Protein AF-A0A1Y2M900-F1 (afdb_monomer_lite)

Sequence (495 aa):
MLYAAMIAIDLYYSNIAAKRQKARELHKVCIKLLNQREQMSLVGCDRLCDLQAMFLVEVFAQYCAQRCFKTLSPRFDSMLEKLLSIRGVSPAVIYNVPSPSSMPEDSIEDCWVQWAKASARQHLLLSCFILEAQQYTLLARDRESTLQTMSDSLPFPINESWWGAETASEWSLIAQDQRGMPTTTCEALQPQLRGRYDTFQSAVLIAAQYGNSNSFGFNSGMAIEGLLSNSWTIQLQLLTTKLAQLLPMRALLAVSGETWIFGTKLTSEDECSALRSSLRTWLDQLWSCSDDSDENSAAEALHISISILELSLEADTRLSLGLGNELGVFFAALVLWAATAAAHSRSCVPKIPFGPLLPPHRNTSTTSQPVDSSYTATLTTYHQSVHGLMGLEGTLCAPFHRRGSVPYQEIISNTTRFLQNAAEDIATFNLTACDIGSTSVLLWAKIHLRGSFRNGQQPTNTSADASDQLNGEVINEAIGQIERMLDHGWEGWDI

Radius of gyration: 29.23 Å; chains: 1; bounding box: 69×41×110 Å

pLDDT: mean 81.94, std 17.86, range [29.81, 98.25]

Structure (mmCIF, N/CA/C/O backbone):
data_AF-A0A1Y2M900-F1
#
_entry.id   AF-A0A1Y2M900-F1
#
loop_
_atom_site.group_PDB
_atom_site.id
_atom_site.type_symbol
_atom_site.label_atom_id
_atom_site.label_alt_id
_atom_site.label_comp_id
_atom_site.label_asym_id
_atom_site.label_entity_id
_atom_site.label_seq_id
_atom_site.pdbx_PDB_ins_code
_atom_site.Cartn_x
_atom_site.Cartn_y
_atom_site.Cartn_z
_atom_site.occupancy
_atom_site.B_iso_or_equiv
_atom_site.auth_seq_id
_atom_site.auth_comp_id
_atom_site.auth_asym_id
_atom_site.auth_atom_id
_atom_site.pdbx_PDB_model_num
ATOM 1 N N . MET A 1 1 ? -1.988 -7.189 26.280 1.00 90.19 1 MET A N 1
ATOM 2 C CA . MET A 1 1 ? -1.779 -7.696 24.906 1.00 90.19 1 MET A CA 1
ATOM 3 C C . MET A 1 1 ? -2.025 -6.603 23.881 1.00 90.19 1 MET A C 1
ATOM 5 O O . MET A 1 1 ? -1.063 -6.230 23.234 1.00 90.19 1 MET A O 1
ATOM 9 N N . LEU A 1 2 ? -3.233 -6.023 23.808 1.00 93.81 2 LEU A N 1
ATOM 10 C CA . LEU A 1 2 ? -3.541 -4.909 22.897 1.00 93.81 2 LEU A CA 1
ATOM 11 C C . LEU A 1 2 ? -2.499 -3.778 22.936 1.00 93.81 2 LEU A C 1
ATOM 13 O O . LEU A 1 2 ? -1.891 -3.491 21.915 1.00 93.81 2 LEU A O 1
ATOM 17 N N . TYR A 1 3 ? -2.191 -3.236 24.120 1.00 95.69 3 TYR A N 1
ATOM 18 C CA . TYR A 1 3 ? -1.146 -2.213 24.256 1.00 95.69 3 TYR A CA 1
ATOM 19 C C . TYR A 1 3 ? 0.221 -2.652 23.717 1.00 95.69 3 TYR A C 1
ATOM 21 O O . TYR A 1 3 ? 0.917 -1.858 23.101 1.00 95.69 3 TYR A O 1
ATOM 29 N N . ALA A 1 4 ? 0.609 -3.917 23.905 1.00 95.62 4 ALA A N 1
ATOM 30 C CA . ALA A 1 4 ? 1.881 -4.418 23.387 1.00 95.62 4 ALA A CA 1
ATOM 31 C C . ALA A 1 4 ? 1.878 -4.503 21.852 1.00 95.62 4 ALA A C 1
ATOM 33 O O . ALA A 1 4 ? 2.898 -4.200 21.241 1.00 95.62 4 ALA A O 1
ATOM 34 N N . ALA A 1 5 ? 0.745 -4.859 21.236 1.00 95.75 5 ALA A N 1
ATOM 35 C CA . ALA A 1 5 ? 0.582 -4.846 19.783 1.00 95.75 5 ALA A CA 1
ATOM 36 C C . ALA A 1 5 ? 0.606 -3.412 19.220 1.00 95.75 5 ALA A C 1
ATOM 38 O O . ALA A 1 5 ? 1.308 -3.155 18.247 1.00 95.75 5 ALA A O 1
ATOM 39 N N . MET A 1 6 ? -0.071 -2.463 19.880 1.00 95.56 6 MET A N 1
ATOM 40 C CA . MET A 1 6 ? -0.026 -1.037 19.518 1.00 95.56 6 MET A CA 1
ATOM 41 C C . MET A 1 6 ? 1.400 -0.473 19.607 1.00 95.56 6 MET A C 1
ATOM 43 O O . MET A 1 6 ? 1.880 0.142 18.660 1.00 95.56 6 MET A O 1
ATOM 47 N N . ILE A 1 7 ? 2.106 -0.740 20.714 1.00 95.56 7 ILE A N 1
ATOM 48 C CA . ILE A 1 7 ? 3.504 -0.324 20.903 1.00 95.56 7 ILE A CA 1
ATOM 49 C C . ILE A 1 7 ? 4.412 -0.986 19.862 1.00 95.56 7 ILE A C 1
ATOM 51 O O . ILE A 1 7 ? 5.338 -0.349 19.376 1.00 95.56 7 ILE A O 1
ATOM 55 N N . ALA A 1 8 ? 4.176 -2.251 19.499 1.00 94.75 8 ALA A N 1
ATOM 56 C CA . ALA A 1 8 ? 4.967 -2.910 18.464 1.00 94.75 8 ALA A CA 1
ATOM 57 C C . ALA A 1 8 ? 4.851 -2.180 17.116 1.00 94.75 8 ALA A C 1
ATOM 59 O O . ALA A 1 8 ? 5.876 -1.920 16.491 1.00 94.75 8 ALA A O 1
ATOM 60 N N . ILE A 1 9 ? 3.641 -1.799 16.697 1.00 92.75 9 ILE A N 1
ATOM 61 C CA . ILE A 1 9 ? 3.437 -1.027 15.462 1.00 92.75 9 ILE A CA 1
ATOM 62 C C . ILE A 1 9 ? 4.138 0.335 15.550 1.00 92.75 9 ILE A C 1
ATOM 64 O O . ILE A 1 9 ? 4.934 0.658 14.673 1.00 92.75 9 ILE A O 1
ATOM 68 N N . ASP A 1 10 ? 3.935 1.095 16.629 1.00 91.62 10 ASP A N 1
ATOM 69 C CA . ASP A 1 10 ? 4.594 2.398 16.818 1.00 91.62 10 ASP A CA 1
ATOM 70 C C . ASP A 1 10 ? 6.131 2.292 16.760 1.00 91.62 10 ASP A C 1
ATOM 72 O O . ASP A 1 10 ? 6.807 3.013 16.022 1.00 91.62 10 ASP A O 1
ATOM 76 N N . LEU A 1 11 ? 6.700 1.317 17.476 1.00 92.25 11 LEU A N 1
ATOM 77 C CA . LEU A 1 11 ? 8.142 1.081 17.490 1.00 92.25 11 LEU A CA 1
ATOM 78 C C . LEU A 1 11 ? 8.694 0.670 16.118 1.00 92.25 11 LEU A C 1
ATOM 80 O O . LEU A 1 11 ? 9.859 0.966 15.838 1.00 92.25 11 LEU A O 1
ATOM 84 N N . TYR A 1 12 ? 7.897 0.008 15.273 1.00 88.12 12 TYR A N 1
ATOM 85 C CA . TYR A 1 12 ? 8.295 -0.349 13.909 1.00 88.12 12 TYR A CA 1
ATOM 86 C C . TYR A 1 12 ? 8.451 0.885 13.012 1.00 88.12 12 TYR A C 1
ATOM 88 O O . TYR A 1 12 ? 9.414 0.968 12.253 1.00 88.12 12 TYR A O 1
ATOM 96 N N . TYR A 1 13 ? 7.580 1.882 13.170 1.00 85.00 13 TYR A N 1
ATOM 97 C CA . TYR A 1 13 ? 7.650 3.153 12.437 1.00 85.00 13 TYR A CA 1
ATOM 98 C C . TYR A 1 13 ? 8.670 4.151 13.006 1.00 85.00 13 TYR A C 1
ATOM 100 O O . TYR A 1 13 ? 8.814 5.287 12.529 1.00 85.00 13 TYR A O 1
ATOM 108 N N . SER A 1 14 ? 9.424 3.734 14.023 1.00 85.62 14 SER A N 1
ATOM 109 C CA . SER A 1 14 ? 10.557 4.497 14.516 1.00 85.62 14 SER A CA 1
ATOM 110 C C . SER A 1 14 ? 11.785 4.322 13.622 1.00 85.62 14 SER A C 1
ATOM 112 O O . SER A 1 14 ? 12.172 3.212 13.268 1.00 85.62 14 SER A O 1
ATOM 114 N N . ASN A 1 15 ? 12.501 5.418 13.363 1.00 79.31 15 ASN A N 1
ATOM 115 C CA . ASN A 1 15 ? 13.749 5.382 12.584 1.00 79.31 15 ASN A CA 1
ATOM 116 C C . ASN A 1 15 ? 14.900 4.686 13.328 1.00 79.31 15 ASN A C 1
ATOM 118 O O . ASN A 1 15 ? 15.954 4.419 12.758 1.00 79.31 15 ASN A O 1
ATOM 122 N N . ILE A 1 16 ? 14.728 4.415 14.624 1.00 85.25 16 ILE A N 1
ATOM 123 C CA . ILE A 1 16 ? 15.770 3.835 15.463 1.00 85.25 16 ILE A CA 1
ATOM 124 C C . ILE A 1 16 ? 15.751 2.313 15.303 1.00 85.25 16 ILE A C 1
ATOM 126 O O . ILE A 1 16 ? 14.817 1.642 15.738 1.00 85.25 16 ILE A O 1
ATOM 130 N N . ALA A 1 17 ? 16.835 1.766 14.754 1.00 84.88 17 ALA A N 1
ATOM 131 C CA . ALA A 1 17 ? 17.090 0.332 14.597 1.00 84.88 17 ALA A CA 1
ATOM 132 C C . ALA A 1 17 ? 16.686 -0.516 15.819 1.00 84.88 17 ALA A C 1
ATOM 134 O O . ALA A 1 17 ? 15.906 -1.463 15.716 1.00 84.88 17 ALA A O 1
ATOM 135 N N . ALA A 1 18 ? 17.170 -0.129 17.002 1.00 88.88 18 ALA A N 1
ATOM 136 C CA . ALA A 1 18 ? 16.897 -0.830 18.253 1.00 88.88 18 ALA A CA 1
ATOM 137 C C . ALA A 1 18 ? 15.396 -0.876 18.601 1.00 88.88 18 ALA A C 1
ATOM 139 O O . ALA A 1 18 ? 14.917 -1.881 19.127 1.00 88.88 18 ALA A O 1
ATOM 140 N N . LYS A 1 19 ? 14.632 0.176 18.268 1.00 91.25 19 LYS A N 1
ATOM 141 C CA . LYS A 1 19 ? 13.176 0.211 18.477 1.00 91.25 19 LYS A CA 1
ATOM 142 C C . LYS A 1 19 ? 12.458 -0.755 17.534 1.00 91.25 19 LYS A C 1
ATOM 144 O O . LYS A 1 19 ? 11.624 -1.524 18.002 1.00 91.25 19 LYS A O 1
ATOM 149 N N . ARG A 1 20 ? 12.857 -0.825 16.260 1.00 88.81 20 ARG A N 1
ATOM 150 C CA . ARG A 1 20 ? 12.311 -1.800 15.294 1.00 88.81 20 ARG A CA 1
ATOM 151 C C . ARG A 1 20 ? 12.609 -3.246 15.687 1.00 88.81 20 ARG A C 1
ATOM 153 O O . ARG A 1 20 ? 11.744 -4.114 15.586 1.00 88.81 20 ARG A O 1
ATOM 160 N N . GLN A 1 21 ? 13.799 -3.513 16.222 1.00 89.81 21 GLN A N 1
ATOM 161 C CA . GLN A 1 21 ? 14.100 -4.822 16.803 1.00 89.81 21 GLN A CA 1
ATOM 162 C C . GLN A 1 21 ? 13.186 -5.127 17.998 1.00 89.81 21 GLN A C 1
ATOM 164 O O . GLN A 1 21 ? 12.635 -6.227 18.089 1.00 89.81 21 GLN A O 1
ATOM 169 N N . LYS A 1 22 ? 12.960 -4.145 18.880 1.00 93.94 22 LYS A N 1
ATOM 170 C CA . LYS A 1 22 ? 12.060 -4.308 20.025 1.00 93.94 22 LYS A CA 1
ATOM 171 C C . LYS A 1 22 ? 10.607 -4.551 19.612 1.00 93.94 22 LYS A C 1
ATOM 173 O O . LYS A 1 22 ? 9.933 -5.368 20.239 1.00 93.94 22 LYS A O 1
ATOM 178 N N . ALA A 1 23 ? 10.147 -3.910 18.540 1.00 93.62 23 ALA A N 1
ATOM 179 C CA . ALA A 1 23 ? 8.836 -4.153 17.946 1.00 93.62 23 ALA A CA 1
ATOM 180 C C . ALA A 1 23 ? 8.631 -5.637 17.605 1.00 93.62 23 ALA A C 1
ATOM 182 O O . ALA A 1 23 ? 7.629 -6.240 17.988 1.00 93.62 23 ALA A O 1
ATOM 183 N N . ARG A 1 24 ? 9.630 -6.265 16.971 1.00 91.56 24 ARG A N 1
ATOM 184 C CA . ARG A 1 24 ? 9.596 -7.695 16.625 1.00 91.56 24 ARG A CA 1
ATOM 185 C C . ARG A 1 24 ? 9.582 -8.605 17.847 1.00 91.56 24 ARG A C 1
ATOM 187 O O . ARG A 1 24 ? 8.905 -9.631 17.845 1.00 91.56 24 ARG A O 1
ATOM 194 N N . GLU A 1 25 ? 10.328 -8.260 18.894 1.00 93.75 25 GLU A N 1
ATOM 195 C CA . GLU A 1 25 ? 10.274 -9.002 20.158 1.00 93.75 25 GLU A CA 1
ATOM 196 C C . GLU A 1 25 ? 8.872 -8.955 20.770 1.00 93.75 25 GLU A C 1
ATOM 198 O O . GLU A 1 25 ? 8.340 -9.995 21.163 1.00 93.75 25 GLU A O 1
ATOM 203 N N . LEU A 1 26 ? 8.253 -7.770 20.809 1.00 95.50 26 LEU A N 1
ATOM 204 C CA . LEU A 1 26 ? 6.890 -7.596 21.310 1.00 95.50 26 LEU A CA 1
ATOM 205 C C . LEU A 1 26 ? 5.872 -8.367 20.470 1.00 95.50 26 LEU A C 1
ATOM 207 O O . LEU A 1 26 ? 5.000 -9.024 21.037 1.00 95.50 26 LEU A O 1
ATOM 211 N N . HIS A 1 27 ? 6.010 -8.357 19.143 1.00 94.62 27 HIS A N 1
ATOM 212 C CA . HIS A 1 27 ? 5.168 -9.147 18.244 1.00 94.62 27 HIS A CA 1
ATOM 213 C C . HIS A 1 27 ? 5.257 -10.650 18.545 1.00 94.62 27 HIS A C 1
ATOM 215 O O . HIS A 1 27 ? 4.230 -11.295 18.767 1.00 94.62 27 HIS A O 1
ATOM 221 N N . LYS A 1 28 ? 6.474 -11.197 18.692 1.00 93.56 28 LYS A N 1
ATOM 222 C CA . LYS A 1 28 ? 6.688 -12.605 19.085 1.00 93.56 28 LYS A CA 1
ATOM 223 C C . LYS A 1 28 ? 6.045 -12.932 20.435 1.00 93.56 28 LYS A C 1
ATOM 225 O O . LYS A 1 28 ? 5.483 -14.015 20.600 1.00 93.56 28 LYS A O 1
ATOM 230 N N . VAL A 1 29 ? 6.123 -12.019 21.405 1.00 94.62 29 VAL A N 1
ATOM 231 C CA . VAL A 1 29 ? 5.459 -12.178 22.709 1.00 94.62 29 VAL A CA 1
ATOM 232 C C . VAL A 1 29 ? 3.936 -12.174 22.550 1.00 94.62 29 VAL A C 1
ATOM 234 O O . VAL A 1 29 ? 3.276 -13.037 23.125 1.00 94.62 29 VAL A O 1
ATOM 237 N N . CYS A 1 30 ? 3.373 -11.274 21.740 1.00 94.31 30 CYS A N 1
ATOM 238 C CA . CYS A 1 30 ? 1.932 -11.222 21.481 1.00 94.31 30 CYS A CA 1
ATOM 239 C C . CYS A 1 30 ? 1.420 -12.519 20.842 1.00 94.31 30 CYS A C 1
ATOM 241 O O . CYS A 1 30 ? 0.427 -13.065 21.316 1.00 94.31 30 CYS A O 1
ATOM 243 N N . ILE A 1 31 ? 2.129 -13.066 19.847 1.00 92.00 31 ILE A N 1
ATOM 244 C CA . ILE A 1 31 ? 1.783 -14.362 19.236 1.00 92.00 31 ILE A CA 1
ATOM 245 C C . ILE A 1 31 ? 1.776 -15.478 20.285 1.00 92.00 31 ILE A C 1
ATOM 247 O O . ILE A 1 31 ? 0.822 -16.252 20.353 1.00 92.00 31 ILE A O 1
ATOM 251 N N . LYS A 1 32 ? 2.811 -15.559 21.134 1.00 92.38 32 LYS A N 1
ATOM 252 C CA . LYS A 1 32 ? 2.882 -16.577 22.196 1.00 92.38 32 LYS A CA 1
ATOM 253 C C . LYS A 1 32 ? 1.705 -16.475 23.166 1.00 92.38 32 LYS A C 1
ATOM 255 O O . LYS A 1 32 ? 1.111 -17.497 23.495 1.00 92.38 32 LYS A O 1
ATOM 260 N N . LEU A 1 33 ? 1.357 -15.262 23.598 1.00 90.62 33 LEU A N 1
ATOM 261 C CA . LEU A 1 33 ? 0.231 -15.027 24.506 1.00 90.62 33 LEU A CA 1
ATOM 262 C C . LEU A 1 33 ? -1.115 -15.373 23.858 1.00 90.62 33 LEU A C 1
ATOM 264 O O . LEU A 1 33 ? -1.965 -15.971 24.514 1.00 90.62 33 LEU A O 1
ATOM 268 N N . LEU A 1 34 ? -1.298 -15.054 22.573 1.00 87.94 34 LEU A N 1
ATOM 269 C CA . LEU A 1 34 ? -2.488 -15.455 21.822 1.00 87.94 34 LEU A CA 1
ATOM 270 C C . LEU A 1 34 ? -2.607 -16.985 21.732 1.00 87.94 34 LEU A C 1
ATOM 272 O O . LEU A 1 34 ? -3.674 -17.522 22.017 1.00 87.94 34 LEU A O 1
ATOM 276 N N . ASN A 1 35 ? -1.509 -17.687 21.424 1.00 88.25 35 ASN A N 1
ATOM 277 C CA . ASN A 1 35 ? -1.485 -19.155 21.366 1.00 88.25 35 ASN A CA 1
ATOM 278 C C . ASN A 1 35 ? -1.844 -19.784 22.721 1.00 88.25 35 ASN A C 1
ATOM 280 O O . ASN A 1 35 ? -2.631 -20.724 22.779 1.00 88.25 35 ASN A O 1
ATOM 284 N N . GLN A 1 36 ? -1.290 -19.257 23.818 1.00 88.44 36 GLN A N 1
ATOM 285 C CA . GLN A 1 36 ? -1.605 -19.733 25.168 1.00 88.44 36 GLN A CA 1
ATOM 286 C C . GLN A 1 36 ? -3.084 -19.540 25.503 1.00 88.44 36 GLN A C 1
ATOM 288 O O . GLN A 1 36 ? -3.714 -20.423 26.078 1.00 88.44 36 GLN A O 1
ATOM 293 N N . ARG A 1 37 ? -3.653 -18.393 25.124 1.00 83.25 37 ARG A N 1
ATOM 294 C CA . ARG A 1 37 ? -5.049 -18.079 25.419 1.00 83.25 37 ARG A CA 1
ATOM 295 C C . ARG A 1 37 ? -6.032 -18.958 24.652 1.00 83.25 37 ARG A C 1
ATOM 297 O O . ARG A 1 37 ? -7.042 -19.360 25.219 1.00 83.25 37 ARG A O 1
ATOM 304 N N . GLU A 1 38 ? -5.717 -19.270 23.400 1.00 81.31 38 GLU A N 1
ATOM 305 C CA . GLU A 1 38 ? -6.493 -20.198 22.576 1.00 81.31 38 GLU A CA 1
ATOM 306 C C . GLU A 1 38 ? -6.497 -21.615 23.173 1.00 81.31 38 GLU A C 1
ATOM 308 O O . GLU A 1 38 ? -7.554 -22.226 23.307 1.00 81.31 38 GLU A O 1
ATOM 313 N N . GLN A 1 39 ? -5.341 -22.097 23.641 1.00 82.50 39 GLN A N 1
ATOM 314 C CA . GLN A 1 39 ? -5.211 -23.417 24.272 1.00 82.50 39 GLN A CA 1
ATOM 315 C C . GLN A 1 39 ? -5.971 -23.544 25.596 1.00 82.50 39 GLN A C 1
ATOM 317 O O . GLN A 1 39 ? -6.448 -24.624 25.933 1.00 82.50 39 GLN A O 1
ATOM 322 N N . MET A 1 40 ? -6.095 -22.457 26.360 1.00 79.56 40 MET A N 1
ATOM 323 C CA . MET A 1 40 ? -6.765 -22.487 27.663 1.00 79.56 40 MET A CA 1
ATOM 324 C C . MET A 1 40 ? -8.298 -22.564 27.568 1.00 79.56 40 MET A C 1
ATOM 326 O O . MET A 1 40 ? -8.946 -22.602 28.612 1.00 79.56 40 MET A O 1
ATOM 330 N N . SER A 1 41 ? -8.889 -22.574 26.359 1.00 65.69 41 SER A N 1
ATOM 331 C CA . SER A 1 41 ? -10.347 -22.580 26.127 1.00 65.69 41 SER A CA 1
ATOM 332 C C . SER A 1 41 ? -11.097 -21.590 27.036 1.00 65.69 41 SER A C 1
ATOM 334 O O . SER A 1 41 ? -12.213 -21.848 27.498 1.00 65.69 41 SER A O 1
ATOM 336 N N . LEU A 1 42 ? -10.460 -20.457 27.348 1.00 60.12 42 LEU A N 1
ATOM 337 C CA . LEU A 1 42 ? -11.015 -19.473 28.263 1.00 60.12 42 LEU A CA 1
ATOM 338 C C . LEU A 1 42 ? -12.224 -18.824 27.593 1.00 60.12 42 LEU A C 1
ATOM 340 O O . LEU A 1 42 ? -12.097 -18.154 26.568 1.00 60.12 42 LEU A O 1
ATOM 344 N N . VAL A 1 43 ? -13.393 -19.000 28.210 1.00 52.44 43 VAL A N 1
ATOM 345 C CA . VAL A 1 43 ? -14.618 -18.249 27.917 1.00 52.44 43 VAL A CA 1
ATOM 346 C C . VAL A 1 43 ? -14.262 -16.755 27.909 1.00 52.44 43 VAL A C 1
ATOM 348 O O . VAL A 1 43 ? -13.949 -16.180 28.952 1.00 52.44 43 VAL A O 1
ATOM 351 N N . GLY A 1 44 ? -14.225 -16.127 26.726 1.00 56.66 44 GLY A N 1
ATOM 352 C CA . GLY A 1 44 ? -13.867 -14.709 26.581 1.00 56.66 44 GLY A CA 1
ATOM 353 C C . GLY A 1 44 ? -12.780 -14.357 25.560 1.00 56.66 44 GLY A C 1
ATOM 354 O O . GLY A 1 44 ? -12.160 -13.305 25.713 1.00 56.66 44 GLY A O 1
ATOM 355 N N . CYS A 1 45 ? -12.543 -15.172 24.527 1.00 58.75 45 CYS A N 1
ATOM 356 C CA . CYS A 1 45 ? -11.760 -14.761 23.346 1.00 58.75 45 CYS A CA 1
ATOM 357 C C . CYS A 1 45 ? -12.510 -13.783 22.417 1.00 58.75 45 CYS A C 1
ATOM 359 O O . CYS A 1 45 ? -11.937 -13.322 21.437 1.00 58.75 45 CYS A O 1
ATOM 361 N N . ASP A 1 46 ? -13.758 -13.437 22.743 1.00 75.69 46 ASP A N 1
ATOM 362 C CA . ASP A 1 46 ? -14.599 -12.534 21.944 1.00 75.69 46 ASP A CA 1
ATOM 363 C C . ASP A 1 46 ? -14.625 -11.099 22.505 1.00 75.69 46 ASP A C 1
ATOM 365 O O . ASP A 1 46 ? -15.452 -10.267 22.119 1.00 75.69 46 ASP A O 1
ATOM 369 N N . ARG A 1 47 ? -13.727 -10.781 23.451 1.00 86.81 47 ARG A N 1
ATOM 370 C CA . ARG A 1 47 ? -13.562 -9.399 23.914 1.00 86.81 47 ARG A CA 1
ATOM 371 C C . ARG A 1 47 ? -12.985 -8.573 22.771 1.00 86.81 47 ARG A C 1
ATOM 373 O O . ARG A 1 47 ? -11.997 -8.960 22.156 1.00 86.81 47 ARG A O 1
ATOM 380 N N . LEU A 1 48 ? -13.548 -7.388 22.556 1.00 89.19 48 LEU A N 1
ATOM 381 C CA . LEU A 1 48 ? -13.126 -6.478 21.491 1.00 89.19 48 LEU A CA 1
ATOM 382 C C . LEU A 1 48 ? -11.610 -6.214 21.492 1.00 89.19 48 LEU A C 1
ATOM 384 O O . LEU A 1 48 ? -10.991 -6.244 20.437 1.00 89.19 48 LEU A O 1
ATOM 388 N N . CYS A 1 49 ? -11.000 -6.027 22.666 1.00 91.62 49 CYS A N 1
ATOM 389 C CA . CYS A 1 49 ? -9.563 -5.771 22.776 1.00 91.62 49 CYS A CA 1
ATOM 390 C C . CYS A 1 49 ? -8.683 -6.948 22.327 1.00 91.62 49 CYS A C 1
ATOM 392 O O . CYS A 1 49 ? -7.541 -6.736 21.921 1.00 91.62 49 CYS A O 1
ATOM 394 N N . ASP A 1 50 ? -9.198 -8.178 22.378 1.00 90.31 50 ASP A N 1
ATOM 395 C CA . ASP A 1 50 ? -8.488 -9.355 21.888 1.00 90.31 50 ASP A CA 1
ATOM 396 C C . ASP A 1 50 ? -8.575 -9.454 20.374 1.00 90.31 50 ASP A C 1
ATOM 398 O O . ASP A 1 50 ? -7.553 -9.691 19.739 1.00 90.31 50 ASP A O 1
ATOM 402 N N . LEU A 1 51 ? -9.751 -9.180 19.805 1.00 92.31 51 LEU A N 1
ATOM 403 C CA . LEU A 1 51 ? -9.940 -9.103 18.355 1.00 92.31 51 LEU A CA 1
ATOM 404 C C . LEU A 1 51 ? -9.070 -7.977 17.763 1.00 92.31 51 LEU A C 1
ATOM 406 O O . LEU A 1 51 ? -8.327 -8.191 16.813 1.00 92.31 51 LEU A O 1
ATOM 410 N N . GLN A 1 52 ? -9.056 -6.796 18.390 1.00 94.44 52 GLN A N 1
ATOM 411 C CA . GLN A 1 52 ? -8.167 -5.693 18.001 1.00 94.44 52 GLN A CA 1
ATOM 412 C C . GLN A 1 52 ? -6.690 -6.100 18.074 1.00 94.44 52 GLN A C 1
ATOM 414 O O . GLN A 1 52 ? -5.917 -5.816 17.165 1.00 94.44 52 GLN A O 1
ATOM 419 N N . ALA A 1 53 ? -6.277 -6.794 19.137 1.00 94.31 53 ALA A N 1
ATOM 420 C CA . ALA A 1 53 ? -4.900 -7.254 19.268 1.00 94.31 53 ALA A CA 1
ATOM 421 C C . ALA A 1 53 ? -4.532 -8.315 18.218 1.00 94.31 53 ALA A C 1
ATOM 423 O O . ALA A 1 53 ? -3.421 -8.272 17.698 1.00 94.31 53 ALA A O 1
ATOM 424 N N . MET A 1 54 ? -5.439 -9.245 17.898 1.00 94.62 54 MET A N 1
ATOM 425 C CA . MET A 1 54 ? -5.255 -10.226 16.823 1.00 94.62 54 MET A CA 1
ATOM 426 C C . MET A 1 54 ? -5.085 -9.529 15.471 1.00 94.62 54 MET A C 1
ATOM 428 O O . MET A 1 54 ? -4.117 -9.819 14.775 1.00 94.62 54 MET A O 1
ATOM 432 N N . PHE A 1 55 ? -5.945 -8.556 15.152 1.00 95.44 55 PHE A N 1
ATOM 433 C CA . PHE A 1 55 ? -5.831 -7.739 13.943 1.00 95.44 55 PHE A CA 1
ATOM 434 C C . PHE A 1 55 ? -4.475 -7.026 13.850 1.00 95.44 55 PHE A C 1
ATOM 436 O O . PHE A 1 55 ? -3.773 -7.172 12.856 1.00 95.44 55 PHE A O 1
ATOM 443 N N . LEU A 1 56 ? -4.047 -6.309 14.896 1.00 95.44 56 LEU A N 1
ATOM 444 C CA . LEU A 1 56 ? -2.764 -5.590 14.877 1.00 95.44 56 LEU A CA 1
ATOM 445 C C . LEU A 1 56 ? -1.555 -6.535 14.768 1.00 95.44 56 LEU A C 1
ATOM 447 O O . LEU A 1 56 ? -0.560 -6.204 14.125 1.00 95.44 56 LEU A O 1
ATOM 451 N N . VAL A 1 57 ? -1.625 -7.716 15.390 1.00 94.69 57 VAL A N 1
ATOM 452 C CA . VAL A 1 57 ? -0.591 -8.754 15.256 1.00 94.69 57 VAL A CA 1
ATOM 453 C C . VAL A 1 57 ? -0.539 -9.300 13.830 1.00 94.69 57 VAL A C 1
ATOM 455 O O . VAL A 1 57 ? 0.563 -9.548 13.338 1.00 94.69 57 VAL A O 1
ATOM 458 N N . GLU A 1 58 ? -1.690 -9.460 13.174 1.00 94.62 58 GLU A N 1
ATOM 459 C CA . GLU A 1 58 ? -1.774 -9.873 11.772 1.00 94.62 58 GLU A CA 1
ATOM 460 C C . GLU A 1 58 ? -1.184 -8.802 10.852 1.00 94.62 58 GLU A C 1
ATOM 462 O O . GLU A 1 58 ? -0.268 -9.093 10.094 1.00 94.62 58 GLU A O 1
ATOM 467 N N . VAL A 1 59 ? -1.609 -7.543 10.991 1.00 93.25 59 VAL A N 1
ATOM 468 C CA . VAL A 1 59 ? -1.052 -6.402 10.245 1.00 93.25 59 VAL A CA 1
ATOM 469 C C . VAL A 1 59 ? 0.473 -6.359 10.361 1.00 93.25 59 VAL A C 1
ATOM 471 O O . VAL A 1 59 ? 1.182 -6.264 9.358 1.00 93.25 59 VAL A O 1
ATOM 474 N N . PHE A 1 60 ? 0.995 -6.499 11.582 1.00 93.25 60 PHE A N 1
ATOM 475 C CA . PHE A 1 60 ? 2.435 -6.556 11.807 1.00 93.25 60 PHE A CA 1
ATOM 476 C C . PHE A 1 60 ? 3.072 -7.777 11.127 1.00 93.25 60 PHE A C 1
ATOM 478 O O . PHE A 1 60 ? 4.161 -7.670 10.568 1.00 93.25 60 PHE A O 1
ATOM 485 N N . ALA A 1 61 ? 2.425 -8.944 11.168 1.00 91.81 61 ALA A N 1
ATOM 486 C CA . ALA A 1 61 ? 2.931 -10.149 10.517 1.00 91.81 61 ALA A CA 1
ATOM 487 C C . ALA A 1 61 ? 3.029 -9.988 8.994 1.00 91.81 61 ALA A C 1
ATOM 489 O O . ALA A 1 61 ? 4.000 -10.453 8.407 1.00 91.81 61 ALA A O 1
ATOM 490 N N . GLN A 1 62 ? 2.069 -9.301 8.374 1.00 89.38 62 GLN A N 1
ATOM 491 C CA . GLN A 1 62 ? 2.020 -9.141 6.923 1.00 89.38 62 GLN A CA 1
ATOM 492 C C . GLN A 1 62 ? 3.016 -8.094 6.401 1.00 89.38 62 GLN A C 1
ATOM 494 O O . GLN A 1 62 ? 3.680 -8.340 5.398 1.00 89.38 62 GLN A O 1
ATOM 499 N N . TYR A 1 63 ? 3.174 -6.958 7.091 1.00 86.75 63 TYR A N 1
ATOM 500 C CA . TYR A 1 63 ? 3.982 -5.836 6.578 1.00 86.75 63 TYR A CA 1
ATOM 501 C C . TYR A 1 63 ? 5.308 -5.604 7.309 1.00 86.75 63 TYR A C 1
ATOM 503 O O . TYR A 1 63 ? 6.232 -5.014 6.750 1.00 86.75 63 TYR A O 1
ATOM 511 N N . CYS A 1 64 ? 5.423 -6.044 8.562 1.00 85.12 64 CYS A N 1
ATOM 512 C CA . CYS A 1 64 ? 6.528 -5.655 9.445 1.00 85.12 64 CYS A CA 1
ATOM 513 C C . CYS A 1 64 ? 7.420 -6.831 9.866 1.00 85.12 64 CYS A C 1
ATOM 515 O O . CYS A 1 64 ? 8.540 -6.627 10.349 1.00 85.12 64 CYS A O 1
ATOM 517 N N . ALA A 1 65 ? 6.935 -8.068 9.745 1.00 81.44 65 ALA A N 1
ATOM 518 C CA . ALA A 1 65 ? 7.669 -9.239 10.196 1.00 81.44 65 ALA A CA 1
ATOM 519 C C . ALA A 1 65 ? 8.808 -9.626 9.243 1.00 81.44 65 ALA A C 1
ATOM 521 O O . ALA A 1 65 ? 8.875 -9.235 8.083 1.00 81.44 65 ALA A O 1
ATOM 522 N N . GLN A 1 66 ? 9.716 -10.451 9.768 1.00 74.50 66 GLN A N 1
ATOM 523 C CA . GLN A 1 66 ? 10.806 -11.067 9.004 1.00 74.50 66 GLN A CA 1
ATOM 524 C C . GLN A 1 66 ? 10.334 -12.171 8.054 1.00 74.50 66 GLN A C 1
ATOM 526 O O . GLN A 1 66 ? 11.165 -12.732 7.355 1.00 74.50 66 GLN A O 1
ATOM 531 N N . ARG A 1 67 ? 9.056 -12.554 8.116 1.00 75.81 67 ARG A N 1
ATOM 532 C CA . ARG A 1 67 ? 8.468 -13.575 7.255 1.00 75.81 67 ARG A CA 1
ATOM 533 C C . ARG A 1 67 ? 7.129 -13.079 6.733 1.00 75.81 67 ARG A C 1
ATOM 535 O O . ARG A 1 67 ? 6.216 -12.893 7.534 1.00 75.81 67 ARG A O 1
ATOM 542 N N . CYS A 1 68 ? 7.033 -12.889 5.428 1.00 73.12 68 CYS A N 1
ATOM 543 C CA . CYS A 1 68 ? 5.823 -12.654 4.674 1.00 73.12 68 CYS A CA 1
ATOM 544 C C . CYS A 1 68 ? 5.122 -14.005 4.519 1.00 73.12 68 CYS A C 1
ATOM 546 O O . CYS A 1 68 ? 5.571 -14.898 3.798 1.00 73.12 68 CYS A O 1
ATOM 548 N N . PHE A 1 69 ? 4.050 -14.202 5.278 1.00 79.50 69 PHE A N 1
ATOM 549 C CA . PHE A 1 69 ? 3.228 -15.403 5.145 1.00 79.50 69 PHE A CA 1
ATOM 550 C C . PHE A 1 69 ? 2.456 -15.346 3.833 1.00 79.50 69 PHE A C 1
ATOM 552 O O . PHE A 1 69 ? 2.067 -14.274 3.427 1.00 79.50 69 PHE A O 1
ATOM 559 N N . LYS A 1 70 ? 2.197 -16.466 3.155 1.00 81.25 70 LYS A N 1
ATOM 560 C CA . LYS A 1 70 ? 1.449 -16.433 1.880 1.00 81.25 70 LYS A CA 1
ATOM 561 C C . LYS A 1 70 ? -0.031 -16.104 2.048 1.00 81.25 70 LYS A C 1
ATOM 563 O O . LYS A 1 70 ? -0.672 -15.653 1.110 1.00 81.25 70 LYS A O 1
ATOM 568 N N . THR A 1 71 ? -0.564 -16.366 3.229 1.00 85.38 71 THR A N 1
ATOM 569 C CA . THR A 1 71 ? -1.974 -16.208 3.560 1.00 85.38 71 THR A CA 1
ATOM 570 C C . THR A 1 71 ? -2.093 -15.472 4.883 1.00 85.38 71 THR A C 1
ATOM 572 O O . THR A 1 71 ? -1.123 -15.350 5.645 1.00 85.38 71 THR A O 1
ATOM 575 N N . LEU A 1 72 ? -3.297 -14.985 5.159 1.00 88.75 72 LEU A N 1
ATOM 576 C CA . LEU A 1 72 ? -3.660 -14.553 6.500 1.00 88.75 72 LEU A CA 1
ATOM 577 C C . LEU A 1 72 ? -3.623 -15.763 7.446 1.00 88.75 72 LEU A C 1
ATOM 579 O O . LEU A 1 72 ? -3.685 -16.922 7.013 1.00 88.75 72 LEU A O 1
ATOM 583 N N . SER A 1 73 ? -3.417 -15.515 8.739 1.00 90.88 73 SER A N 1
ATOM 584 C CA . SER A 1 73 ? -3.359 -16.612 9.704 1.00 90.88 73 SER A CA 1
ATOM 585 C C . SER A 1 73 ? -4.742 -17.255 9.913 1.00 90.88 73 SER A C 1
ATOM 587 O O . SER A 1 73 ? -5.736 -16.540 9.997 1.00 90.88 73 SER A O 1
ATOM 589 N N . PRO A 1 74 ? -4.834 -18.579 10.155 1.00 89.69 74 PRO A N 1
ATOM 590 C CA . PRO A 1 74 ? -6.118 -19.231 10.459 1.00 89.69 74 PRO A CA 1
ATOM 591 C C . PRO A 1 74 ? -6.851 -18.620 11.666 1.00 89.69 74 PRO A C 1
ATOM 593 O O . PRO A 1 74 ? -8.075 -18.681 11.786 1.00 89.69 74 PRO A O 1
ATOM 596 N N . ARG A 1 75 ? -6.093 -18.012 12.589 1.00 89.50 75 ARG A N 1
ATOM 597 C CA . ARG A 1 75 ? -6.647 -17.260 13.719 1.00 89.50 75 ARG A CA 1
ATOM 598 C C . ARG A 1 75 ? -7.361 -15.997 13.253 1.00 89.50 75 ARG A C 1
ATOM 600 O O . ARG A 1 75 ? -8.410 -15.670 13.802 1.00 89.50 75 ARG A O 1
ATOM 607 N N . PHE A 1 76 ? -6.774 -15.283 12.297 1.00 90.94 76 PHE A N 1
ATOM 608 C CA . PHE A 1 76 ? -7.400 -14.123 11.684 1.00 90.94 76 PHE A CA 1
ATOM 609 C C . PHE A 1 76 ? -8.699 -14.521 10.984 1.00 90.94 76 PHE A C 1
ATOM 611 O O . PHE A 1 76 ? -9.721 -13.894 11.242 1.00 90.94 76 PHE A O 1
ATOM 618 N N . ASP A 1 77 ? -8.699 -15.614 10.219 1.00 89.50 77 ASP A N 1
ATOM 619 C CA . ASP A 1 77 ? -9.909 -16.108 9.549 1.00 89.50 77 ASP A CA 1
ATOM 620 C C . ASP A 1 77 ? -11.006 -16.450 10.567 1.00 89.50 77 ASP A C 1
ATOM 622 O O . ASP A 1 77 ? -12.142 -16.001 10.450 1.00 89.50 77 ASP A O 1
ATOM 626 N N . SER A 1 78 ? -10.660 -17.153 11.652 1.00 89.00 78 SER A N 1
ATOM 627 C CA . SER A 1 78 ? -11.614 -17.447 12.730 1.00 89.00 78 SER A CA 1
ATOM 628 C C . SER A 1 78 ? -12.155 -16.181 13.408 1.00 89.00 78 SER A C 1
ATOM 630 O O . SER A 1 78 ? -13.341 -16.103 13.737 1.00 89.00 78 SER A O 1
ATOM 632 N N . MET A 1 79 ? -11.302 -15.178 13.630 1.00 90.38 79 MET A N 1
ATOM 633 C CA . MET A 1 79 ? -11.710 -13.876 14.161 1.00 90.38 79 MET A CA 1
ATOM 634 C C . MET A 1 79 ? -12.672 -13.164 13.203 1.00 90.38 79 MET A C 1
ATOM 636 O O . MET A 1 79 ? -13.663 -12.585 13.652 1.00 90.38 79 MET A O 1
ATOM 640 N N . LEU A 1 80 ? -12.387 -13.209 11.905 1.00 89.00 80 LEU A N 1
ATOM 641 C CA . LEU A 1 80 ? -13.189 -12.579 10.872 1.00 89.00 80 LEU A CA 1
ATOM 642 C C . LEU A 1 80 ? -14.569 -13.230 10.759 1.00 89.00 80 LEU A C 1
ATOM 644 O O . LEU A 1 80 ? -15.571 -12.525 10.832 1.00 89.00 80 LEU A O 1
ATOM 648 N N . GLU A 1 81 ? -14.636 -14.561 10.717 1.00 87.88 81 GLU A N 1
ATOM 649 C CA . GLU A 1 81 ? -15.893 -15.321 10.752 1.00 87.88 81 GLU A CA 1
ATOM 650 C C . GLU A 1 81 ? -16.750 -14.954 11.969 1.00 87.88 81 GLU A C 1
ATOM 652 O O . GLU A 1 81 ? -17.961 -14.745 11.869 1.00 87.88 81 GLU A O 1
ATOM 657 N N . LYS A 1 82 ? -16.124 -14.777 13.138 1.00 86.94 82 LYS A N 1
ATOM 658 C CA . LYS A 1 82 ? -16.829 -14.298 14.332 1.00 86.94 82 LYS A CA 1
ATOM 659 C C . LYS A 1 82 ? -17.363 -12.881 14.154 1.00 86.94 82 LYS A C 1
ATOM 661 O O . LYS A 1 82 ? -18.521 -12.637 14.489 1.00 86.94 82 LYS A O 1
ATOM 666 N N . LEU A 1 83 ? -16.564 -11.952 13.631 1.00 87.25 83 LEU A N 1
ATOM 667 C CA . LEU A 1 83 ? -17.011 -10.579 13.364 1.00 87.25 83 LEU A CA 1
ATOM 668 C C . LEU A 1 83 ? -18.178 -10.548 12.371 1.00 87.25 83 LEU A C 1
ATOM 670 O O . LEU A 1 83 ? -19.137 -9.808 12.585 1.00 87.25 83 LEU A O 1
ATOM 674 N N . LEU A 1 84 ? -18.141 -11.403 11.349 1.00 85.50 84 LEU A N 1
ATOM 675 C CA . LEU A 1 84 ? -19.231 -11.584 10.395 1.00 85.50 84 LEU A CA 1
ATOM 676 C C . LEU A 1 84 ? -20.474 -12.192 11.047 1.00 85.50 84 LEU A C 1
ATOM 678 O O . LEU A 1 84 ? -21.579 -11.739 10.769 1.00 85.50 84 LEU A O 1
ATOM 682 N N . SER A 1 85 ? -20.327 -13.156 11.958 1.00 79.00 85 SER A N 1
ATOM 683 C CA . SER A 1 85 ? -21.460 -13.736 12.697 1.00 79.00 85 SER A CA 1
ATOM 684 C C . SER A 1 85 ? -22.163 -12.714 13.606 1.00 79.00 85 SER A C 1
ATOM 686 O O . SER A 1 85 ? -23.368 -12.798 13.840 1.00 79.00 85 SER A O 1
ATOM 688 N N . ILE A 1 86 ? -21.431 -11.686 14.055 1.00 67.50 86 ILE A N 1
ATOM 689 C CA . ILE A 1 86 ? -21.949 -10.561 14.847 1.00 67.50 86 ILE A CA 1
ATOM 690 C C . ILE A 1 86 ? -22.715 -9.547 13.964 1.00 67.50 86 ILE A C 1
ATOM 692 O O . ILE A 1 86 ? -23.276 -8.589 14.495 1.00 67.50 86 ILE A O 1
ATOM 696 N N . ARG A 1 87 ? -22.864 -9.786 12.643 1.00 55.62 87 ARG A N 1
ATOM 697 C CA . ARG A 1 87 ? -23.729 -9.018 11.706 1.00 55.62 87 ARG A CA 1
ATOM 698 C C . ARG A 1 87 ? -25.149 -8.743 12.217 1.00 55.62 87 ARG A C 1
ATOM 700 O O . ARG A 1 87 ? -25.817 -7.865 11.686 1.00 55.62 87 ARG A O 1
ATOM 707 N N . GLY A 1 88 ? -25.605 -9.447 13.254 1.00 51.22 88 GLY A N 1
ATOM 708 C CA . GLY A 1 88 ? -26.827 -9.132 13.996 1.00 51.22 88 GLY A CA 1
ATOM 709 C C . GLY A 1 88 ? -26.849 -7.765 14.701 1.00 51.22 88 GLY A C 1
ATOM 710 O O . GLY A 1 88 ? -27.909 -7.370 15.184 1.00 51.22 88 GLY A O 1
ATOM 711 N N . VAL A 1 89 ? -25.744 -7.009 14.754 1.00 55.03 89 VAL A N 1
ATOM 712 C CA . VAL A 1 89 ? -25.808 -5.576 15.083 1.00 55.03 89 VAL A CA 1
ATOM 713 C C . VAL A 1 89 ? -26.437 -4.860 13.890 1.00 55.03 89 VAL A C 1
ATOM 715 O O . VAL A 1 89 ? -25.747 -4.440 12.965 1.00 55.03 89 VAL A O 1
ATOM 718 N N . SER A 1 90 ? -27.769 -4.778 13.899 1.00 63.00 90 SER A N 1
ATOM 719 C CA . SER A 1 90 ? -28.539 -4.036 12.904 1.00 63.00 90 SER A CA 1
ATOM 720 C C . SER A 1 90 ? -27.903 -2.657 12.698 1.00 63.00 90 SER A C 1
ATOM 722 O O . SER A 1 90 ? -27.595 -2.010 13.705 1.00 63.00 90 SER A O 1
ATOM 724 N N . PRO A 1 91 ? -27.747 -2.166 11.452 1.00 67.75 91 PRO A N 1
ATOM 725 C CA . PRO A 1 91 ? -27.376 -0.776 11.183 1.00 67.75 91 PRO A CA 1
ATOM 726 C C . PRO A 1 91 ? -28.174 0.204 12.055 1.00 67.75 91 PRO A C 1
ATOM 728 O O . PRO A 1 91 ? -27.642 1.207 12.517 1.00 67.75 91 PRO A O 1
ATOM 731 N N . ALA A 1 92 ? -29.414 -0.156 12.404 1.00 70.06 92 ALA A N 1
ATOM 732 C CA . ALA A 1 92 ? -30.238 0.546 13.379 1.00 70.06 92 ALA A CA 1
ATOM 733 C C . ALA A 1 92 ? -29.515 0.901 14.693 1.00 70.06 92 ALA A C 1
ATOM 735 O O . ALA A 1 92 ? -29.721 1.989 15.203 1.00 70.06 92 ALA A O 1
ATOM 736 N N . VAL A 1 93 ? -28.663 0.038 15.249 1.00 74.31 93 VAL A N 1
ATOM 737 C CA . VAL A 1 93 ? -27.944 0.312 16.510 1.00 74.31 93 VAL A CA 1
ATOM 738 C C . VAL A 1 93 ? -26.890 1.410 16.337 1.00 74.31 93 VAL A C 1
ATOM 740 O O . VAL A 1 93 ? -26.601 2.138 17.281 1.00 74.31 93 VAL A O 1
ATOM 743 N N . ILE A 1 94 ? -26.312 1.534 15.141 1.00 78.62 94 ILE A N 1
ATOM 744 C CA . ILE A 1 94 ? -25.259 2.515 14.855 1.00 78.62 94 ILE A CA 1
ATOM 745 C C . ILE A 1 94 ? -25.868 3.845 14.390 1.00 78.62 94 ILE A C 1
ATOM 747 O O . ILE A 1 94 ? -25.400 4.898 14.813 1.00 78.62 94 ILE A O 1
ATOM 751 N N . TYR A 1 95 ? -26.922 3.800 13.568 1.00 79.75 95 TYR A N 1
ATOM 752 C CA . TYR A 1 95 ? -27.492 4.989 12.923 1.00 79.75 95 TYR A CA 1
ATOM 753 C C . TYR A 1 95 ? -28.776 5.525 13.576 1.00 79.75 95 TYR A C 1
ATOM 755 O O . TYR A 1 95 ? -29.084 6.701 13.393 1.00 79.75 95 TYR A O 1
ATOM 763 N N . ASN A 1 96 ? -29.525 4.736 14.363 1.00 80.94 96 ASN A N 1
ATOM 764 C CA . ASN A 1 96 ? -30.725 5.239 15.053 1.00 80.94 96 ASN A CA 1
ATOM 765 C C . ASN A 1 96 ? -30.354 5.874 16.393 1.00 80.94 96 ASN A C 1
ATOM 767 O O . ASN A 1 96 ? -30.663 5.352 17.465 1.00 80.94 96 ASN A O 1
ATOM 771 N N . VAL A 1 97 ? -29.689 7.024 16.317 1.00 81.31 97 VAL A N 1
ATOM 772 C CA . VAL A 1 97 ? -29.307 7.801 17.496 1.00 81.31 97 VAL A CA 1
ATOM 773 C C . VAL A 1 97 ? -30.517 8.590 18.020 1.00 81.31 97 VAL A C 1
ATOM 775 O O . VAL A 1 97 ? -31.116 9.363 17.259 1.00 81.31 97 VAL A O 1
ATOM 778 N N . PRO A 1 98 ? -30.907 8.431 19.301 1.00 80.06 98 PRO A N 1
ATOM 779 C CA . PRO A 1 98 ? -32.011 9.186 19.886 1.00 80.06 98 PRO A CA 1
ATOM 780 C C . PRO A 1 98 ? -31.673 10.677 19.994 1.00 80.06 98 PRO A C 1
ATOM 782 O O . PRO A 1 98 ? -30.515 11.048 20.182 1.00 80.06 98 PRO A O 1
ATOM 785 N N . SER A 1 99 ? -32.691 11.539 19.899 1.00 80.88 99 SER A N 1
ATOM 786 C CA . SER A 1 99 ? -32.522 12.986 20.091 1.00 80.88 99 SER A CA 1
ATOM 787 C C . SER A 1 99 ? -32.273 13.289 21.572 1.00 80.88 99 SER A C 1
ATOM 789 O O . SER A 1 99 ? -33.012 12.758 22.411 1.00 80.88 99 SER A O 1
ATOM 791 N N . PRO A 1 100 ? -31.331 14.183 21.926 1.00 76.12 100 PRO A N 1
ATOM 792 C CA . PRO A 1 100 ? -31.025 14.464 23.326 1.00 76.12 100 PRO A CA 1
ATOM 793 C C . PRO A 1 100 ? -32.198 15.142 24.049 1.00 76.12 100 PRO A C 1
ATOM 795 O O . PRO A 1 100 ? -32.368 14.996 25.250 1.00 76.12 100 PRO A O 1
ATOM 798 N N . SER A 1 101 ? -33.081 15.812 23.303 1.00 79.12 101 SER A N 1
ATOM 799 C CA . SER A 1 101 ? -34.327 16.391 23.821 1.00 79.12 101 SER A CA 1
ATOM 800 C C . SER A 1 101 ? -35.438 15.371 24.104 1.00 79.12 101 SER A C 1
ATOM 802 O O . SER A 1 101 ? -36.458 15.733 24.686 1.00 79.12 101 SER A O 1
ATOM 804 N N . SER A 1 102 ? -35.285 14.122 23.653 1.00 79.31 102 SER A N 1
ATOM 805 C CA . SER A 1 102 ? -36.343 13.102 23.691 1.00 79.31 102 SER A CA 1
ATOM 806 C C . SER A 1 102 ? -36.165 12.045 24.781 1.00 79.31 102 SER A C 1
ATOM 808 O O . SER A 1 102 ? -37.083 11.259 25.005 1.00 79.31 102 SER A O 1
ATOM 810 N N . MET A 1 103 ? -35.006 12.010 25.445 1.00 84.69 103 MET A N 1
ATOM 811 C CA . MET A 1 103 ? -34.617 10.939 26.365 1.00 84.69 103 MET A CA 1
ATOM 812 C C . MET A 1 103 ? -33.952 11.505 27.631 1.00 84.69 103 MET A C 1
ATOM 814 O O . MET A 1 103 ? -33.323 12.560 27.559 1.00 84.69 103 MET A O 1
ATOM 818 N N . PRO A 1 104 ? -34.057 10.812 28.781 1.00 84.75 104 PRO A N 1
ATOM 819 C CA . PRO A 1 104 ? -33.253 11.110 29.967 1.00 84.75 104 PRO A CA 1
ATOM 820 C C . PRO A 1 104 ? -31.748 10.982 29.683 1.00 84.75 104 PRO A C 1
ATOM 822 O O . PRO A 1 104 ? -31.345 10.127 28.894 1.00 84.75 104 PRO A O 1
ATOM 825 N N . GLU A 1 105 ? -30.924 11.776 30.369 1.00 82.31 105 GLU A N 1
ATOM 826 C CA . GLU A 1 105 ? -29.462 11.819 30.182 1.00 82.31 105 GLU A CA 1
ATOM 827 C C . GLU A 1 105 ? -28.796 10.446 30.387 1.00 82.31 105 GLU A C 1
ATOM 829 O O . GLU A 1 105 ? -28.070 9.988 29.505 1.00 82.31 105 GLU A O 1
ATOM 834 N N . ASP A 1 106 ? -29.163 9.722 31.452 1.00 82.88 106 ASP A N 1
ATOM 835 C CA . ASP A 1 106 ? -28.669 8.363 31.735 1.00 82.88 106 ASP A CA 1
ATOM 836 C C . ASP A 1 106 ? -28.927 7.387 30.569 1.00 82.88 106 ASP A C 1
ATOM 838 O O . ASP A 1 106 ? -28.110 6.526 30.248 1.00 82.88 106 ASP A O 1
ATOM 842 N N . SER A 1 107 ? -30.065 7.537 29.879 1.00 88.81 107 SER A N 1
ATOM 843 C CA . SER A 1 107 ? -30.408 6.687 28.731 1.00 88.81 107 SER A CA 1
ATOM 844 C C . SER A 1 107 ? -29.572 7.015 27.493 1.00 88.81 107 SER A C 1
ATOM 846 O O . SER A 1 107 ? -29.316 6.130 26.675 1.00 88.81 107 SER A O 1
ATOM 848 N N . ILE A 1 108 ? -29.147 8.273 27.336 1.00 88.56 108 ILE A N 1
ATOM 849 C CA . ILE A 1 108 ? -28.278 8.707 26.234 1.00 88.56 108 ILE A CA 1
ATOM 850 C C . ILE A 1 108 ? -26.864 8.159 26.449 1.00 88.56 108 ILE A C 1
ATOM 852 O O . ILE A 1 108 ? -26.256 7.676 25.494 1.00 88.56 108 ILE A O 1
ATOM 856 N N . GLU A 1 109 ? -26.368 8.167 27.688 1.00 92.12 109 GLU A N 1
ATOM 857 C CA . GLU A 1 109 ? -25.063 7.595 28.035 1.00 92.12 109 GLU A CA 1
ATOM 858 C C . GLU A 1 109 ? -25.012 6.084 27.762 1.00 92.12 109 GLU A C 1
ATOM 860 O O . GLU A 1 109 ? -24.099 5.604 27.082 1.00 92.12 109 GLU A O 1
ATOM 865 N N . ASP A 1 110 ? -26.037 5.335 28.179 1.00 90.56 110 ASP A N 1
ATOM 866 C CA . ASP A 1 110 ? -26.147 3.904 27.876 1.00 90.56 110 ASP A CA 1
ATOM 867 C C . ASP A 1 110 ? -26.165 3.632 26.362 1.00 90.56 110 ASP A C 1
ATOM 869 O O . ASP A 1 110 ? -25.486 2.716 25.877 1.00 90.56 110 ASP A O 1
ATOM 873 N N . CYS A 1 111 ? -26.904 4.444 25.596 1.00 89.88 111 CYS A N 1
ATOM 874 C CA . CYS A 1 111 ? -26.931 4.353 24.134 1.00 89.88 111 CYS A CA 1
ATOM 875 C C . CYS A 1 111 ? -25.552 4.630 23.528 1.00 89.88 111 CYS A C 1
ATOM 877 O O . CYS A 1 111 ? -25.122 3.894 22.639 1.00 89.88 111 CYS A O 1
ATOM 879 N N . TRP A 1 112 ? -24.836 5.639 24.025 1.00 92.56 112 TRP A N 1
ATOM 880 C CA . TRP A 1 112 ? -23.500 5.985 23.549 1.00 92.56 112 TRP A CA 1
ATOM 881 C C . TRP A 1 112 ? -22.496 4.853 23.801 1.00 92.56 112 TRP A C 1
ATOM 883 O O . TRP A 1 112 ? -21.758 4.459 22.898 1.00 92.56 112 TRP A O 1
ATOM 893 N N . VAL A 1 113 ? -22.524 4.230 24.984 1.00 91.62 113 VAL A N 1
ATOM 894 C CA . VAL A 1 113 ? -21.666 3.075 25.308 1.00 91.62 113 VAL A CA 1
ATOM 895 C C . VAL A 1 113 ? -21.979 1.865 24.419 1.00 91.62 113 VAL A C 1
ATOM 897 O O . VAL A 1 113 ? -21.067 1.140 23.998 1.00 91.62 113 VAL A O 1
ATOM 900 N N . GLN A 1 114 ? -23.259 1.606 24.137 1.00 89.19 114 GLN A N 1
ATOM 901 C CA . GLN A 1 114 ? -23.669 0.529 23.233 1.00 89.19 114 GLN A CA 1
ATOM 902 C C . GLN A 1 114 ? -23.229 0.806 21.794 1.00 89.19 114 GLN A C 1
ATOM 904 O O . GLN A 1 114 ? -22.639 -0.077 21.160 1.00 89.19 114 GLN A O 1
ATOM 909 N N . TRP A 1 115 ? -23.438 2.034 21.319 1.00 91.31 115 TRP A N 1
ATOM 910 C CA . TRP A 1 115 ? -22.969 2.500 20.021 1.00 91.31 115 TRP A CA 1
ATOM 911 C C . TRP A 1 115 ? -21.452 2.348 19.894 1.00 91.31 115 TRP A C 1
ATOM 913 O O . TRP A 1 115 ? -20.993 1.742 18.930 1.00 91.31 115 TRP A O 1
ATOM 923 N N . ALA A 1 116 ? -20.665 2.775 20.885 1.00 91.94 116 ALA A N 1
ATOM 924 C CA . ALA A 1 116 ? -19.204 2.712 20.821 1.00 91.94 116 ALA A CA 1
ATOM 925 C C . ALA A 1 116 ? -18.714 1.264 20.654 1.00 91.94 116 ALA A C 1
ATOM 927 O O . ALA A 1 116 ? -17.823 0.974 19.855 1.00 91.94 116 ALA A O 1
ATOM 928 N N . LYS A 1 117 ? -19.347 0.312 21.355 1.00 89.81 117 LYS A N 1
ATOM 929 C CA . LYS A 1 117 ? -19.051 -1.126 21.228 1.00 89.81 117 LYS A CA 1
ATOM 930 C C . LYS A 1 117 ? -19.469 -1.705 19.875 1.00 89.81 117 LYS A C 1
ATOM 932 O O . LYS A 1 117 ? -18.809 -2.626 19.389 1.00 89.81 117 LYS A O 1
ATOM 937 N N . ALA A 1 118 ? -20.587 -1.250 19.315 1.00 88.69 118 ALA A N 1
ATOM 938 C CA . ALA A 1 118 ? -21.078 -1.667 18.004 1.00 88.69 118 ALA A CA 1
ATOM 939 C C . ALA A 1 118 ? -20.180 -1.120 16.886 1.00 88.69 118 ALA A C 1
ATOM 941 O O . ALA A 1 118 ? -19.626 -1.887 16.096 1.00 88.69 118 ALA A O 1
ATOM 942 N N . SER A 1 119 ? -19.957 0.190 16.899 1.00 90.56 119 SER A N 1
ATOM 943 C CA . SER A 1 119 ? -19.133 0.914 15.941 1.00 90.56 119 SER A CA 1
ATOM 944 C C . SER A 1 119 ? -17.677 0.438 15.957 1.00 90.56 119 SER A C 1
ATOM 946 O O . SER A 1 119 ? -17.090 0.203 14.906 1.00 90.56 119 SER A O 1
ATOM 948 N N . ALA A 1 120 ? -17.100 0.139 17.129 1.00 92.12 120 ALA A N 1
ATOM 949 C CA . ALA A 1 120 ? -15.726 -0.369 17.197 1.00 92.12 120 ALA A CA 1
ATOM 950 C C . ALA A 1 120 ? -15.570 -1.751 16.543 1.00 92.12 120 ALA A C 1
ATOM 952 O O . ALA A 1 120 ? -14.529 -2.049 15.958 1.00 92.12 120 ALA A O 1
ATOM 953 N N . ARG A 1 121 ? -16.600 -2.605 16.626 1.00 91.12 121 ARG A N 1
ATOM 954 C CA . ARG A 1 121 ? -16.613 -3.894 15.917 1.00 91.12 121 ARG A CA 1
ATOM 955 C C . ARG A 1 121 ? -16.778 -3.703 14.415 1.00 91.12 121 ARG A C 1
ATOM 957 O O . ARG A 1 121 ? -16.092 -4.383 13.660 1.00 91.12 121 ARG A O 1
ATOM 964 N N . GLN A 1 122 ? -17.638 -2.774 13.996 1.00 91.19 122 GLN A N 1
ATOM 965 C CA . GLN A 1 122 ? -17.801 -2.404 12.589 1.00 91.19 122 GLN A CA 1
ATOM 966 C C . GLN A 1 122 ? -16.477 -1.883 12.009 1.00 91.19 122 GLN A C 1
ATOM 968 O O . GLN A 1 122 ? -16.017 -2.394 10.995 1.00 91.19 122 GLN A O 1
ATOM 973 N N . HIS A 1 123 ? -15.804 -0.952 12.690 1.00 92.44 123 HIS A N 1
ATOM 974 C CA . HIS A 1 123 ? -14.488 -0.445 12.294 1.00 92.44 123 HIS A CA 1
ATOM 975 C C . HIS A 1 123 ? -13.444 -1.558 12.208 1.00 92.44 123 HIS A C 1
ATOM 977 O O . HIS A 1 123 ? -12.660 -1.588 11.261 1.00 92.44 123 HIS A O 1
ATOM 983 N N . LEU A 1 124 ? -13.444 -2.501 13.155 1.00 94.25 124 LEU A N 1
ATOM 984 C CA . LEU A 1 124 ? -12.526 -3.635 13.116 1.00 94.25 124 LEU A CA 1
ATOM 985 C C . LEU A 1 124 ? -12.799 -4.544 11.910 1.00 94.25 124 LEU A C 1
ATOM 987 O O . LEU A 1 124 ? -11.856 -4.922 11.222 1.00 94.25 124 LEU A O 1
ATOM 991 N N . LEU A 1 125 ? -14.068 -4.850 11.623 1.00 92.06 125 LEU A N 1
ATOM 992 C CA . LEU A 1 125 ? -14.466 -5.614 10.437 1.00 92.06 125 LEU A CA 1
ATOM 993 C C . LEU A 1 125 ? -14.023 -4.911 9.146 1.00 92.06 125 LEU A C 1
ATOM 995 O O . LEU A 1 125 ? -13.417 -5.538 8.283 1.00 92.06 125 LEU A O 1
ATOM 999 N N . LEU A 1 126 ? -14.274 -3.607 9.034 1.00 93.12 126 LEU A N 1
ATOM 1000 C CA . LEU A 1 126 ? -13.882 -2.812 7.869 1.00 93.12 126 LEU A CA 1
ATOM 1001 C C . LEU A 1 126 ? -12.361 -2.707 7.723 1.00 93.12 126 LEU A C 1
ATOM 1003 O O . LEU A 1 126 ? -11.840 -2.759 6.615 1.00 93.12 126 LEU A O 1
ATOM 1007 N N . SER A 1 127 ? -11.633 -2.650 8.837 1.00 94.56 127 SER A N 1
ATOM 1008 C CA . SER A 1 127 ? -10.168 -2.720 8.835 1.00 94.56 127 SER A CA 1
ATOM 1009 C C . SER A 1 127 ? -9.668 -4.081 8.341 1.00 94.56 127 SER A C 1
ATOM 1011 O O . SER A 1 127 ? -8.704 -4.138 7.580 1.00 94.56 127 SER A O 1
ATOM 1013 N N . CYS A 1 128 ? -10.334 -5.176 8.727 1.00 93.12 128 CYS A N 1
ATOM 1014 C CA . CYS A 1 128 ? -10.026 -6.512 8.211 1.00 93.12 128 CYS A CA 1
ATOM 1015 C C . CYS A 1 128 ? -10.277 -6.596 6.700 1.00 93.12 128 CYS A C 1
ATOM 1017 O O . CYS A 1 128 ? -9.436 -7.118 5.977 1.00 93.12 128 CYS A O 1
ATOM 1019 N N . PHE A 1 129 ? -11.385 -6.021 6.228 1.00 91.50 129 PHE A N 1
ATOM 1020 C CA . PHE A 1 129 ? -11.709 -5.945 4.805 1.00 91.50 129 PHE A CA 1
ATOM 1021 C C . PHE A 1 129 ? -10.660 -5.166 4.001 1.00 91.50 129 PHE A C 1
ATOM 1023 O O . PHE A 1 129 ? -10.200 -5.642 2.966 1.00 91.50 129 PHE A O 1
ATOM 1030 N N . ILE A 1 130 ? -10.221 -4.004 4.501 1.00 93.19 130 ILE A N 1
ATOM 1031 C CA . ILE A 1 130 ? -9.132 -3.236 3.881 1.00 93.19 130 ILE A CA 1
ATOM 1032 C C . ILE A 1 130 ? -7.849 -4.074 3.823 1.00 93.19 130 ILE A C 1
ATOM 1034 O O . ILE A 1 130 ? -7.222 -4.151 2.768 1.00 93.19 130 ILE A O 1
ATOM 1038 N N . LEU A 1 131 ? -7.471 -4.722 4.932 1.00 92.50 131 LEU A N 1
ATOM 1039 C CA . LEU A 1 131 ? -6.265 -5.552 4.997 1.00 92.50 131 LEU A CA 1
ATOM 1040 C C . LEU A 1 131 ? -6.300 -6.690 3.969 1.00 92.50 131 LEU A C 1
ATOM 1042 O O . LEU A 1 131 ? -5.285 -6.968 3.330 1.00 92.50 131 LEU A O 1
ATOM 1046 N N . GLU A 1 132 ? -7.454 -7.334 3.804 1.00 89.75 132 GLU A N 1
ATOM 1047 C CA . GLU A 1 132 ? -7.658 -8.408 2.833 1.00 89.75 132 GLU A CA 1
ATOM 1048 C C . GLU A 1 132 ? -7.571 -7.899 1.389 1.00 89.75 132 GLU A C 1
ATOM 1050 O O . GLU A 1 132 ? -6.832 -8.467 0.584 1.00 89.75 132 GLU A O 1
ATOM 1055 N N . ALA A 1 133 ? -8.226 -6.776 1.073 1.00 89.62 133 ALA A N 1
ATOM 1056 C CA . ALA A 1 133 ? -8.114 -6.132 -0.237 1.00 89.62 133 ALA A CA 1
ATOM 1057 C C . ALA A 1 133 ? -6.652 -5.773 -0.571 1.00 89.62 133 ALA A C 1
ATOM 1059 O O . ALA A 1 133 ? -6.190 -5.963 -1.699 1.00 89.62 133 ALA A O 1
ATOM 1060 N N . GLN A 1 134 ? -5.890 -5.322 0.428 1.00 90.69 134 GLN A N 1
ATOM 1061 C CA . GLN A 1 134 ? -4.471 -5.014 0.283 1.00 90.69 134 GLN A CA 1
ATOM 1062 C C . GLN A 1 134 ? -3.585 -6.251 0.060 1.00 90.69 134 GLN A C 1
ATOM 1064 O O . GLN A 1 134 ? -2.496 -6.097 -0.488 1.00 90.69 134 GLN A O 1
ATOM 1069 N N . GLN A 1 135 ? -4.006 -7.468 0.427 1.00 88.31 135 GLN A N 1
ATOM 1070 C CA . GLN A 1 135 ? -3.209 -8.680 0.168 1.00 88.31 135 GLN A CA 1
ATOM 1071 C C . GLN A 1 135 ? -2.997 -8.904 -1.331 1.00 88.31 135 GLN A C 1
ATOM 1073 O O . GLN A 1 135 ? -1.898 -9.243 -1.769 1.00 88.31 135 GLN A O 1
ATOM 1078 N N . TYR A 1 136 ? -4.041 -8.670 -2.123 1.00 84.31 136 TYR A N 1
ATOM 1079 C CA . TYR A 1 136 ? -3.955 -8.731 -3.576 1.00 84.31 136 TYR A CA 1
ATOM 1080 C C . TYR A 1 136 ? -3.161 -7.541 -4.124 1.00 84.31 136 TYR A C 1
ATOM 1082 O O . TYR A 1 136 ? -2.149 -7.721 -4.797 1.00 84.31 136 TYR A O 1
ATOM 1090 N N . THR A 1 137 ? -3.597 -6.327 -3.775 1.00 87.25 137 THR A N 1
ATOM 1091 C CA . THR A 1 137 ? -3.070 -5.072 -4.328 1.00 87.25 137 THR A CA 1
ATOM 1092 C C . THR A 1 137 ? -1.588 -4.867 -4.024 1.00 87.25 137 THR A C 1
ATOM 1094 O O . THR A 1 137 ? -0.850 -4.378 -4.872 1.00 87.25 137 THR A O 1
ATOM 1097 N N . LEU A 1 138 ? -1.146 -5.225 -2.814 1.00 89.12 138 LEU A N 1
ATOM 1098 C CA . LEU A 1 138 ? 0.194 -4.906 -2.322 1.00 89.12 138 LEU A CA 1
ATOM 1099 C C . LEU A 1 138 ? 1.135 -6.101 -2.233 1.00 89.12 138 LEU A C 1
ATOM 1101 O O . LEU A 1 138 ? 2.344 -5.909 -2.242 1.00 89.12 138 LEU A O 1
ATOM 1105 N N . LEU A 1 139 ? 0.618 -7.323 -2.117 1.00 89.00 139 LEU A N 1
ATOM 1106 C CA . LEU A 1 139 ? 1.452 -8.511 -1.902 1.00 89.00 139 LEU A CA 1
ATOM 1107 C C . LEU A 1 139 ? 1.339 -9.528 -3.044 1.00 89.00 139 LEU A C 1
ATOM 1109 O O . LEU A 1 139 ? 1.904 -10.614 -2.935 1.00 89.00 139 LEU A O 1
ATOM 1113 N N . ALA A 1 140 ? 0.648 -9.171 -4.136 1.00 87.00 140 ALA A N 1
ATOM 1114 C CA . ALA A 1 140 ? 0.489 -9.989 -5.341 1.00 87.00 140 ALA A CA 1
ATOM 1115 C C . ALA A 1 140 ? -0.047 -11.407 -5.062 1.00 87.00 140 ALA A C 1
ATOM 1117 O O . ALA A 1 140 ? 0.317 -12.367 -5.746 1.00 87.00 140 ALA A O 1
ATOM 1118 N N . ARG A 1 141 ? -0.875 -11.549 -4.020 1.00 86.00 141 ARG A N 1
ATOM 1119 C CA . ARG A 1 141 ? -1.430 -12.839 -3.595 1.00 86.00 141 ARG A CA 1
ATOM 1120 C C . ARG A 1 141 ? -2.668 -13.200 -4.391 1.00 86.00 141 ARG A C 1
ATOM 1122 O O . ARG A 1 141 ? -3.423 -12.326 -4.813 1.00 86.00 141 ARG A O 1
ATOM 1129 N N . ASP A 1 142 ? -2.886 -14.500 -4.538 1.00 79.38 142 ASP A N 1
ATOM 1130 C CA . ASP A 1 142 ? -4.062 -15.023 -5.219 1.00 79.38 142 ASP A CA 1
ATOM 1131 C C . ASP A 1 142 ? -5.334 -14.715 -4.404 1.00 79.38 142 ASP A C 1
ATOM 1133 O O . ASP A 1 142 ? -5.333 -14.697 -3.169 1.00 79.38 142 ASP A O 1
ATOM 1137 N N . ARG A 1 143 ? -6.424 -14.405 -5.112 1.00 69.12 143 ARG A N 1
ATOM 1138 C CA . ARG A 1 143 ? -7.699 -13.974 -4.522 1.00 69.12 143 ARG A CA 1
ATOM 1139 C C . ARG A 1 143 ? -8.522 -15.180 -4.066 1.00 69.12 143 ARG A C 1
ATOM 1141 O O . ARG A 1 143 ? -9.422 -15.614 -4.773 1.00 69.12 143 ARG A O 1
ATOM 1148 N N . GLU A 1 144 ? -8.256 -15.676 -2.867 1.00 67.38 144 GLU A N 1
ATOM 1149 C CA . GLU A 1 144 ? -9.105 -16.669 -2.185 1.00 67.38 144 GLU A CA 1
ATOM 1150 C C . GLU A 1 144 ? -9.895 -16.010 -1.040 1.00 67.38 144 GLU A C 1
ATOM 1152 O O . GLU A 1 144 ? -9.884 -16.468 0.097 1.00 67.38 144 GLU A O 1
ATOM 1157 N N . SER A 1 145 ? -10.517 -14.860 -1.319 1.00 65.12 145 SER A N 1
ATOM 1158 C CA . SER A 1 145 ? -11.077 -13.994 -0.278 1.00 65.12 145 SER A CA 1
ATOM 1159 C C . SER A 1 145 ? -12.486 -14.403 0.149 1.00 65.12 145 SER A C 1
ATOM 1161 O O . SER A 1 145 ? -13.409 -14.468 -0.667 1.00 65.12 145 SER A O 1
ATOM 1163 N N . THR A 1 146 ? -12.677 -14.575 1.456 1.00 66.31 146 THR A N 1
ATOM 1164 C CA . THR A 1 146 ? -13.972 -14.901 2.070 1.00 66.31 146 THR A CA 1
ATOM 1165 C C . THR A 1 146 ? -14.931 -13.701 2.054 1.00 66.31 146 THR A C 1
ATOM 1167 O O . THR A 1 146 ? -16.150 -13.873 1.966 1.00 66.31 146 THR A O 1
ATOM 1170 N N . LEU A 1 147 ? -14.405 -12.466 2.083 1.00 70.31 147 LEU A N 1
ATOM 1171 C CA . LEU A 1 147 ? -15.207 -11.233 2.131 1.00 70.31 147 LEU A CA 1
ATOM 1172 C C . LEU A 1 147 ? -15.690 -10.720 0.770 1.00 70.31 147 LEU A C 1
ATOM 1174 O O . LEU A 1 147 ? -16.558 -9.845 0.738 1.00 70.31 147 LEU A O 1
ATOM 1178 N N . GLN A 1 148 ? -15.200 -11.259 -0.350 1.00 67.06 148 GLN A N 1
ATOM 1179 C CA . GLN A 1 148 ? -15.608 -10.815 -1.693 1.00 67.06 148 GLN A CA 1
ATOM 1180 C C . GLN A 1 148 ? -17.115 -10.935 -1.938 1.00 67.06 148 GLN A C 1
ATOM 1182 O O . GLN A 1 148 ? -17.711 -10.072 -2.580 1.00 67.06 148 GLN A O 1
ATOM 1187 N N . THR A 1 149 ? -17.762 -11.936 -1.339 1.00 65.69 149 THR A N 1
ATOM 1188 C CA . THR A 1 149 ? -19.219 -12.136 -1.431 1.00 65.69 149 THR A CA 1
ATOM 1189 C C . THR A 1 149 ? -20.020 -10.988 -0.792 1.00 65.69 149 THR A C 1
ATOM 1191 O O . THR A 1 149 ? -21.233 -10.902 -0.965 1.00 65.69 149 THR A O 1
ATOM 1194 N N . MET A 1 150 ? -19.377 -10.104 -0.020 1.00 68.38 150 MET A N 1
ATOM 1195 C CA . MET A 1 150 ? -20.052 -9.130 0.843 1.00 68.38 150 MET A CA 1
ATOM 1196 C C . MET A 1 150 ? -19.915 -7.672 0.407 1.00 68.38 150 MET A C 1
ATOM 1198 O O . MET A 1 150 ? -20.488 -6.817 1.082 1.00 68.38 150 MET A O 1
ATOM 1202 N N . SER A 1 151 ? -19.231 -7.390 -0.707 1.00 67.00 151 SER A N 1
ATOM 1203 C CA . SER A 1 151 ? -18.976 -6.025 -1.200 1.00 67.00 151 SER A CA 1
ATOM 1204 C C . SER A 1 151 ? -20.234 -5.142 -1.229 1.00 67.00 151 SER A C 1
ATOM 1206 O O . SER A 1 151 ? -20.214 -4.008 -0.749 1.00 67.00 151 SER A O 1
ATOM 1208 N N . ASP A 1 152 ? -21.357 -5.693 -1.695 1.00 68.44 152 ASP A N 1
ATOM 1209 C CA . ASP A 1 152 ? -22.587 -4.929 -1.947 1.00 68.44 152 ASP A CA 1
ATOM 1210 C C . ASP A 1 152 ? -23.391 -4.646 -0.669 1.00 68.44 152 ASP A C 1
ATOM 1212 O O . ASP A 1 152 ? -24.230 -3.750 -0.619 1.00 68.44 152 ASP A O 1
ATOM 1216 N N . SER A 1 153 ? -23.119 -5.409 0.391 1.00 80.12 153 SER A N 1
ATOM 1217 C CA . SER A 1 153 ? -23.777 -5.304 1.700 1.00 80.12 153 SER A CA 1
ATOM 1218 C C . SER A 1 153 ? -22.815 -4.844 2.792 1.00 80.12 153 SER A C 1
ATOM 1220 O O . SER A 1 153 ? -23.087 -5.029 3.984 1.00 80.12 153 SER A O 1
ATOM 1222 N N . LEU A 1 154 ? -21.661 -4.296 2.401 1.00 86.50 154 LEU A N 1
ATOM 1223 C CA . LEU A 1 154 ? -20.658 -3.858 3.351 1.00 86.50 154 LEU A CA 1
ATOM 1224 C C . LEU A 1 154 ? -21.162 -2.589 4.058 1.00 86.50 154 LEU A C 1
ATOM 1226 O O . LEU A 1 154 ? -21.571 -1.632 3.389 1.00 86.50 154 LEU A O 1
ATOM 1230 N N . PRO A 1 155 ? -21.162 -2.558 5.402 1.00 89.88 155 PRO A N 1
ATOM 1231 C CA . PRO A 1 155 ? -21.536 -1.355 6.121 1.00 89.88 155 PRO A CA 1
ATOM 1232 C C . PRO A 1 155 ? -20.560 -0.217 5.809 1.00 89.88 155 PRO A C 1
ATOM 1234 O O . PRO A 1 155 ? -19.363 -0.444 5.644 1.00 89.88 155 PRO A O 1
ATOM 1237 N N . PHE A 1 156 ? -21.054 1.013 5.781 1.00 90.69 156 PHE A N 1
ATOM 1238 C CA . PHE A 1 156 ? -20.206 2.184 5.600 1.00 90.69 156 PHE A CA 1
ATOM 1239 C C . PHE A 1 156 ? -19.752 2.733 6.954 1.00 90.69 156 PHE A C 1
ATOM 1241 O O . PHE A 1 156 ? -20.585 2.875 7.846 1.00 90.69 156 PHE A O 1
ATOM 1248 N N . PRO A 1 157 ? -18.468 3.045 7.178 1.00 91.81 157 PRO A N 1
ATOM 1249 C CA . PRO A 1 157 ? -18.067 3.578 8.468 1.00 91.81 157 PRO A CA 1
ATOM 1250 C C . PRO A 1 157 ? -18.669 4.966 8.687 1.00 91.81 157 PRO A C 1
ATOM 1252 O O . PRO A 1 157 ? -18.792 5.788 7.776 1.00 91.81 157 PRO A O 1
ATOM 1255 N N . ILE A 1 158 ? -19.047 5.220 9.931 1.00 90.94 158 ILE A N 1
ATOM 1256 C CA . ILE A 1 158 ? -19.465 6.545 10.381 1.00 90.94 158 ILE A CA 1
ATOM 1257 C C . ILE A 1 158 ? -18.299 7.536 10.338 1.00 90.94 158 ILE A C 1
ATOM 1259 O O . ILE A 1 158 ? -17.134 7.137 10.335 1.00 90.94 158 ILE A O 1
ATOM 1263 N N . ASN A 1 159 ? -18.624 8.828 10.313 1.00 91.88 159 ASN A N 1
ATOM 1264 C CA . ASN A 1 159 ? -17.616 9.875 10.230 1.00 91.88 159 ASN A CA 1
ATOM 1265 C C . ASN A 1 159 ? -16.762 9.948 11.507 1.00 91.88 159 ASN A C 1
ATOM 1267 O O . ASN A 1 159 ? -17.265 9.764 12.620 1.00 91.88 159 ASN A O 1
ATOM 1271 N N . GLU A 1 160 ? -15.480 10.273 11.347 1.00 92.81 160 GLU A N 1
ATOM 1272 C CA . GLU A 1 160 ? -14.525 10.442 12.449 1.00 92.81 160 GLU A CA 1
ATOM 1273 C C . GLU A 1 160 ? -15.002 11.435 13.527 1.00 92.81 160 GLU A C 1
ATOM 1275 O O . GLU A 1 160 ? -14.725 11.228 14.710 1.00 92.81 160 GLU A O 1
ATOM 1280 N N . SER A 1 161 ? -15.792 12.456 13.169 1.00 92.69 161 SER A N 1
ATOM 1281 C CA . SER A 1 161 ? -16.315 13.430 14.137 1.00 92.69 161 SER A CA 1
ATOM 1282 C C . SER A 1 161 ? -17.164 12.799 15.245 1.00 92.69 161 SER A C 1
ATOM 1284 O O . SER A 1 161 ? -17.159 13.294 16.369 1.00 92.69 161 SER A O 1
ATOM 1286 N N . TRP A 1 162 ? -17.846 11.679 14.978 1.00 93.06 162 TRP A N 1
ATOM 1287 C CA . TRP A 1 162 ? -18.662 10.995 15.987 1.00 93.06 162 TRP A CA 1
ATOM 1288 C C . TRP A 1 162 ? -17.800 10.361 17.077 1.00 93.06 162 TRP A C 1
ATOM 1290 O O . TRP A 1 162 ? -18.214 10.272 18.230 1.00 93.06 162 TRP A O 1
ATOM 1300 N N . TRP A 1 163 ? -16.605 9.903 16.705 1.00 92.44 163 TRP A N 1
ATOM 1301 C CA . TRP A 1 163 ? -15.634 9.310 17.621 1.00 92.44 163 TRP A CA 1
ATOM 1302 C C . TRP A 1 163 ? -14.892 10.356 18.450 1.00 92.44 163 TRP A C 1
ATOM 1304 O O . TRP A 1 163 ? -14.393 10.026 19.523 1.00 92.44 163 TRP A O 1
ATOM 1314 N N . GLY A 1 164 ? -14.822 11.592 17.952 1.00 92.88 164 GLY A N 1
ATOM 1315 C CA . GLY A 1 164 ? -14.189 12.720 18.630 1.00 92.88 164 GLY A CA 1
ATOM 1316 C C . GLY A 1 164 ? -15.051 13.395 19.699 1.00 92.88 164 GLY A C 1
ATOM 1317 O O . GLY A 1 164 ? -14.541 14.276 20.380 1.00 92.88 164 GLY A O 1
ATOM 1318 N N . ALA A 1 165 ? -16.320 13.005 19.853 1.00 94.94 165 ALA A N 1
ATOM 1319 C CA . ALA A 1 165 ? -17.208 13.580 20.859 1.00 94.94 165 ALA A CA 1
ATOM 1320 C C . ALA A 1 165 ? -16.707 13.292 22.286 1.00 94.94 165 ALA A C 1
ATOM 1322 O O . ALA A 1 165 ? -16.426 12.143 22.637 1.00 94.94 165 ALA A O 1
ATOM 1323 N N . GLU A 1 166 ? -16.645 14.321 23.129 1.00 95.38 166 GLU A N 1
ATOM 1324 C CA . GLU A 1 166 ? -16.196 14.206 24.521 1.00 95.38 166 GLU A CA 1
ATOM 1325 C C . GLU A 1 166 ? -17.326 13.751 25.455 1.00 95.38 166 GLU A C 1
ATOM 1327 O O . GLU A 1 166 ? -17.073 13.221 26.539 1.00 95.38 166 GLU A O 1
ATOM 1332 N N . THR A 1 167 ? -18.583 13.944 25.039 1.00 94.50 167 THR A N 1
ATOM 1333 C CA . THR A 1 167 ? -19.778 13.630 25.837 1.00 94.50 167 THR A CA 1
ATOM 1334 C C . THR A 1 167 ? -20.864 12.926 25.021 1.00 94.50 167 THR A C 1
ATOM 1336 O O . THR A 1 167 ? -20.967 13.100 23.805 1.00 94.50 167 THR A O 1
ATOM 1339 N N . ALA A 1 168 ? -21.743 12.177 25.700 1.00 93.81 168 ALA A N 1
ATOM 1340 C CA . ALA A 1 168 ? -22.869 11.482 25.067 1.00 93.81 168 ALA A CA 1
ATOM 1341 C C . ALA A 1 168 ? -23.848 12.455 24.378 1.00 93.81 168 ALA A C 1
ATOM 1343 O O . ALA A 1 168 ? -24.377 12.176 23.301 1.00 93.81 168 ALA A O 1
ATOM 1344 N N . SER A 1 169 ? -24.064 13.625 24.982 1.00 93.06 169 SER A N 1
ATOM 1345 C CA . SER A 1 169 ? -24.914 14.683 24.429 1.00 93.06 169 SER A CA 1
ATOM 1346 C C . SER A 1 169 ? -24.322 15.283 23.155 1.00 93.06 169 SER A C 1
ATOM 1348 O O . SER A 1 169 ? -25.042 15.458 22.174 1.00 93.06 169 SER A O 1
ATOM 1350 N N . GLU A 1 170 ? -23.014 15.554 23.141 1.00 94.81 170 GLU A N 1
ATOM 1351 C CA . GLU A 1 170 ? -22.303 16.021 21.946 1.00 94.81 170 GLU A CA 1
ATOM 1352 C C . GLU A 1 170 ? -22.349 14.980 20.824 1.00 94.81 170 GLU A C 1
ATOM 1354 O O . GLU A 1 170 ? -22.723 15.314 19.700 1.00 94.81 170 GLU A O 1
ATOM 1359 N N . TRP A 1 171 ? -22.064 13.711 21.140 1.00 94.69 171 TRP A N 1
ATOM 1360 C CA . TRP A 1 171 ? -22.181 12.598 20.195 1.00 94.69 171 TRP A CA 1
ATOM 1361 C C . TRP A 1 171 ? -23.572 12.548 19.557 1.00 94.69 171 TRP A C 1
ATOM 1363 O O . TRP A 1 171 ? -23.698 12.470 18.334 1.00 94.69 171 TRP A O 1
ATOM 1373 N N . SER A 1 172 ? -24.620 12.645 20.378 1.00 93.31 172 SER A N 1
ATOM 1374 C CA . SER A 1 172 ? -25.997 12.637 19.895 1.00 93.31 172 SER A CA 1
ATOM 1375 C C . SER A 1 172 ? -26.275 13.820 18.966 1.00 93.31 172 SER A C 1
ATOM 1377 O O . SER A 1 172 ? -26.835 13.618 17.891 1.00 93.31 172 SER A O 1
ATOM 1379 N N . LEU A 1 173 ? -25.841 15.035 19.322 1.00 93.50 173 LEU A N 1
ATOM 1380 C CA . LEU A 1 173 ? -26.011 16.233 18.491 1.00 93.50 173 LEU A CA 1
ATOM 1381 C C . LEU A 1 173 ? -25.306 16.109 17.133 1.00 93.50 173 LEU A C 1
ATOM 1383 O O . LEU A 1 173 ? -25.938 16.370 16.109 1.00 93.50 173 LEU A O 1
ATOM 1387 N N . ILE A 1 174 ? -24.044 15.666 17.113 1.00 93.88 174 ILE A N 1
ATOM 1388 C CA . ILE A 1 174 ? -23.282 15.433 15.874 1.00 93.88 174 ILE A CA 1
ATOM 1389 C C . ILE A 1 174 ? -23.997 14.395 15.003 1.00 93.88 174 ILE A C 1
ATOM 1391 O O . ILE A 1 174 ? -24.152 14.583 13.795 1.00 93.88 174 ILE A O 1
ATOM 1395 N N . ALA A 1 175 ? -24.489 13.319 15.617 1.00 90.94 175 ALA A N 1
ATOM 1396 C CA . ALA A 1 175 ? -25.222 12.285 14.907 1.00 90.94 175 ALA A CA 1
ATOM 1397 C C . ALA A 1 175 ? -26.552 12.778 14.316 1.00 90.94 175 ALA A C 1
ATOM 1399 O O . ALA A 1 175 ? -26.949 12.329 13.239 1.00 90.94 175 ALA A O 1
ATOM 1400 N N . GLN A 1 176 ? -27.236 13.713 14.987 1.00 90.56 176 GLN A N 1
ATOM 1401 C CA . GLN A 1 176 ? -28.438 14.347 14.442 1.00 90.56 176 GLN A CA 1
ATOM 1402 C C . GLN A 1 176 ? -28.126 15.251 13.243 1.00 90.56 176 GLN A C 1
ATOM 1404 O O . GLN A 1 176 ? -28.889 15.248 12.276 1.00 90.56 176 GLN A O 1
ATOM 1409 N N . ASP A 1 177 ? -27.033 16.015 13.307 1.00 90.25 177 ASP A N 1
ATOM 1410 C CA . ASP A 1 177 ? -26.603 16.920 12.233 1.00 90.25 177 ASP A CA 1
ATOM 1411 C C . ASP A 1 177 ? -26.231 16.148 10.959 1.00 90.25 177 ASP A C 1
ATOM 1413 O O . ASP A 1 177 ? -26.580 16.536 9.847 1.00 90.25 177 ASP A O 1
ATOM 1417 N N . GLN A 1 178 ? -25.621 14.976 11.129 1.00 87.38 178 GLN A N 1
ATOM 1418 C CA . GLN A 1 178 ? -25.201 14.100 10.036 1.00 87.38 178 GLN A CA 1
ATOM 1419 C C . GLN A 1 178 ? -26.243 13.025 9.678 1.00 87.38 178 GLN A C 1
ATOM 1421 O O . GLN A 1 178 ? -25.908 11.945 9.179 1.00 87.38 178 GLN A O 1
ATOM 1426 N N . ARG A 1 179 ? -27.533 13.298 9.907 1.00 82.31 179 ARG A N 1
ATOM 1427 C CA . ARG A 1 179 ? -28.615 12.425 9.428 1.00 82.31 179 ARG A CA 1
ATOM 1428 C C . ARG A 1 179 ? -28.592 12.333 7.902 1.00 82.31 179 ARG A C 1
ATOM 1430 O O . ARG A 1 179 ? -28.551 13.342 7.208 1.00 82.31 179 ARG A O 1
ATOM 1437 N N . GLY A 1 180 ? -28.695 11.113 7.381 1.00 84.19 180 GLY A N 1
ATOM 1438 C CA . GLY A 1 180 ? -28.668 10.852 5.938 1.00 84.19 180 GLY A CA 1
ATOM 1439 C C . GLY A 1 180 ? -27.283 10.518 5.384 1.00 84.19 180 GLY A C 1
ATOM 1440 O O . GLY A 1 180 ? -27.143 10.381 4.170 1.00 84.19 180 GLY A O 1
ATOM 1441 N N . MET A 1 181 ? -26.276 10.348 6.249 1.00 87.38 181 MET A N 1
ATOM 1442 C CA . MET A 1 181 ? -25.030 9.697 5.849 1.00 87.38 181 MET A CA 1
ATOM 1443 C C . MET A 1 181 ? -25.305 8.265 5.364 1.00 87.38 181 MET A C 1
ATOM 1445 O O . MET A 1 181 ? -26.183 7.591 5.913 1.00 87.38 181 MET A O 1
ATOM 1449 N N . PRO A 1 182 ? -24.565 7.795 4.347 1.00 90.88 182 PRO A N 1
ATOM 1450 C CA . PRO A 1 182 ? -24.744 6.455 3.811 1.00 90.88 182 PRO A CA 1
ATOM 1451 C C . PRO A 1 182 ? -24.465 5.401 4.882 1.00 90.88 182 PRO A C 1
ATOM 1453 O O . PRO A 1 182 ? -23.529 5.520 5.676 1.00 90.88 182 PRO A O 1
ATOM 1456 N N . THR A 1 183 ? -25.283 4.355 4.887 1.00 88.81 183 THR A N 1
ATOM 1457 C CA . THR A 1 183 ? -25.179 3.228 5.822 1.00 88.81 183 THR A CA 1
ATOM 1458 C C . THR A 1 183 ? -24.450 2.035 5.215 1.00 88.81 183 THR A C 1
ATOM 1460 O O . THR A 1 183 ? -23.924 1.185 5.937 1.00 88.81 183 THR A O 1
ATOM 1463 N N . THR A 1 184 ? -24.374 1.987 3.884 1.00 89.88 184 THR A N 1
ATOM 1464 C CA . THR A 1 184 ? -23.676 0.953 3.113 1.00 89.88 184 THR A CA 1
ATOM 1465 C C . THR A 1 184 ? -22.720 1.572 2.097 1.00 89.88 184 THR A C 1
ATOM 1467 O O . THR A 1 184 ? -22.888 2.719 1.677 1.00 89.88 184 THR A O 1
ATOM 1470 N N . THR A 1 185 ? -21.702 0.817 1.686 1.00 89.06 185 THR A N 1
ATOM 1471 C CA . THR A 1 185 ? -20.767 1.235 0.628 1.00 89.06 185 THR A CA 1
ATOM 1472 C C . THR A 1 185 ? -21.480 1.536 -0.689 1.00 89.06 185 THR A C 1
ATOM 1474 O O . THR A 1 185 ? -21.138 2.509 -1.355 1.00 89.06 185 THR A O 1
ATOM 1477 N N . CYS A 1 186 ? -22.514 0.765 -1.039 1.00 88.25 186 CYS A N 1
ATOM 1478 C CA . CYS A 1 186 ? -23.324 1.008 -2.234 1.00 88.25 186 CYS A CA 1
ATOM 1479 C C . CYS A 1 186 ? -24.057 2.353 -2.187 1.00 88.25 186 CYS A C 1
ATOM 1481 O O . CYS A 1 186 ? -24.116 3.054 -3.195 1.00 88.25 186 CYS A O 1
ATOM 1483 N N . GLU A 1 187 ? -24.607 2.730 -1.029 1.00 90.06 187 GLU A N 1
ATOM 1484 C CA . GLU A 1 187 ? -25.212 4.054 -0.838 1.00 90.06 187 GLU A CA 1
ATOM 1485 C C . GLU A 1 187 ? -24.162 5.159 -0.962 1.00 90.06 187 GLU A C 1
ATOM 1487 O O . GLU A 1 187 ? -24.412 6.157 -1.632 1.00 90.06 187 GLU A O 1
ATOM 1492 N N . ALA A 1 188 ? -22.975 4.962 -0.382 1.00 90.62 188 ALA A N 1
ATOM 1493 C CA . ALA A 1 188 ? -21.887 5.939 -0.412 1.00 90.62 188 ALA A CA 1
ATOM 1494 C C . ALA A 1 188 ? -21.329 6.208 -1.821 1.00 90.62 188 ALA A C 1
ATOM 1496 O O . ALA A 1 188 ? -20.787 7.279 -2.076 1.00 90.62 188 ALA A O 1
ATOM 1497 N N . LEU A 1 189 ? -21.485 5.268 -2.755 1.00 88.38 189 LEU A N 1
ATOM 1498 C CA . LEU A 1 189 ? -21.097 5.448 -4.156 1.00 88.38 189 LEU A CA 1
ATOM 1499 C C . LEU A 1 189 ? -22.125 6.247 -4.976 1.00 88.38 189 LEU A C 1
ATOM 1501 O O . LEU A 1 189 ? -21.881 6.543 -6.146 1.00 88.38 189 LEU A O 1
ATOM 1505 N N . GLN A 1 190 ? -23.283 6.597 -4.407 1.00 86.69 190 GLN A N 1
ATOM 1506 C CA . GLN A 1 190 ? -24.303 7.332 -5.146 1.00 86.69 190 GLN A CA 1
ATOM 1507 C C . GLN A 1 190 ? -23.905 8.809 -5.334 1.00 86.69 190 GLN A C 1
ATOM 1509 O O . GLN A 1 190 ? -23.646 9.508 -4.354 1.00 86.69 190 GLN A O 1
ATOM 1514 N N . PRO A 1 191 ? -23.982 9.356 -6.564 1.00 72.19 191 PRO A N 1
ATOM 1515 C CA . PRO A 1 191 ? -23.538 10.722 -6.890 1.00 72.19 191 PRO A CA 1
ATOM 1516 C C . PRO A 1 191 ? -24.371 11.836 -6.231 1.00 72.19 191 PRO A C 1
ATOM 1518 O O . PRO A 1 191 ? -24.074 13.022 -6.370 1.00 72.19 191 PRO A O 1
ATOM 1521 N N . GLN A 1 192 ? -25.453 11.467 -5.549 1.00 74.56 192 GLN A N 1
ATOM 1522 C CA . GLN A 1 192 ? -26.395 12.387 -4.917 1.00 74.56 192 GLN A CA 1
ATOM 1523 C C . GLN A 1 192 ? -25.883 12.894 -3.562 1.00 74.56 192 GLN A C 1
ATOM 1525 O O . GLN A 1 192 ? -26.302 13.958 -3.102 1.00 74.56 192 GLN A O 1
ATOM 1530 N N . LEU A 1 193 ? -24.972 12.149 -2.930 1.00 71.62 193 LEU A N 1
ATOM 1531 C CA . LEU A 1 193 ? -24.382 12.504 -1.647 1.00 71.62 193 LEU A CA 1
ATOM 1532 C C . LEU A 1 193 ? -23.263 13.526 -1.877 1.00 71.62 193 LEU A C 1
ATOM 1534 O O . LEU A 1 193 ? -22.244 13.242 -2.501 1.00 71.62 193 LEU A O 1
ATOM 1538 N N . ARG A 1 194 ? -23.484 14.761 -1.413 1.00 66.62 194 ARG A N 1
ATOM 1539 C CA . ARG A 1 194 ? -22.533 15.869 -1.569 1.00 66.62 194 ARG A CA 1
ATOM 1540 C C . ARG A 1 194 ? -21.605 15.934 -0.362 1.00 66.62 194 ARG A C 1
ATOM 1542 O O . ARG A 1 194 ? -22.043 16.299 0.722 1.00 66.62 194 ARG A O 1
ATOM 1549 N N . GLY A 1 195 ? -20.323 15.654 -0.566 1.00 84.44 195 GLY A N 1
ATOM 1550 C CA . GLY A 1 195 ? -19.292 15.841 0.451 1.00 84.44 195 GLY A CA 1
ATOM 1551 C C . GLY A 1 195 ? -18.063 14.988 0.178 1.00 84.44 195 GLY A C 1
ATOM 1552 O O . GLY A 1 195 ? -18.130 14.022 -0.576 1.00 84.44 195 GLY A O 1
ATOM 1553 N N . ARG A 1 196 ? -16.940 15.361 0.795 1.00 91.69 196 ARG A N 1
ATOM 1554 C CA . ARG A 1 196 ? -15.774 14.484 0.878 1.00 91.69 196 ARG A CA 1
ATOM 1555 C C . ARG A 1 196 ? -15.873 13.650 2.140 1.00 91.69 196 ARG A C 1
ATOM 1557 O O . ARG A 1 196 ? -16.196 14.174 3.204 1.00 91.69 196 ARG A O 1
ATOM 1564 N N . TYR A 1 197 ? -15.568 12.377 2.002 1.00 94.81 197 TYR A N 1
ATOM 1565 C CA . TYR A 1 197 ? -15.448 11.448 3.103 1.00 94.81 197 TYR A CA 1
ATOM 1566 C C . TYR A 1 197 ? -14.127 11.637 3.847 1.00 94.81 197 TYR A C 1
ATOM 1568 O O . TYR A 1 197 ? -13.154 12.168 3.304 1.00 94.81 197 TYR A O 1
ATOM 1576 N N . ASP A 1 198 ? -14.087 11.193 5.103 1.00 94.56 198 ASP A N 1
ATOM 1577 C CA . ASP A 1 198 ? -12.849 11.183 5.878 1.00 94.56 198 ASP A CA 1
ATOM 1578 C C . ASP A 1 198 ? -11.861 10.115 5.372 1.00 94.56 198 ASP A C 1
ATOM 1580 O O . ASP A 1 198 ? -12.118 9.377 4.414 1.00 94.56 198 ASP A O 1
ATOM 1584 N N . THR A 1 199 ? -10.682 10.057 5.990 1.00 94.31 199 THR A N 1
ATOM 1585 C CA . THR A 1 199 ? -9.603 9.143 5.596 1.00 94.31 199 THR A CA 1
ATOM 1586 C C . THR A 1 199 ? -10.033 7.675 5.691 1.00 94.31 199 THR A C 1
ATOM 1588 O O . THR A 1 199 ? -9.796 6.908 4.759 1.00 94.31 199 THR A O 1
ATOM 1591 N N . PHE A 1 200 ? -10.694 7.266 6.776 1.00 95.00 200 PHE A N 1
ATOM 1592 C CA . PHE A 1 200 ? -11.069 5.865 6.968 1.00 95.00 200 PHE A CA 1
ATOM 1593 C C . PHE A 1 200 ? -12.215 5.457 6.037 1.00 95.00 200 PHE A C 1
ATOM 1595 O O . PHE A 1 200 ? -12.140 4.417 5.382 1.00 95.00 200 PHE A O 1
ATOM 1602 N N . GLN A 1 201 ? -13.226 6.315 5.898 1.00 95.44 201 GLN A N 1
ATOM 1603 C CA . GLN A 1 201 ? -14.307 6.163 4.926 1.00 95.44 201 GLN A CA 1
ATOM 1604 C C . GLN A 1 201 ? -13.773 6.039 3.494 1.00 95.44 201 GLN A C 1
ATOM 1606 O O . GLN A 1 201 ? -14.170 5.135 2.757 1.00 95.44 201 GLN A O 1
ATOM 1611 N N . SER A 1 202 ? -12.814 6.888 3.119 1.00 95.75 202 SER A N 1
ATOM 1612 C CA . SER A 1 202 ? -12.167 6.840 1.804 1.00 95.75 202 SER A CA 1
ATOM 1613 C C . SER A 1 202 ? -11.407 5.532 1.580 1.00 95.75 202 SER A C 1
ATOM 1615 O O . SER A 1 202 ? -11.522 4.933 0.514 1.00 95.75 202 SER A O 1
ATOM 1617 N N . ALA A 1 203 ? -10.670 5.051 2.586 1.00 95.00 203 ALA A N 1
ATOM 1618 C CA . ALA A 1 203 ? -9.951 3.781 2.504 1.00 95.00 203 ALA A CA 1
ATOM 1619 C C . ALA A 1 203 ? -10.903 2.587 2.310 1.00 95.00 203 ALA A C 1
ATOM 1621 O O . ALA A 1 203 ? -10.601 1.691 1.520 1.00 95.00 203 ALA A O 1
ATOM 1622 N N . VAL A 1 204 ? -12.068 2.592 2.975 1.00 94.00 204 VAL A N 1
ATOM 1623 C CA . VAL A 1 204 ? -13.113 1.576 2.769 1.00 94.00 204 VAL A CA 1
ATOM 1624 C C . VAL A 1 204 ? -13.690 1.650 1.356 1.00 94.00 204 VAL A C 1
ATOM 1626 O O . VAL A 1 204 ? -13.848 0.604 0.733 1.00 94.00 204 VAL A O 1
ATOM 1629 N N . LEU A 1 205 ? -13.960 2.846 0.817 1.00 93.12 205 LEU A N 1
ATOM 1630 C CA . LEU A 1 205 ? -14.449 2.988 -0.563 1.00 93.12 205 LEU A CA 1
ATOM 1631 C C . LEU A 1 205 ? -13.445 2.486 -1.591 1.00 93.12 205 LEU A C 1
ATOM 1633 O O . LEU A 1 205 ? -13.833 1.765 -2.505 1.00 93.12 205 LEU A O 1
ATOM 1637 N N . ILE A 1 206 ? -12.164 2.826 -1.431 1.00 92.94 206 ILE A N 1
ATOM 1638 C CA . ILE A 1 206 ? -11.105 2.326 -2.314 1.00 92.94 206 ILE A CA 1
ATOM 1639 C C . ILE A 1 206 ? -11.066 0.793 -2.253 1.00 92.94 206 ILE A C 1
ATOM 1641 O O . ILE A 1 206 ? -11.066 0.135 -3.292 1.00 92.94 206 ILE A O 1
ATOM 1645 N N . ALA A 1 207 ? -11.081 0.213 -1.050 1.00 92.00 207 ALA A N 1
ATOM 1646 C CA . ALA A 1 207 ? -11.079 -1.238 -0.884 1.00 92.00 207 ALA A CA 1
ATOM 1647 C C . ALA A 1 207 ? -12.336 -1.899 -1.478 1.00 92.00 207 ALA A C 1
ATOM 1649 O O . ALA A 1 207 ? -12.226 -2.954 -2.092 1.00 92.00 207 ALA A O 1
ATOM 1650 N N . ALA A 1 208 ? -13.514 -1.288 -1.340 1.00 89.94 208 ALA A N 1
ATOM 1651 C CA . ALA A 1 208 ? -14.764 -1.831 -1.867 1.00 89.94 208 ALA A CA 1
ATOM 1652 C C . ALA A 1 208 ? -14.808 -1.775 -3.400 1.00 89.94 208 ALA A C 1
ATOM 1654 O O . ALA A 1 208 ? -15.114 -2.776 -4.043 1.00 89.94 208 ALA A O 1
ATOM 1655 N N . GLN A 1 209 ? -14.439 -0.631 -3.981 1.00 87.25 209 GLN A N 1
ATOM 1656 C CA . GLN A 1 209 ? -14.494 -0.410 -5.425 1.00 87.25 209 GLN A CA 1
ATOM 1657 C C . GLN A 1 209 ? -13.439 -1.231 -6.173 1.00 87.25 209 GLN A C 1
ATOM 1659 O O . GLN A 1 209 ? -13.734 -1.825 -7.204 1.00 87.25 209 GLN A O 1
ATOM 1664 N N . TYR A 1 210 ? -12.208 -1.278 -5.659 1.00 86.12 210 TYR A N 1
ATOM 1665 C CA . TYR A 1 210 ? -11.084 -1.888 -6.373 1.00 86.12 210 TYR A CA 1
ATOM 1666 C C . TYR A 1 210 ? -10.653 -3.250 -5.807 1.00 86.12 210 TYR A C 1
ATOM 1668 O O . TYR A 1 210 ? -9.894 -3.983 -6.444 1.00 86.12 210 TYR A O 1
ATOM 1676 N N . GLY A 1 211 ? -11.127 -3.637 -4.621 1.00 80.00 211 GLY A N 1
ATOM 1677 C CA . GLY A 1 211 ? -10.863 -4.965 -4.062 1.00 80.00 211 GLY A CA 1
ATOM 1678 C C . GLY A 1 211 ? -11.578 -6.090 -4.819 1.00 80.00 211 GLY A C 1
ATOM 1679 O O . GLY A 1 211 ? -11.091 -7.222 -4.819 1.00 80.00 211 GLY A O 1
ATOM 1680 N N . ASN A 1 212 ? -12.685 -5.785 -5.511 1.00 70.75 212 ASN A N 1
ATOM 1681 C CA . ASN A 1 212 ? -13.562 -6.761 -6.162 1.00 70.75 212 ASN A CA 1
ATOM 1682 C C . ASN A 1 212 ? -13.508 -6.701 -7.703 1.00 70.75 212 ASN A C 1
ATOM 1684 O O . ASN A 1 212 ? -14.436 -6.251 -8.366 1.00 70.75 212 ASN A O 1
ATOM 1688 N N . SER A 1 213 ? -12.420 -7.192 -8.293 1.00 58.66 213 SER A N 1
ATOM 1689 C CA . SER A 1 213 ? -12.218 -7.200 -9.757 1.00 58.66 213 SER A CA 1
ATOM 1690 C C . SER A 1 213 ? -13.099 -8.208 -10.514 1.00 58.66 213 SER A C 1
ATOM 1692 O O . SER A 1 213 ? -13.257 -8.089 -11.722 1.00 58.66 213 SER A O 1
ATOM 1694 N N . ASN A 1 214 ? -13.706 -9.184 -9.825 1.00 52.84 214 ASN A N 1
ATOM 1695 C CA . ASN A 1 214 ? -14.592 -10.166 -10.466 1.00 52.84 214 ASN A CA 1
ATOM 1696 C C . ASN A 1 214 ? -16.021 -9.639 -10.672 1.00 52.84 214 ASN A C 1
ATOM 1698 O O . ASN A 1 214 ? -16.788 -10.234 -11.434 1.00 52.84 214 ASN A O 1
ATOM 1702 N N . SER A 1 215 ? -16.393 -8.524 -10.035 1.00 46.00 215 SER A N 1
ATOM 1703 C CA . SER A 1 215 ? -17.671 -7.863 -10.289 1.00 46.00 215 SER A CA 1
ATOM 1704 C C . SER A 1 215 ? -17.568 -6.992 -11.539 1.00 46.00 215 SER A C 1
ATOM 1706 O O . SER A 1 215 ? -17.564 -5.768 -11.465 1.00 46.00 215 SER A O 1
ATOM 1708 N N . PHE A 1 216 ? -17.627 -7.634 -12.707 1.00 43.75 216 PHE A N 1
ATOM 1709 C CA . PHE A 1 216 ? -17.936 -7.006 -14.003 1.00 43.75 216 PHE A CA 1
ATOM 1710 C C . PHE A 1 216 ? -19.256 -6.183 -14.007 1.00 43.75 216 PHE A C 1
ATOM 1712 O O . PHE A 1 216 ? -19.648 -5.655 -15.043 1.00 43.75 216 PHE A O 1
ATOM 1719 N N . GLY A 1 217 ? -19.971 -6.090 -12.875 1.00 42.22 217 GLY A N 1
ATOM 1720 C CA . GLY A 1 217 ? -21.232 -5.366 -12.709 1.00 42.22 217 GLY A CA 1
ATOM 1721 C C . GLY A 1 217 ? -21.145 -4.012 -11.993 1.00 42.22 217 GLY A C 1
ATOM 1722 O O . GLY A 1 217 ? -22.097 -3.242 -12.095 1.00 42.22 217 GLY A O 1
ATOM 1723 N N . PHE A 1 218 ? -20.045 -3.678 -11.302 1.00 46.12 218 PHE A N 1
ATOM 1724 C CA . PHE A 1 218 ? -19.855 -2.309 -10.806 1.00 46.12 218 PHE A CA 1
ATOM 1725 C C . PHE A 1 218 ? -19.115 -1.513 -11.869 1.00 46.12 218 PHE A C 1
ATOM 1727 O O . PHE A 1 218 ? -17.968 -1.807 -12.185 1.00 46.12 218 PHE A O 1
ATOM 1734 N N . ASN A 1 219 ? -19.801 -0.523 -12.443 1.00 49.06 219 ASN A N 1
ATOM 1735 C CA . ASN A 1 219 ? -19.268 0.388 -13.450 1.00 49.06 219 ASN A CA 1
ATOM 1736 C C . ASN A 1 219 ? -17.864 0.879 -13.056 1.00 49.06 219 ASN A C 1
ATOM 1738 O O . ASN A 1 219 ? -17.734 1.791 -12.236 1.00 49.06 219 ASN A O 1
ATOM 1742 N N . SER A 1 220 ? -16.831 0.328 -13.702 1.00 53.50 220 SER A N 1
ATOM 1743 C CA . SER A 1 220 ? -15.434 0.781 -13.605 1.00 53.50 220 SER A CA 1
ATOM 1744 C C . SER A 1 220 ? -15.271 2.272 -13.952 1.00 53.50 220 SER A C 1
ATOM 1746 O O . SER A 1 220 ? -14.240 2.866 -13.668 1.00 53.50 220 SER A O 1
ATOM 1748 N N . GLY A 1 221 ? -16.307 2.898 -14.526 1.00 57.06 221 GLY A N 1
ATOM 1749 C CA . GLY A 1 221 ? -16.347 4.317 -14.875 1.00 57.06 221 GLY A CA 1
ATOM 1750 C C . GLY A 1 221 ? -16.897 5.272 -13.807 1.00 57.06 221 GLY A C 1
ATOM 1751 O O . GLY A 1 221 ? -16.989 6.465 -14.091 1.00 57.06 221 GLY A O 1
ATOM 1752 N N . MET A 1 222 ? -17.303 4.823 -12.607 1.00 68.56 222 MET A N 1
ATOM 1753 C CA . MET A 1 222 ? -17.670 5.784 -11.551 1.00 68.56 222 MET A CA 1
ATOM 1754 C C . MET A 1 222 ? -16.419 6.361 -10.884 1.00 68.56 222 MET A C 1
ATOM 1756 O O . MET A 1 222 ? -15.778 5.715 -10.058 1.00 68.56 222 MET A O 1
ATOM 1760 N N . ALA A 1 223 ? -16.111 7.608 -11.236 1.00 83.81 223 ALA A N 1
ATOM 1761 C CA . ALA A 1 223 ? -15.045 8.400 -10.638 1.00 83.81 223 ALA A CA 1
ATOM 1762 C C . ALA A 1 223 ? -15.346 8.695 -9.153 1.00 83.81 223 ALA A C 1
ATOM 1764 O O . ALA A 1 223 ? -16.128 9.593 -8.828 1.00 83.81 223 ALA A O 1
ATOM 1765 N N . ILE A 1 224 ? -14.745 7.923 -8.239 1.00 91.12 224 ILE A N 1
ATOM 1766 C CA . ILE A 1 224 ? -14.897 8.117 -6.787 1.00 91.12 224 ILE A CA 1
ATOM 1767 C C . ILE A 1 224 ? -14.014 9.249 -6.244 1.00 91.12 224 ILE A C 1
ATOM 1769 O O . ILE A 1 224 ? -14.188 9.660 -5.103 1.00 91.12 224 ILE A O 1
ATOM 1773 N N . GLU A 1 225 ? -13.081 9.780 -7.037 1.00 92.06 225 GLU A N 1
ATOM 1774 C CA . GLU A 1 225 ? -12.055 10.755 -6.639 1.00 92.06 225 GLU A CA 1
ATOM 1775 C C . GLU A 1 225 ? -12.645 12.002 -5.982 1.00 92.06 225 GLU A C 1
ATOM 1777 O O . GLU A 1 225 ? -12.084 12.530 -5.024 1.00 92.06 225 GLU A O 1
ATOM 1782 N N . GLY A 1 226 ? -13.797 12.464 -6.478 1.00 91.75 226 GLY A N 1
ATOM 1783 C CA . GLY A 1 226 ? -14.490 13.628 -5.928 1.00 91.75 226 GLY A CA 1
ATOM 1784 C C . GLY A 1 226 ? -15.042 13.408 -4.517 1.00 91.75 226 GLY A C 1
ATOM 1785 O O . GLY A 1 226 ? -15.231 14.381 -3.785 1.00 91.75 226 GLY A O 1
ATOM 1786 N N . LEU A 1 227 ? -15.273 12.149 -4.135 1.00 93.12 227 LEU A N 1
ATOM 1787 C CA . LEU A 1 227 ? -15.821 11.746 -2.841 1.00 93.12 227 LEU A CA 1
ATOM 1788 C C . LEU A 1 227 ? -14.730 11.505 -1.794 1.00 93.12 227 LEU A C 1
ATOM 1790 O O . LEU A 1 227 ? -15.016 11.527 -0.601 1.00 93.12 227 LEU A O 1
ATOM 1794 N N . LEU A 1 228 ? -13.489 11.250 -2.207 1.00 94.81 228 LEU A N 1
ATOM 1795 C CA . LEU A 1 228 ? -12.422 10.875 -1.283 1.00 94.81 228 LEU A CA 1
ATOM 1796 C C . LEU A 1 228 ? -11.845 12.083 -0.533 1.00 94.81 228 LEU A C 1
ATOM 1798 O O . LEU A 1 228 ? -11.889 13.233 -0.982 1.00 94.81 228 LEU A O 1
ATOM 1802 N N . SER A 1 229 ? -11.242 11.793 0.616 1.00 94.44 229 SER A N 1
ATOM 1803 C CA . SER A 1 229 ? -10.404 12.726 1.361 1.00 94.44 229 SER A CA 1
ATOM 1804 C C . SER A 1 229 ? -9.227 13.201 0.506 1.00 94.44 229 SER A C 1
ATOM 1806 O O . SER A 1 229 ? -8.566 12.413 -0.168 1.00 94.44 229 SER A O 1
ATOM 1808 N N . ASN A 1 230 ? -8.895 14.488 0.611 1.00 92.44 230 ASN A N 1
ATOM 1809 C CA . ASN A 1 230 ? -7.708 15.077 -0.020 1.00 92.44 230 ASN A CA 1
ATOM 1810 C C . ASN A 1 230 ? -6.392 14.721 0.686 1.00 92.44 230 ASN A C 1
ATOM 1812 O O . ASN A 1 230 ? -5.354 15.303 0.376 1.00 92.44 230 ASN A O 1
ATOM 1816 N N . SER A 1 231 ? -6.424 13.830 1.677 1.00 91.94 231 SER A N 1
ATOM 1817 C CA . SER A 1 231 ? -5.213 13.371 2.344 1.00 91.94 231 SER A CA 1
ATOM 1818 C C . SER A 1 231 ? -4.262 12.726 1.338 1.00 91.94 231 SER A C 1
ATOM 1820 O O . SER A 1 231 ? -4.664 11.863 0.555 1.00 91.94 231 SER A O 1
ATOM 1822 N N . TRP A 1 232 ? -2.983 13.097 1.417 1.00 90.88 232 TRP A N 1
ATOM 1823 C CA . TRP A 1 232 ? -1.905 12.492 0.634 1.00 90.88 232 TRP A CA 1
ATOM 1824 C C . TRP A 1 232 ? -1.927 10.959 0.713 1.00 90.88 232 TRP A C 1
ATOM 1826 O O . TRP A 1 232 ? -1.813 10.277 -0.301 1.00 90.88 232 TRP A O 1
ATOM 1836 N N . THR A 1 233 ? -2.164 10.409 1.907 1.00 90.62 233 THR A N 1
ATOM 1837 C CA . THR A 1 233 ? -2.213 8.960 2.145 1.00 90.62 233 THR A CA 1
ATOM 1838 C C . THR A 1 233 ? -3.312 8.290 1.325 1.00 90.62 233 THR A C 1
ATOM 1840 O O . THR A 1 233 ? -3.096 7.213 0.781 1.00 90.62 233 THR A O 1
ATOM 1843 N N . ILE A 1 234 ? -4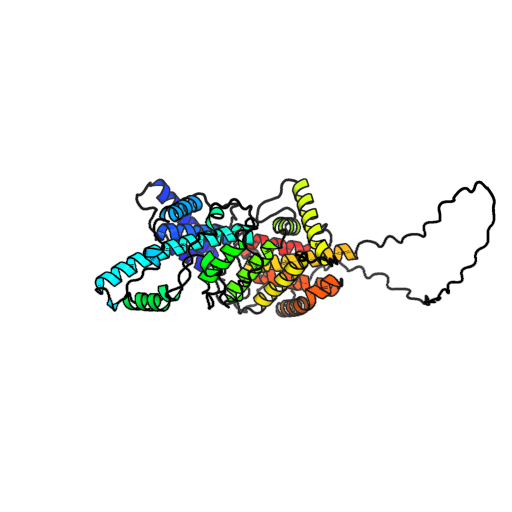.473 8.938 1.204 1.00 94.00 234 ILE A N 1
ATOM 1844 C CA . ILE A 1 234 ? -5.621 8.420 0.451 1.00 94.00 234 ILE A CA 1
ATOM 1845 C C . ILE A 1 234 ? -5.402 8.545 -1.048 1.00 94.00 234 ILE A C 1
ATOM 1847 O O . ILE A 1 234 ? -5.726 7.615 -1.781 1.00 94.00 234 ILE A O 1
ATOM 1851 N N . GLN A 1 235 ? -4.805 9.645 -1.505 1.00 94.25 235 GLN A N 1
ATOM 1852 C CA . GLN A 1 235 ? -4.423 9.797 -2.908 1.00 94.25 235 GLN A CA 1
ATOM 1853 C C . GLN A 1 235 ? -3.413 8.724 -3.320 1.00 94.25 235 GLN A C 1
ATOM 1855 O O . GLN A 1 235 ? -3.618 8.040 -4.322 1.00 94.25 235 GLN A O 1
ATOM 1860 N N . LEU A 1 236 ? -2.373 8.508 -2.510 1.00 93.25 236 LEU A N 1
ATOM 1861 C CA . LEU A 1 236 ? -1.381 7.471 -2.766 1.00 93.25 236 LEU A CA 1
ATOM 1862 C C . LEU A 1 236 ? -2.002 6.068 -2.719 1.00 93.25 236 LEU A C 1
ATOM 1864 O O . LEU A 1 236 ? -1.712 5.248 -3.590 1.00 93.25 236 LEU A O 1
ATOM 1868 N N . GLN A 1 237 ? -2.889 5.794 -1.757 1.00 93.75 237 GLN A N 1
ATOM 1869 C CA . GLN A 1 237 ? -3.611 4.522 -1.676 1.00 93.75 237 GLN A CA 1
ATOM 1870 C C . GLN A 1 237 ? -4.485 4.290 -2.915 1.00 93.75 237 GLN A C 1
ATOM 1872 O O . GLN A 1 237 ? -4.465 3.191 -3.472 1.00 93.75 237 GLN A O 1
ATOM 1877 N N . LEU A 1 238 ? -5.229 5.304 -3.369 1.00 94.69 238 LEU A N 1
ATOM 1878 C CA . LEU A 1 238 ? -6.050 5.222 -4.575 1.00 94.69 238 LEU A CA 1
ATOM 1879 C C . LEU A 1 238 ? -5.181 4.926 -5.798 1.00 94.69 238 LEU A C 1
ATOM 1881 O O . LEU A 1 238 ? -5.449 3.956 -6.502 1.00 94.69 238 LEU A O 1
ATOM 1885 N N . LEU A 1 239 ? -4.142 5.731 -6.036 1.00 94.75 239 LEU A N 1
ATOM 1886 C CA . LEU A 1 239 ? -3.259 5.570 -7.192 1.00 94.75 239 LEU A CA 1
ATOM 1887 C C . LEU A 1 239 ? -2.572 4.203 -7.181 1.00 94.75 239 LEU A C 1
ATOM 1889 O O . LEU A 1 239 ? -2.565 3.518 -8.195 1.00 94.75 239 LEU A O 1
ATOM 1893 N N . THR A 1 240 ? -2.071 3.764 -6.024 1.00 94.75 240 THR A N 1
ATOM 1894 C CA . THR A 1 240 ? -1.462 2.432 -5.869 1.00 94.75 240 THR A CA 1
ATOM 1895 C C . THR A 1 240 ? -2.462 1.327 -6.190 1.00 94.75 240 THR A C 1
ATOM 1897 O O . THR A 1 240 ? -2.125 0.346 -6.849 1.00 94.75 240 THR A O 1
ATOM 1900 N N . THR A 1 241 ? -3.710 1.487 -5.749 1.00 93.06 241 THR A N 1
ATOM 1901 C CA . THR A 1 241 ? -4.750 0.489 -5.992 1.00 93.06 241 THR A CA 1
ATOM 1902 C C . THR A 1 241 ? -5.160 0.445 -7.460 1.00 93.06 241 THR A C 1
ATOM 1904 O O . THR A 1 241 ? -5.295 -0.648 -8.005 1.00 93.06 241 THR A O 1
ATOM 1907 N N . LYS A 1 242 ? -5.292 1.604 -8.119 1.00 93.12 242 LYS A N 1
ATOM 1908 C CA . LYS A 1 242 ? -5.512 1.689 -9.569 1.00 93.12 242 LYS A CA 1
ATOM 1909 C C . LYS A 1 242 ? -4.367 1.054 -10.345 1.00 93.12 242 LYS A C 1
ATOM 1911 O O . LYS A 1 242 ? -4.612 0.209 -11.197 1.00 93.12 242 LYS A O 1
ATOM 1916 N N . LEU A 1 243 ? -3.127 1.395 -9.987 1.00 94.19 243 LEU A N 1
ATOM 1917 C CA . LEU A 1 243 ? -1.937 0.819 -10.596 1.00 94.19 243 LEU A CA 1
ATOM 1918 C C . LEU A 1 243 ? -1.989 -0.710 -10.520 1.00 94.19 243 LEU A C 1
ATOM 1920 O O . LEU A 1 243 ? -1.880 -1.382 -11.537 1.00 94.19 243 LEU A O 1
ATOM 1924 N N . ALA A 1 244 ? -2.261 -1.273 -9.343 1.00 92.31 244 ALA A N 1
ATOM 1925 C CA . ALA A 1 244 ? -2.332 -2.721 -9.170 1.00 92.31 244 ALA A CA 1
ATOM 1926 C C . ALA A 1 244 ? -3.427 -3.420 -10.002 1.00 92.31 244 ALA A C 1
ATOM 1928 O O . ALA A 1 244 ? -3.290 -4.615 -10.258 1.00 92.31 244 ALA A O 1
ATOM 1929 N N . GLN A 1 245 ? -4.496 -2.728 -10.422 1.00 90.88 245 GLN A N 1
ATOM 1930 C CA . GLN A 1 245 ? -5.487 -3.307 -11.346 1.00 90.88 245 GLN A CA 1
ATOM 1931 C C . GLN A 1 245 ? -4.975 -3.377 -12.787 1.00 90.88 245 GLN A C 1
ATOM 1933 O O . GLN A 1 245 ? -5.385 -4.264 -13.528 1.00 90.88 245 GLN A O 1
ATOM 1938 N N . LEU A 1 246 ? -4.086 -2.462 -13.175 1.00 92.12 246 LEU A N 1
ATOM 1939 C CA . LEU A 1 246 ? -3.526 -2.386 -14.526 1.00 92.12 246 LEU A CA 1
ATOM 1940 C C . LEU A 1 246 ? -2.283 -3.267 -14.702 1.00 92.12 246 LEU A C 1
ATOM 1942 O O . LEU A 1 246 ? -1.919 -3.607 -15.826 1.00 92.12 246 LEU A O 1
ATOM 1946 N N . LEU A 1 247 ? -1.605 -3.619 -13.604 1.00 92.75 247 LEU A N 1
ATOM 1947 C CA . LEU A 1 247 ? -0.338 -4.342 -13.653 1.00 92.75 247 LEU A CA 1
ATOM 1948 C C . LEU A 1 247 ? -0.507 -5.864 -13.724 1.00 92.75 247 LEU A C 1
ATOM 1950 O O . LEU A 1 247 ? -1.215 -6.447 -12.897 1.00 92.75 247 LEU A O 1
ATOM 1954 N N . PRO A 1 248 ? 0.291 -6.560 -14.559 1.00 94.06 248 PRO A N 1
ATOM 1955 C CA . PRO A 1 248 ? 0.536 -7.987 -14.397 1.00 94.06 248 PRO A CA 1
ATOM 1956 C C . PRO A 1 248 ? 1.491 -8.210 -13.208 1.00 94.06 248 PRO A C 1
ATOM 1958 O O . PRO A 1 248 ? 2.636 -8.628 -13.374 1.00 94.06 248 PRO A O 1
ATOM 1961 N N . MET A 1 249 ? 1.031 -7.905 -11.987 1.00 92.38 249 MET A N 1
ATOM 1962 C CA . MET A 1 249 ? 1.861 -7.753 -10.781 1.00 92.38 249 MET A CA 1
ATOM 1963 C C . MET A 1 249 ? 2.805 -8.938 -10.533 1.00 92.38 249 MET A C 1
ATOM 1965 O O . MET A 1 249 ? 3.996 -8.759 -10.283 1.00 92.38 249 MET A O 1
ATOM 1969 N N . ARG A 1 250 ? 2.294 -10.170 -10.654 1.00 92.81 250 ARG A N 1
ATOM 1970 C CA . ARG A 1 250 ? 3.101 -11.389 -10.486 1.00 92.81 250 ARG A CA 1
ATOM 1971 C C . ARG A 1 250 ? 4.199 -11.513 -11.536 1.00 92.81 250 ARG A C 1
ATOM 1973 O O . ARG A 1 250 ? 5.293 -11.954 -11.205 1.00 92.81 250 ARG A O 1
ATOM 1980 N N . ALA A 1 251 ? 3.915 -11.135 -12.781 1.00 95.12 251 ALA A N 1
ATOM 1981 C CA . ALA A 1 251 ? 4.894 -11.180 -13.856 1.00 95.12 251 ALA A CA 1
ATOM 1982 C C . ALA A 1 251 ? 5.992 -10.138 -13.642 1.00 95.12 251 ALA A C 1
ATOM 1984 O O . ALA A 1 251 ? 7.168 -10.476 -13.725 1.00 95.12 251 ALA A O 1
ATOM 1985 N N . LEU A 1 252 ? 5.606 -8.913 -13.273 1.00 95.19 252 LEU A N 1
ATOM 1986 C CA . LEU A 1 252 ? 6.541 -7.834 -12.963 1.00 95.19 252 LEU A CA 1
ATOM 1987 C C . LEU A 1 252 ? 7.516 -8.249 -11.853 1.00 95.19 252 LEU A C 1
ATOM 1989 O O . LEU A 1 252 ? 8.725 -8.226 -12.066 1.00 95.19 252 LEU A O 1
ATOM 1993 N N . LEU A 1 253 ? 6.985 -8.736 -10.724 1.00 94.81 253 LEU A N 1
ATOM 1994 C CA . LEU A 1 253 ? 7.783 -9.192 -9.583 1.00 94.81 253 LEU A CA 1
ATOM 1995 C C . LEU A 1 253 ? 8.647 -10.415 -9.898 1.00 94.81 253 LEU A C 1
ATOM 1997 O O . LEU A 1 253 ? 9.764 -10.517 -9.402 1.00 94.81 253 LEU A O 1
ATOM 2001 N N . ALA A 1 254 ? 8.151 -11.354 -10.707 1.00 94.31 254 ALA A N 1
ATOM 2002 C CA . ALA A 1 254 ? 8.910 -12.544 -11.077 1.00 94.31 254 ALA A CA 1
ATOM 2003 C C . ALA A 1 254 ? 10.122 -12.217 -11.956 1.00 94.31 254 ALA A C 1
ATOM 2005 O O . ALA A 1 254 ? 11.165 -12.858 -11.805 1.00 94.31 254 ALA A O 1
ATOM 2006 N N . VAL A 1 255 ? 9.984 -11.253 -12.872 1.00 94.75 255 VAL A N 1
ATOM 2007 C CA . VAL A 1 255 ? 11.074 -10.839 -13.763 1.00 94.75 255 VAL A CA 1
ATOM 2008 C C . VAL A 1 255 ? 12.092 -9.993 -13.005 1.00 94.75 255 VAL A C 1
ATOM 2010 O O . VAL A 1 255 ? 13.265 -10.356 -13.011 1.00 94.75 255 VAL A O 1
ATOM 2013 N N . SER A 1 256 ? 11.666 -8.956 -12.273 1.00 93.62 256 SER A N 1
ATOM 2014 C CA . SER A 1 256 ? 12.576 -8.133 -11.451 1.00 93.62 256 SER A CA 1
ATOM 2015 C C . SER A 1 256 ? 13.228 -8.921 -10.311 1.00 93.62 256 SER A C 1
ATOM 2017 O O . SER A 1 256 ? 14.339 -8.621 -9.878 1.00 93.62 256 SER A O 1
ATOM 2019 N N . GLY A 1 257 ? 12.533 -9.943 -9.808 1.00 90.06 257 GLY A N 1
ATOM 2020 C CA . GLY A 1 257 ? 12.985 -10.825 -8.742 1.00 90.06 257 GLY A CA 1
ATOM 2021 C C . GLY A 1 257 ? 13.733 -12.073 -9.201 1.00 90.06 257 GLY A C 1
ATOM 2022 O O . GLY A 1 257 ? 14.014 -12.918 -8.349 1.00 90.06 257 GLY A O 1
ATOM 2023 N N . GLU A 1 258 ? 14.052 -12.231 -10.490 1.00 87.19 258 GLU A N 1
ATOM 2024 C CA . GLU A 1 258 ? 14.737 -13.414 -11.043 1.00 87.19 258 GLU A CA 1
ATOM 2025 C C . GLU A 1 258 ? 14.142 -14.740 -10.529 1.00 87.19 258 GLU A C 1
ATOM 2027 O O . GLU A 1 258 ? 14.843 -15.556 -9.930 1.00 87.19 258 GLU A O 1
ATOM 2032 N N . THR A 1 259 ? 12.839 -14.965 -10.724 1.00 86.62 259 THR A N 1
ATOM 2033 C CA . THR A 1 259 ? 12.040 -16.107 -10.210 1.00 86.62 259 THR A CA 1
ATOM 2034 C C . THR A 1 259 ? 11.519 -15.996 -8.774 1.00 86.62 259 THR A C 1
ATOM 2036 O O . THR A 1 259 ? 10.840 -16.917 -8.322 1.00 86.62 259 THR A O 1
ATOM 2039 N N . TRP A 1 260 ? 11.760 -14.900 -8.051 1.00 88.38 260 TRP A N 1
ATOM 2040 C CA . TRP A 1 260 ? 11.236 -14.710 -6.692 1.00 88.38 260 TRP A CA 1
ATOM 2041 C C . TRP A 1 260 ? 10.108 -13.680 -6.628 1.00 88.38 260 TRP A C 1
ATOM 2043 O O . TRP A 1 260 ? 10.264 -12.545 -7.059 1.00 88.38 260 TRP A O 1
ATOM 2053 N N . ILE A 1 261 ? 8.989 -14.059 -6.009 1.00 88.62 261 ILE A N 1
ATOM 2054 C CA . ILE A 1 261 ? 7.862 -13.173 -5.697 1.00 88.62 261 ILE A CA 1
ATOM 2055 C C . ILE A 1 261 ? 7.706 -13.140 -4.176 1.00 88.62 261 ILE A C 1
ATOM 2057 O O . ILE A 1 261 ? 7.241 -14.117 -3.586 1.00 88.62 261 ILE A O 1
ATOM 2061 N N . PHE A 1 262 ? 8.138 -12.049 -3.534 1.00 85.88 262 PHE A N 1
ATOM 2062 C CA . PHE A 1 262 ? 8.036 -11.829 -2.080 1.00 85.88 262 PHE A CA 1
ATOM 2063 C C . PHE A 1 262 ? 8.360 -13.073 -1.231 1.00 85.88 262 PHE A C 1
ATOM 2065 O O . PHE A 1 262 ? 7.522 -13.581 -0.486 1.00 85.88 262 PHE A O 1
ATOM 2072 N N . GLY A 1 263 ? 9.575 -13.609 -1.386 1.00 81.94 263 GLY A N 1
ATOM 2073 C CA . GLY A 1 263 ? 10.043 -14.791 -0.647 1.00 81.94 263 GLY A CA 1
ATOM 2074 C C . GLY A 1 263 ? 9.547 -16.139 -1.190 1.00 81.94 263 GLY A C 1
ATOM 2075 O O . GLY A 1 263 ? 9.922 -17.192 -0.673 1.00 81.94 263 GLY A O 1
ATOM 2076 N N . THR A 1 264 ? 8.744 -16.146 -2.257 1.00 85.50 264 THR A N 1
ATOM 2077 C CA . THR A 1 264 ? 8.314 -17.369 -2.945 1.00 85.50 264 THR A CA 1
ATOM 2078 C C . THR A 1 264 ? 9.094 -17.558 -4.233 1.00 85.50 264 THR A C 1
ATOM 2080 O O . THR A 1 264 ? 8.938 -16.787 -5.174 1.00 85.50 264 THR A O 1
ATOM 2083 N N . LYS A 1 265 ? 9.898 -18.619 -4.296 1.00 91.44 265 LYS A N 1
ATOM 2084 C CA . LYS A 1 265 ? 10.570 -19.018 -5.531 1.00 91.44 265 LYS A CA 1
ATOM 2085 C C . LYS A 1 265 ? 9.598 -19.741 -6.465 1.00 91.44 265 LYS A C 1
ATOM 2087 O O . LYS A 1 265 ? 8.955 -20.709 -6.052 1.00 91.44 265 LYS A O 1
ATOM 2092 N N . LEU A 1 266 ? 9.543 -19.313 -7.721 1.00 90.69 266 LEU A N 1
ATOM 2093 C CA . LEU A 1 266 ? 8.903 -20.045 -8.807 1.00 90.69 266 LEU A CA 1
ATOM 2094 C C . LEU A 1 266 ? 9.740 -21.287 -9.115 1.00 90.69 266 LEU A C 1
ATOM 2096 O O . LEU A 1 266 ? 10.941 -21.205 -9.370 1.00 90.69 266 LEU A O 1
ATOM 2100 N N . THR A 1 267 ? 9.114 -22.456 -9.027 1.00 91.81 267 THR A N 1
ATOM 2101 C CA . THR A 1 267 ? 9.810 -23.742 -9.205 1.00 91.81 267 THR A CA 1
ATOM 2102 C C . THR A 1 267 ? 9.720 -24.268 -10.631 1.00 91.81 267 THR A C 1
ATOM 2104 O O . THR A 1 267 ? 10.541 -25.095 -11.018 1.00 91.81 267 THR A O 1
ATOM 2107 N N . SER A 1 268 ? 8.755 -23.776 -11.409 1.00 93.94 268 SER A N 1
ATOM 2108 C CA . SER A 1 268 ? 8.518 -24.181 -12.789 1.00 93.94 268 SER A CA 1
ATOM 2109 C C . SER A 1 268 ? 9.139 -23.182 -13.766 1.00 93.94 268 SER A C 1
ATOM 2111 O O . SER A 1 268 ? 8.846 -21.985 -13.720 1.00 93.94 268 SER A O 1
ATOM 2113 N N . GLU A 1 269 ? 9.987 -23.676 -14.669 1.00 93.38 269 GLU A N 1
ATOM 2114 C CA . GLU A 1 269 ? 10.549 -22.880 -15.767 1.00 93.38 269 GLU A CA 1
ATOM 2115 C C . GLU A 1 269 ? 9.454 -22.430 -16.743 1.00 93.38 269 GLU A C 1
ATOM 2117 O O . GLU A 1 269 ? 9.448 -21.274 -17.170 1.00 93.38 269 GLU A O 1
ATOM 2122 N N . ASP A 1 270 ? 8.471 -23.298 -17.000 1.00 94.69 270 ASP A N 1
ATOM 2123 C CA . ASP A 1 270 ? 7.311 -22.989 -17.839 1.00 94.69 270 ASP A CA 1
ATOM 2124 C C . ASP A 1 270 ? 6.498 -21.821 -17.262 1.00 94.69 270 ASP A C 1
ATOM 2126 O O . ASP A 1 270 ? 6.087 -20.924 -17.997 1.00 94.69 270 ASP A O 1
ATOM 2130 N N . GLU A 1 271 ? 6.312 -21.784 -15.935 1.00 94.44 271 GLU A N 1
ATOM 2131 C CA . GLU A 1 271 ? 5.617 -20.682 -15.254 1.00 94.44 271 GLU A CA 1
ATOM 2132 C C . GLU A 1 271 ? 6.397 -19.367 -15.393 1.00 94.44 271 GLU A C 1
ATOM 2134 O O . GLU A 1 271 ? 5.817 -18.327 -15.704 1.00 94.44 271 GLU A O 1
ATOM 2139 N N . CYS A 1 272 ? 7.722 -19.404 -15.225 1.00 93.12 272 CYS A N 1
ATOM 2140 C CA . CYS A 1 272 ? 8.564 -18.221 -15.391 1.00 93.12 272 CYS A CA 1
ATOM 2141 C C . CYS A 1 272 ? 8.542 -17.696 -16.837 1.00 93.12 272 CYS A C 1
ATOM 2143 O O . CYS A 1 272 ? 8.415 -16.489 -17.054 1.00 93.12 272 CYS A O 1
ATOM 2145 N N . SER A 1 273 ? 8.610 -18.593 -17.823 1.00 94.44 273 SER A N 1
ATOM 2146 C CA . SER A 1 273 ? 8.505 -18.250 -19.245 1.00 94.44 273 SER A CA 1
ATOM 2147 C C . SER A 1 273 ? 7.146 -17.626 -19.582 1.00 94.44 273 SER A C 1
ATOM 2149 O O . SER A 1 273 ? 7.084 -16.581 -20.234 1.00 94.44 273 SER A O 1
ATOM 2151 N N . ALA A 1 274 ? 6.055 -18.200 -19.061 1.00 96.00 274 ALA A N 1
ATOM 2152 C CA . ALA A 1 274 ? 4.710 -17.660 -19.235 1.00 96.00 274 ALA A CA 1
ATOM 2153 C C . ALA A 1 274 ? 4.572 -16.251 -18.636 1.00 96.00 274 ALA A C 1
ATOM 2155 O O . ALA A 1 274 ? 4.033 -15.355 -19.287 1.00 96.00 274 ALA A O 1
ATOM 2156 N N . LEU A 1 275 ? 5.114 -16.023 -17.435 1.00 95.19 275 LEU A N 1
ATOM 2157 C CA . LEU A 1 275 ? 5.113 -14.706 -16.794 1.00 95.19 275 LEU A CA 1
ATOM 2158 C C . LEU A 1 275 ? 5.937 -13.678 -17.584 1.00 95.19 275 LEU A C 1
ATOM 2160 O O . LEU A 1 275 ? 5.444 -12.581 -17.830 1.00 95.19 275 LEU A O 1
ATOM 2164 N N . ARG A 1 276 ? 7.137 -14.028 -18.069 1.00 95.81 276 ARG A N 1
ATOM 2165 C CA . ARG A 1 276 ? 7.923 -13.148 -18.961 1.00 95.81 276 ARG A CA 1
ATOM 2166 C C . ARG A 1 276 ? 7.156 -12.789 -20.229 1.00 95.81 276 ARG A C 1
ATOM 2168 O O . ARG A 1 276 ? 7.092 -11.621 -20.600 1.00 95.81 276 ARG A O 1
ATOM 2175 N N . SER A 1 277 ? 6.537 -13.779 -20.874 1.00 96.31 277 SER A N 1
ATOM 2176 C CA . SER A 1 277 ? 5.723 -13.553 -22.071 1.00 96.31 277 SER A CA 1
ATOM 2177 C C . SER A 1 277 ? 4.531 -12.639 -21.784 1.00 96.31 277 SER A C 1
ATOM 2179 O O . SER A 1 277 ? 4.224 -11.765 -22.595 1.00 96.31 277 SER A O 1
ATOM 2181 N N . SER A 1 278 ? 3.877 -12.811 -20.633 1.00 96.38 278 SER A N 1
ATOM 2182 C CA . SER A 1 278 ? 2.782 -11.945 -20.191 1.00 96.38 278 SER A CA 1
ATOM 2183 C C . SER A 1 278 ? 3.251 -10.507 -19.978 1.00 96.38 278 SER A C 1
ATOM 2185 O O . SER A 1 278 ? 2.564 -9.587 -20.413 1.00 96.38 278 SER A O 1
ATOM 2187 N N . LEU A 1 279 ? 4.410 -10.304 -19.341 1.00 97.19 279 LEU A N 1
ATOM 2188 C CA . LEU A 1 279 ? 4.966 -8.970 -19.113 1.00 97.19 279 LEU A CA 1
ATOM 2189 C C . LEU A 1 279 ? 5.344 -8.286 -20.431 1.00 97.19 279 LEU A C 1
ATOM 2191 O O . LEU A 1 279 ? 4.987 -7.130 -20.628 1.00 97.19 279 LEU A O 1
ATOM 2195 N N . ARG A 1 280 ? 5.984 -9.008 -21.357 1.00 96.69 280 ARG A N 1
ATOM 2196 C CA . ARG A 1 280 ? 6.314 -8.492 -22.694 1.00 96.69 280 ARG A CA 1
ATOM 2197 C C . ARG A 1 280 ? 5.066 -8.070 -23.463 1.00 96.69 280 ARG A C 1
ATOM 2199 O O . ARG A 1 280 ? 5.002 -6.956 -23.960 1.00 96.69 280 ARG A O 1
ATOM 2206 N N . THR A 1 281 ? 4.052 -8.936 -23.494 1.00 96.06 281 THR A N 1
ATOM 2207 C CA . THR A 1 281 ? 2.778 -8.655 -24.182 1.00 96.06 281 THR A CA 1
ATOM 2208 C C . THR A 1 281 ? 2.106 -7.403 -23.621 1.00 96.06 281 THR A C 1
ATOM 2210 O O . THR A 1 281 ? 1.542 -6.611 -24.369 1.00 96.06 281 THR A O 1
ATOM 2213 N N . TRP A 1 282 ? 2.171 -7.213 -22.302 1.00 96.56 282 TRP A N 1
ATOM 2214 C CA . TRP A 1 282 ? 1.655 -6.015 -21.651 1.00 96.56 282 TRP A CA 1
ATOM 2215 C C . TRP A 1 282 ? 2.490 -4.770 -21.994 1.00 96.56 282 TRP A C 1
ATOM 2217 O O . TRP A 1 282 ? 1.924 -3.763 -22.401 1.00 96.56 282 TRP A O 1
ATOM 2227 N N . LEU A 1 283 ? 3.825 -4.842 -21.928 1.00 96.75 283 LEU A N 1
ATOM 2228 C CA . LEU A 1 283 ? 4.716 -3.727 -22.288 1.00 96.75 283 LEU A CA 1
ATOM 2229 C C . LEU A 1 283 ? 4.604 -3.331 -23.765 1.00 96.75 283 LEU A C 1
ATOM 2231 O O . LEU A 1 283 ? 4.672 -2.148 -24.081 1.00 96.75 283 LEU A O 1
ATOM 2235 N N . ASP A 1 284 ? 4.377 -4.284 -24.671 1.00 95.38 284 ASP A N 1
ATOM 2236 C CA . ASP A 1 284 ? 4.188 -4.016 -26.100 1.00 95.38 284 ASP A CA 1
ATOM 2237 C C . ASP A 1 284 ? 3.001 -3.071 -26.374 1.00 95.38 284 ASP A C 1
ATOM 2239 O O . ASP A 1 284 ? 3.003 -2.356 -27.385 1.00 95.38 284 ASP A O 1
ATOM 2243 N N . GLN A 1 285 ? 2.030 -2.994 -25.454 1.00 94.56 285 GLN A N 1
ATOM 2244 C CA . GLN A 1 285 ? 0.921 -2.041 -25.529 1.00 94.56 285 GLN A CA 1
ATOM 2245 C C . GLN A 1 285 ? 1.405 -0.584 -25.477 1.00 94.56 285 GLN A C 1
ATOM 2247 O O . GLN A 1 285 ? 0.817 0.253 -26.155 1.00 94.56 285 GLN A O 1
ATOM 2252 N N . LEU A 1 286 ? 2.514 -0.269 -24.788 1.00 94.06 286 LEU A N 1
ATOM 2253 C CA . LEU A 1 286 ? 3.050 1.103 -24.671 1.00 94.06 286 LEU A CA 1
ATOM 2254 C C . LEU A 1 286 ? 3.333 1.767 -26.022 1.00 94.06 286 LEU A C 1
ATOM 2256 O O . LEU A 1 286 ? 3.252 2.985 -26.149 1.00 94.06 286 LEU A O 1
ATOM 2260 N N . TRP A 1 287 ? 3.663 0.966 -27.032 1.00 94.38 287 TRP A N 1
ATOM 2261 C CA . TRP A 1 287 ? 4.006 1.446 -28.371 1.00 94.38 287 TRP A CA 1
ATOM 2262 C C . TRP A 1 287 ? 3.002 1.005 -29.436 1.00 94.38 287 TRP A C 1
ATOM 2264 O O . TRP A 1 287 ? 3.261 1.160 -30.630 1.00 94.38 287 TRP A O 1
ATOM 2274 N N . SER A 1 288 ? 1.884 0.408 -29.030 1.00 91.56 288 SER A N 1
ATOM 2275 C CA . SER A 1 288 ? 0.831 0.003 -29.952 1.00 91.56 288 SER A CA 1
ATOM 2276 C C . SER A 1 288 ? -0.079 1.200 -30.230 1.00 91.56 288 SER A C 1
ATOM 2278 O O . SER A 1 288 ? -0.709 1.732 -29.320 1.00 91.56 288 SER A O 1
ATOM 2280 N N . CYS A 1 289 ? -0.166 1.633 -31.491 1.00 75.50 289 CYS A N 1
ATOM 2281 C CA . CYS A 1 289 ? -1.185 2.589 -31.928 1.00 75.50 289 CYS A CA 1
ATOM 2282 C C . CYS A 1 289 ? -2.521 1.849 -32.067 1.00 75.50 289 CYS A C 1
ATOM 2284 O O . CYS A 1 289 ? -2.825 1.329 -33.139 1.00 75.50 289 CYS A O 1
ATOM 2286 N N . SER A 1 290 ? -3.284 1.741 -30.980 1.00 72.94 290 SER A N 1
ATOM 2287 C CA . SER A 1 290 ? -4.690 1.340 -31.061 1.00 72.94 290 SER A CA 1
ATOM 2288 C C . SER A 1 290 ? -5.541 2.588 -31.277 1.00 72.94 290 SER A C 1
ATOM 2290 O O . SER A 1 290 ? -5.575 3.458 -30.411 1.00 72.94 290 SER A O 1
ATOM 2292 N N . ASP A 1 291 ? -6.205 2.675 -32.431 1.00 71.25 291 ASP A N 1
ATOM 2293 C CA . ASP A 1 291 ? -7.275 3.655 -32.677 1.00 71.25 291 ASP A CA 1
ATOM 2294 C C . ASP A 1 291 ? -8.601 3.222 -32.019 1.00 71.25 291 ASP A C 1
ATOM 2296 O O . ASP A 1 291 ? -9.526 4.028 -31.887 1.00 71.25 291 ASP A O 1
ATOM 2300 N N . ASP A 1 292 ? -8.694 1.958 -31.590 1.00 66.19 292 ASP A N 1
ATOM 2301 C CA . ASP A 1 292 ? -9.851 1.432 -30.879 1.00 66.19 292 ASP A CA 1
ATOM 2302 C C . ASP A 1 292 ? -9.770 1.823 -29.401 1.00 66.19 292 ASP A C 1
ATOM 2304 O O . ASP A 1 292 ? -8.707 1.758 -28.783 1.00 66.19 292 ASP A O 1
ATOM 2308 N N . SER A 1 293 ? -10.918 2.221 -28.848 1.00 60.06 293 SER A N 1
ATOM 2309 C CA . SER A 1 293 ? -11.145 2.745 -27.492 1.00 60.06 293 SER A CA 1
ATOM 2310 C C . SER A 1 293 ? -10.785 1.799 -26.336 1.00 60.06 293 SER A C 1
ATOM 2312 O O . SER A 1 293 ? -11.208 2.043 -25.207 1.00 60.06 293 SER A O 1
ATOM 2314 N N . ASP A 1 294 ? -10.059 0.717 -26.602 1.00 60.25 294 ASP A N 1
ATOM 2315 C CA . ASP A 1 294 ? -9.519 -0.150 -25.568 1.00 60.25 294 ASP A CA 1
ATOM 2316 C C . ASP A 1 294 ? -8.394 0.605 -24.850 1.00 60.25 294 ASP A C 1
ATOM 2318 O O . ASP A 1 294 ? -7.357 0.941 -25.428 1.00 60.25 294 ASP A O 1
ATOM 2322 N N . GLU A 1 295 ? -8.643 0.929 -23.580 1.00 73.75 295 GLU A N 1
ATOM 2323 C CA . GLU A 1 295 ? -7.716 1.644 -22.708 1.00 73.75 295 GLU A CA 1
ATOM 2324 C C . GLU A 1 295 ? -6.358 0.922 -22.689 1.00 73.75 295 GLU A C 1
ATOM 2326 O O . GLU A 1 295 ? -6.239 -0.235 -22.275 1.00 73.75 295 GLU A O 1
ATOM 2331 N N . ASN A 1 296 ? -5.315 1.606 -23.170 1.00 88.94 296 ASN A N 1
ATOM 2332 C CA . ASN A 1 296 ? -3.939 1.121 -23.149 1.00 88.94 296 ASN A CA 1
ATOM 2333 C C . ASN A 1 296 ? -3.456 1.018 -21.696 1.00 88.94 296 ASN A C 1
ATOM 2335 O O . ASN A 1 296 ? -2.887 1.962 -21.141 1.00 88.94 296 ASN A O 1
ATOM 2339 N N . SER A 1 297 ? -3.697 -0.146 -21.090 1.00 92.00 297 SER A N 1
ATOM 2340 C CA . SER A 1 297 ? -3.456 -0.389 -19.667 1.00 92.00 297 SER A CA 1
ATOM 2341 C C . SER A 1 297 ? -2.007 -0.121 -19.250 1.00 92.00 297 SER A C 1
ATOM 2343 O O . SER A 1 297 ? -1.763 0.367 -18.147 1.00 92.00 297 SER A O 1
ATOM 2345 N N . ALA A 1 298 ? -1.039 -0.379 -20.137 1.00 94.75 298 ALA A N 1
ATOM 2346 C CA . ALA A 1 298 ? 0.370 -0.131 -19.862 1.00 94.75 298 ALA A CA 1
ATOM 2347 C C . ALA A 1 298 ? 0.711 1.365 -19.859 1.00 94.75 298 ALA A C 1
ATOM 2349 O O . ALA A 1 298 ? 1.432 1.828 -18.972 1.00 94.75 298 ALA A O 1
ATOM 2350 N N . ALA A 1 299 ? 0.169 2.136 -20.808 1.00 94.44 299 ALA A N 1
ATOM 2351 C CA . ALA A 1 299 ? 0.373 3.583 -20.852 1.00 94.44 299 ALA A CA 1
ATOM 2352 C C . ALA A 1 299 ? -0.279 4.274 -19.646 1.00 94.44 299 ALA A C 1
ATOM 2354 O O . ALA A 1 299 ? 0.346 5.119 -19.003 1.00 94.44 299 ALA A O 1
ATOM 2355 N N . GLU A 1 300 ? -1.498 3.871 -19.282 1.00 94.62 300 GLU A N 1
ATOM 2356 C CA . GLU A 1 300 ? -2.165 4.390 -18.086 1.00 94.62 300 GLU A CA 1
ATOM 2357 C C . GLU A 1 300 ? -1.394 4.025 -16.807 1.00 94.62 300 GLU A C 1
ATOM 2359 O O . GLU A 1 300 ? -1.153 4.889 -15.961 1.00 94.62 300 GLU A O 1
ATOM 2364 N N . ALA A 1 301 ? -0.915 2.782 -16.685 1.00 96.19 301 ALA A N 1
ATOM 2365 C CA . ALA A 1 301 ? -0.085 2.364 -15.558 1.00 96.19 301 ALA A CA 1
ATOM 2366 C C . ALA A 1 301 ? 1.211 3.179 -15.450 1.00 96.19 301 ALA A C 1
ATOM 2368 O O . ALA A 1 301 ? 1.621 3.533 -14.341 1.00 96.19 301 ALA A O 1
ATOM 2369 N N . LEU A 1 302 ? 1.849 3.510 -16.578 1.00 97.50 302 LEU A N 1
ATOM 2370 C CA . LEU A 1 302 ? 3.031 4.372 -16.606 1.00 97.50 302 LEU A CA 1
ATOM 2371 C C . LEU A 1 302 ? 2.702 5.780 -16.091 1.00 97.50 302 LEU A C 1
ATOM 2373 O O . LEU A 1 302 ? 3.420 6.294 -15.234 1.00 97.50 302 LEU A O 1
ATOM 2377 N N . HIS A 1 303 ? 1.595 6.376 -16.539 1.00 97.19 303 HIS A N 1
ATOM 2378 C CA . HIS A 1 303 ? 1.149 7.685 -16.053 1.00 97.19 303 HIS A CA 1
ATOM 2379 C C . HIS A 1 303 ? 0.845 7.680 -14.551 1.00 97.19 303 HIS A C 1
ATOM 2381 O O . HIS A 1 303 ? 1.344 8.538 -13.823 1.00 97.19 303 HIS A O 1
ATOM 2387 N N . ILE A 1 304 ? 0.095 6.687 -14.065 1.00 97.12 304 ILE A N 1
ATOM 2388 C CA . ILE A 1 304 ? -0.197 6.540 -12.632 1.00 97.12 304 ILE A CA 1
ATOM 2389 C C . ILE A 1 304 ? 1.097 6.354 -11.832 1.00 97.12 304 ILE A C 1
ATOM 2391 O O . ILE A 1 304 ? 1.239 6.927 -10.752 1.00 97.12 304 ILE A O 1
ATOM 2395 N N . SER A 1 305 ? 2.060 5.597 -12.363 1.00 98.25 305 SER A N 1
ATOM 2396 C CA . SER A 1 305 ? 3.365 5.396 -11.725 1.00 98.25 305 SER A CA 1
ATOM 2397 C C . SER A 1 305 ? 4.138 6.708 -11.591 1.00 98.25 305 SER A C 1
ATOM 2399 O O . SER A 1 305 ? 4.662 6.995 -10.516 1.00 98.25 305 SER A O 1
ATOM 2401 N N . ILE A 1 306 ? 4.155 7.542 -12.635 1.00 98.25 306 ILE A N 1
ATOM 2402 C CA . ILE A 1 306 ? 4.754 8.883 -12.576 1.00 98.25 306 ILE A CA 1
ATOM 2403 C C . ILE A 1 306 ? 4.070 9.715 -11.484 1.00 98.25 306 ILE A C 1
ATOM 2405 O O . ILE A 1 306 ? 4.758 10.222 -10.600 1.00 98.25 306 ILE A O 1
ATOM 2409 N N . SER A 1 307 ? 2.733 9.755 -11.456 1.00 97.62 307 SER A N 1
ATOM 2410 C CA . SER A 1 307 ? 1.985 10.498 -10.433 1.00 97.62 307 SER A CA 1
ATOM 2411 C C . SER A 1 307 ? 2.259 10.008 -9.007 1.00 97.62 307 SER A C 1
ATOM 2413 O O . SER A 1 307 ? 2.373 10.823 -8.097 1.00 97.62 307 SER A O 1
ATOM 2415 N N . ILE A 1 308 ? 2.403 8.696 -8.784 1.00 96.62 308 ILE A N 1
ATOM 2416 C CA . ILE A 1 308 ? 2.775 8.133 -7.473 1.00 96.62 308 ILE A CA 1
ATOM 2417 C C . ILE A 1 308 ? 4.153 8.631 -7.032 1.00 96.62 308 ILE A C 1
ATOM 2419 O O . ILE A 1 308 ? 4.333 8.998 -5.866 1.00 96.62 308 ILE A O 1
ATOM 2423 N N . LEU A 1 309 ? 5.127 8.632 -7.946 1.00 97.12 309 LEU A N 1
ATOM 2424 C CA . LEU A 1 309 ? 6.501 9.036 -7.656 1.00 97.12 309 LEU A CA 1
ATOM 2425 C C . LEU A 1 309 ? 6.594 10.544 -7.407 1.00 97.12 309 LEU A C 1
ATOM 2427 O O . LEU A 1 309 ? 7.227 10.949 -6.435 1.00 97.12 309 LEU A O 1
ATOM 2431 N N . GLU A 1 310 ? 5.919 11.364 -8.214 1.00 96.25 310 GLU A N 1
ATOM 2432 C CA . GLU A 1 310 ? 5.814 12.815 -8.010 1.00 96.25 310 GLU A CA 1
ATOM 2433 C C . GLU A 1 310 ? 5.154 13.139 -6.667 1.00 96.25 310 GLU A C 1
ATOM 2435 O O . GLU A 1 310 ? 5.745 13.825 -5.832 1.00 96.25 310 GLU A O 1
ATOM 2440 N N . LEU A 1 311 ? 3.988 12.542 -6.398 1.00 94.38 311 LEU A N 1
ATOM 2441 C CA . LEU A 1 311 ? 3.263 12.714 -5.140 1.00 94.38 311 LEU A CA 1
ATOM 2442 C C . LEU A 1 311 ? 4.114 12.305 -3.927 1.00 94.38 311 LEU A C 1
ATOM 2444 O O . LEU A 1 311 ? 4.036 12.915 -2.860 1.00 94.38 311 LEU A O 1
ATOM 2448 N N . SER A 1 312 ? 4.946 11.274 -4.069 1.00 93.38 312 SER A N 1
ATOM 2449 C CA . SER A 1 312 ? 5.842 10.803 -3.007 1.00 93.38 312 SER A CA 1
ATOM 2450 C C . SER A 1 312 ? 7.109 11.653 -2.848 1.00 93.38 312 SER A C 1
ATOM 2452 O O . SER A 1 312 ? 7.669 11.698 -1.753 1.00 93.38 312 SER A O 1
ATOM 2454 N N . LEU A 1 313 ? 7.562 12.335 -3.905 1.00 92.56 313 LEU A N 1
ATOM 2455 C CA . LEU A 1 313 ? 8.664 13.302 -3.850 1.00 92.56 313 LEU A CA 1
ATOM 2456 C C . LEU A 1 313 ? 8.245 14.607 -3.169 1.00 92.56 313 LEU A C 1
ATOM 2458 O O . LEU A 1 313 ? 9.048 15.205 -2.455 1.00 92.56 313 LEU A O 1
ATOM 2462 N N . GLU A 1 314 ? 7.001 15.036 -3.385 1.00 91.69 314 GLU A N 1
ATOM 2463 C CA . GLU A 1 314 ? 6.437 16.250 -2.784 1.00 91.69 314 GLU A CA 1
ATOM 2464 C C . GLU A 1 314 ? 6.084 16.080 -1.301 1.00 91.69 314 GLU A C 1
ATOM 2466 O O . GLU A 1 314 ? 6.032 17.058 -0.551 1.00 91.69 314 GLU A O 1
ATOM 2471 N N . ALA A 1 315 ? 5.847 14.844 -0.861 1.00 87.00 315 ALA A N 1
ATOM 2472 C CA . ALA A 1 315 ? 5.447 14.546 0.503 1.00 87.00 315 ALA A CA 1
ATOM 2473 C C . ALA A 1 315 ? 6.524 14.958 1.522 1.00 87.00 315 ALA A C 1
ATOM 2475 O O . ALA A 1 315 ? 7.609 14.370 1.583 1.00 87.00 315 ALA A O 1
ATOM 2476 N N . ASP A 1 316 ? 6.207 15.912 2.408 1.00 68.44 316 ASP A N 1
ATOM 2477 C CA . ASP A 1 316 ? 7.014 16.123 3.612 1.00 68.44 316 ASP A CA 1
ATOM 2478 C C . ASP A 1 316 ? 6.879 14.856 4.470 1.00 68.44 316 ASP A C 1
ATOM 2480 O O . ASP A 1 316 ? 5.800 14.528 4.959 1.00 68.44 316 ASP A O 1
ATOM 2484 N N . THR A 1 317 ? 7.980 14.109 4.586 1.00 60.22 317 THR A N 1
ATOM 2485 C CA . THR A 1 317 ? 8.139 12.741 5.142 1.00 60.22 317 THR A CA 1
ATOM 2486 C C . THR A 1 317 ? 7.700 12.523 6.606 1.00 60.22 317 THR A C 1
ATOM 2488 O O . THR A 1 317 ? 8.143 11.595 7.296 1.00 60.22 317 THR A O 1
ATOM 2491 N N . ARG A 1 318 ? 6.839 13.382 7.144 1.00 52.91 318 ARG A N 1
ATOM 2492 C CA . ARG A 1 318 ? 6.435 13.410 8.542 1.00 52.91 318 ARG A CA 1
ATOM 2493 C C . ARG A 1 318 ? 5.151 12.598 8.745 1.00 52.91 318 ARG A C 1
ATOM 2495 O O . ARG A 1 318 ? 4.045 13.086 8.574 1.00 52.91 318 ARG A O 1
ATOM 2502 N N . LEU A 1 319 ? 5.341 11.385 9.268 1.00 51.66 319 LEU A N 1
ATOM 2503 C CA . LEU A 1 319 ? 4.448 10.736 10.249 1.00 51.66 319 LEU A CA 1
ATOM 2504 C C . LEU A 1 319 ? 3.112 10.126 9.778 1.00 51.66 319 LEU A C 1
ATOM 2506 O O . LEU A 1 319 ? 2.307 9.774 10.635 1.00 51.66 319 LEU A O 1
ATOM 2510 N N . SER A 1 320 ? 2.868 9.890 8.489 1.00 57.78 320 SER A N 1
ATOM 2511 C CA . SER A 1 320 ? 1.717 9.054 8.103 1.00 57.78 320 SER A CA 1
ATOM 2512 C C . SER A 1 320 ? 2.084 7.566 8.176 1.00 57.78 320 SER A C 1
ATOM 2514 O O . SER A 1 320 ? 2.858 7.093 7.346 1.00 57.78 320 SER A O 1
ATOM 2516 N N . LEU A 1 321 ? 1.508 6.812 9.125 1.00 57.47 321 LEU A N 1
ATOM 2517 C CA . LEU A 1 321 ? 1.485 5.342 9.074 1.00 57.47 321 LEU A CA 1
ATOM 2518 C C . LEU A 1 321 ? 0.616 4.897 7.884 1.00 57.47 321 LEU A C 1
ATOM 2520 O O . LEU A 1 321 ? -0.570 4.625 8.038 1.00 57.47 321 LEU A O 1
ATOM 2524 N N . GLY A 1 322 ? 1.194 4.849 6.688 1.00 69.94 322 GLY A N 1
ATOM 2525 C CA . GLY A 1 322 ? 0.571 4.230 5.523 1.00 69.94 322 GLY A CA 1
ATOM 2526 C C . GLY A 1 322 ? 1.150 2.841 5.328 1.00 69.94 322 GLY A C 1
ATOM 2527 O O . GLY A 1 322 ? 2.124 2.701 4.601 1.00 69.94 322 GLY A O 1
ATOM 2528 N N . LEU A 1 323 ? 0.607 1.832 6.014 1.00 71.88 323 LEU A N 1
ATOM 2529 C CA . LEU A 1 323 ? 1.044 0.441 5.853 1.00 71.88 323 LEU A CA 1
ATOM 2530 C C . LEU A 1 323 ? 0.953 0.040 4.376 1.00 71.88 323 LEU A C 1
ATOM 2532 O O . LEU A 1 323 ? -0.144 -0.115 3.843 1.00 71.88 323 LEU A O 1
ATOM 2536 N N . GLY A 1 324 ? 2.112 -0.114 3.732 1.00 78.62 324 GLY A N 1
ATOM 2537 C CA . GLY A 1 324 ? 2.200 -0.544 2.343 1.00 78.62 324 GLY A CA 1
ATOM 2538 C C . GLY A 1 324 ? 2.186 0.584 1.307 1.00 78.62 324 GLY A C 1
ATOM 2539 O O . GLY A 1 324 ? 2.291 0.294 0.118 1.00 78.62 324 GLY A O 1
ATOM 2540 N N . ASN A 1 325 ? 2.156 1.854 1.721 1.00 86.62 325 ASN A N 1
ATOM 2541 C CA . ASN A 1 325 ? 2.379 2.986 0.812 1.00 86.62 325 ASN A CA 1
ATOM 2542 C C . ASN A 1 325 ? 3.759 2.904 0.149 1.00 86.62 325 ASN A C 1
ATOM 2544 O O . ASN A 1 325 ? 3.923 3.255 -1.018 1.00 86.62 325 ASN A O 1
ATOM 2548 N N . GLU A 1 326 ? 4.745 2.386 0.881 1.00 90.00 326 GLU A N 1
ATOM 2549 C CA . GLU A 1 326 ? 6.093 2.177 0.372 1.00 90.00 326 GLU A CA 1
ATOM 2550 C C . GLU A 1 326 ? 6.115 1.162 -0.784 1.00 90.00 326 GLU A C 1
ATOM 2552 O O . GLU A 1 326 ? 6.918 1.288 -1.708 1.00 90.00 326 GLU A O 1
ATOM 2557 N N . LEU A 1 327 ? 5.195 0.190 -0.780 1.00 92.50 327 LEU A N 1
ATOM 2558 C CA . LEU A 1 327 ? 5.049 -0.769 -1.877 1.00 92.50 327 LEU A CA 1
ATOM 2559 C C . LEU A 1 327 ? 4.449 -0.120 -3.125 1.00 92.50 327 LEU A C 1
ATOM 2561 O O . LEU A 1 327 ? 4.848 -0.474 -4.228 1.00 92.50 327 LEU A O 1
ATOM 2565 N N . GLY A 1 328 ? 3.576 0.879 -2.971 1.00 94.31 328 GLY A N 1
ATOM 2566 C CA . GLY A 1 328 ? 3.101 1.686 -4.097 1.00 94.31 328 GLY A CA 1
ATOM 2567 C C . GLY A 1 328 ? 4.242 2.398 -4.824 1.00 94.31 328 GLY A C 1
ATOM 2568 O O . GLY A 1 328 ? 4.342 2.317 -6.047 1.00 94.31 328 GLY A O 1
ATOM 2569 N N . VAL A 1 329 ? 5.160 3.013 -4.069 1.00 95.25 329 VAL A N 1
ATOM 2570 C CA . VAL A 1 329 ? 6.382 3.635 -4.615 1.00 95.25 329 VAL A CA 1
ATOM 2571 C C . VAL A 1 329 ? 7.270 2.605 -5.310 1.00 95.25 329 VAL A C 1
ATOM 2573 O O . VAL A 1 329 ? 7.781 2.860 -6.400 1.00 95.25 329 VAL A O 1
ATOM 2576 N N . PHE A 1 330 ? 7.439 1.433 -4.698 1.00 96.12 330 PHE A N 1
ATOM 2577 C CA . PHE A 1 330 ? 8.200 0.338 -5.289 1.00 96.12 330 PHE A CA 1
ATOM 2578 C C . PHE A 1 330 ? 7.601 -0.135 -6.620 1.00 96.12 330 PHE A C 1
ATOM 2580 O O . PHE A 1 330 ? 8.332 -0.238 -7.602 1.00 96.12 330 PHE A O 1
ATOM 2587 N N . PHE A 1 331 ? 6.288 -0.367 -6.691 1.00 96.88 331 PHE A N 1
ATOM 2588 C CA . PHE A 1 331 ? 5.631 -0.784 -7.932 1.00 96.88 331 PHE A CA 1
ATOM 2589 C C . PHE A 1 331 ? 5.710 0.281 -9.015 1.00 96.88 331 PHE A C 1
ATOM 2591 O O . PHE A 1 331 ? 6.018 -0.047 -10.156 1.00 96.88 331 PHE A O 1
ATOM 2598 N N . ALA A 1 332 ? 5.510 1.550 -8.663 1.00 97.81 332 ALA A N 1
ATOM 2599 C CA . ALA A 1 332 ? 5.670 2.641 -9.611 1.00 97.81 332 ALA A CA 1
ATOM 2600 C C . ALA A 1 332 ? 7.097 2.680 -10.188 1.00 97.81 332 ALA A C 1
ATOM 2602 O O . ALA A 1 332 ? 7.281 2.778 -11.400 1.00 97.81 332 ALA A O 1
ATOM 2603 N N . ALA A 1 333 ? 8.118 2.516 -9.341 1.00 98.06 333 ALA A N 1
ATOM 2604 C CA . ALA A 1 333 ? 9.505 2.428 -9.789 1.00 98.06 333 ALA A CA 1
ATOM 2605 C C . ALA A 1 333 ? 9.763 1.194 -10.678 1.00 98.06 333 ALA A C 1
ATOM 2607 O O . ALA A 1 333 ? 10.477 1.306 -11.674 1.00 98.06 333 ALA A O 1
ATOM 2608 N N . LEU A 1 334 ? 9.157 0.041 -10.364 1.00 97.56 334 LEU A N 1
ATOM 2609 C CA . LEU A 1 334 ? 9.240 -1.164 -11.197 1.00 97.56 334 LEU A CA 1
ATOM 2610 C C . LEU A 1 334 ? 8.627 -0.961 -12.584 1.00 97.56 334 LEU A C 1
ATOM 2612 O O . LEU A 1 334 ? 9.177 -1.452 -13.563 1.00 97.56 334 LEU A O 1
ATOM 2616 N N . VAL A 1 335 ? 7.519 -0.231 -12.694 1.00 98.19 335 VAL A N 1
ATOM 2617 C CA . VAL A 1 335 ? 6.894 0.059 -13.992 1.00 98.19 335 VAL A CA 1
ATOM 2618 C C . VAL A 1 335 ? 7.813 0.904 -14.866 1.00 98.19 335 VAL A C 1
ATOM 2620 O O . VAL A 1 335 ? 8.038 0.548 -16.023 1.00 98.19 335 VAL A O 1
ATOM 2623 N N . LEU A 1 336 ? 8.402 1.976 -14.320 1.00 98.06 336 LEU A N 1
ATOM 2624 C CA . LEU A 1 336 ? 9.360 2.791 -15.077 1.00 98.06 336 LEU A CA 1
ATOM 2625 C C . LEU A 1 336 ? 10.612 1.994 -15.460 1.00 98.06 336 LEU A C 1
ATOM 2627 O O . LEU A 1 336 ? 11.112 2.146 -16.578 1.00 98.06 336 LEU A O 1
ATOM 2631 N N . TRP A 1 337 ? 11.108 1.131 -14.569 1.00 97.88 337 TRP A N 1
ATOM 2632 C CA . TRP A 1 337 ? 12.212 0.226 -14.886 1.00 97.88 337 TRP A CA 1
ATOM 2633 C C . TRP A 1 337 ? 11.853 -0.714 -16.043 1.00 97.88 337 TRP A C 1
ATOM 2635 O O . TRP A 1 337 ? 12.596 -0.765 -17.021 1.00 97.88 337 TRP A O 1
ATOM 2645 N N . ALA A 1 338 ? 10.710 -1.400 -15.978 1.00 97.94 338 ALA A N 1
ATOM 2646 C CA . ALA A 1 338 ? 10.296 -2.368 -16.991 1.00 97.94 338 ALA A CA 1
ATOM 2647 C C . ALA A 1 338 ? 10.083 -1.704 -18.358 1.00 97.94 338 ALA A C 1
ATOM 2649 O O . ALA A 1 338 ? 10.544 -2.218 -19.376 1.00 97.94 338 ALA A O 1
ATOM 2650 N N . ALA A 1 339 ? 9.454 -0.525 -18.376 1.00 97.62 339 ALA A N 1
ATOM 2651 C CA . ALA A 1 339 ? 9.278 0.267 -19.588 1.00 97.62 339 ALA A CA 1
ATOM 2652 C C . ALA A 1 339 ? 10.626 0.708 -20.191 1.00 97.62 339 ALA A C 1
ATOM 2654 O O . ALA A 1 339 ? 10.822 0.615 -21.402 1.00 97.62 339 ALA A O 1
ATOM 2655 N N . THR A 1 340 ? 11.582 1.116 -19.348 1.00 97.00 340 THR A N 1
ATOM 2656 C CA . THR A 1 340 ? 12.946 1.469 -19.780 1.00 97.00 340 THR A CA 1
ATOM 2657 C C . THR A 1 340 ? 13.689 0.256 -20.346 1.00 97.00 340 THR A C 1
ATOM 2659 O O . THR A 1 340 ? 14.273 0.342 -21.424 1.00 97.00 340 THR A O 1
ATOM 2662 N N . ALA A 1 341 ? 13.643 -0.889 -19.661 1.00 96.75 341 ALA A N 1
ATOM 2663 C CA . ALA A 1 341 ? 14.293 -2.121 -20.107 1.00 96.75 341 ALA A CA 1
ATOM 2664 C C . ALA A 1 341 ? 13.729 -2.608 -21.455 1.00 96.75 341 ALA A C 1
ATOM 2666 O O . ALA A 1 341 ? 14.492 -2.906 -22.372 1.00 9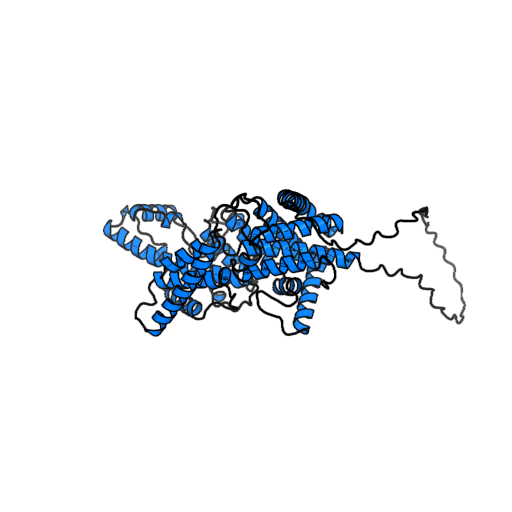6.75 341 ALA A O 1
ATOM 2667 N N . ALA A 1 342 ? 12.406 -2.591 -21.632 1.00 96.25 342 ALA A N 1
ATOM 2668 C CA . ALA A 1 342 ? 11.787 -2.941 -22.911 1.00 96.25 342 ALA A CA 1
ATOM 2669 C C . ALA A 1 342 ? 12.133 -1.945 -24.038 1.00 96.25 342 ALA A C 1
ATOM 2671 O O . ALA A 1 342 ? 12.335 -2.352 -25.186 1.00 96.25 342 ALA A O 1
ATOM 2672 N N . ALA A 1 343 ? 12.270 -0.647 -23.731 1.00 95.62 343 ALA A N 1
ATOM 2673 C CA . ALA A 1 343 ? 12.742 0.350 -24.696 1.00 95.62 343 ALA A CA 1
ATOM 2674 C C . ALA A 1 343 ? 14.170 0.040 -25.198 1.00 95.62 343 ALA A C 1
ATOM 2676 O O . ALA A 1 343 ? 14.452 0.174 -26.396 1.00 95.62 343 ALA A O 1
ATOM 2677 N N . HIS A 1 344 ? 15.052 -0.439 -24.311 1.00 95.50 344 HIS A N 1
ATOM 2678 C CA . HIS A 1 344 ? 16.390 -0.932 -24.667 1.00 95.50 344 HIS A CA 1
ATOM 2679 C C . HIS A 1 344 ? 16.336 -2.175 -25.548 1.00 95.50 344 HIS A C 1
ATOM 2681 O O . HIS A 1 344 ? 16.913 -2.168 -26.638 1.00 95.50 344 HIS A O 1
ATOM 2687 N N . SER A 1 345 ? 15.594 -3.206 -25.129 1.00 94.31 345 SER A N 1
ATOM 2688 C CA . SER A 1 345 ? 15.433 -4.450 -25.895 1.00 94.31 345 SER A CA 1
ATOM 2689 C C . SER A 1 345 ? 15.005 -4.175 -27.338 1.00 94.31 345 SER A C 1
ATOM 2691 O O . SER A 1 345 ? 15.553 -4.751 -28.278 1.00 94.31 345 SER A O 1
ATOM 2693 N N . ARG A 1 346 ? 14.065 -3.241 -27.529 1.00 93.44 346 ARG A N 1
ATOM 2694 C CA . ARG A 1 346 ? 13.552 -2.840 -28.848 1.00 93.44 346 ARG A CA 1
ATOM 2695 C C . ARG A 1 346 ? 14.560 -2.052 -29.681 1.00 93.44 346 ARG A C 1
ATOM 2697 O O . ARG A 1 346 ? 14.615 -2.233 -30.897 1.00 93.44 346 ARG A O 1
ATOM 2704 N N . SER A 1 347 ? 15.371 -1.210 -29.047 1.00 91.62 347 SER A N 1
ATOM 2705 C CA . SER A 1 347 ? 16.397 -0.411 -29.731 1.00 91.62 347 SER A CA 1
ATOM 2706 C C . SER A 1 347 ? 17.577 -1.259 -30.214 1.00 91.62 347 SER A C 1
ATOM 2708 O O . SER A 1 347 ? 18.185 -0.947 -31.240 1.00 91.62 347 SER A O 1
ATOM 2710 N N . CYS A 1 348 ? 17.873 -2.354 -29.508 1.00 86.81 348 CYS A N 1
ATOM 2711 C CA . CYS A 1 348 ? 18.977 -3.261 -29.814 1.00 86.81 348 CYS A CA 1
ATOM 2712 C C . CYS A 1 348 ? 18.651 -4.328 -30.870 1.00 86.81 348 CYS A C 1
ATOM 2714 O O . CYS A 1 348 ? 19.567 -5.035 -31.295 1.00 86.81 348 CYS A O 1
ATOM 2716 N N . VAL A 1 349 ? 17.397 -4.455 -31.331 1.00 84.31 349 VAL A N 1
ATOM 2717 C CA . VAL A 1 349 ? 17.053 -5.409 -32.399 1.00 84.31 349 VAL A CA 1
ATOM 2718 C C . VAL A 1 349 ? 17.823 -5.018 -33.663 1.00 84.31 349 VAL A C 1
ATOM 2720 O O . VAL A 1 349 ? 17.557 -3.953 -34.235 1.00 84.31 349 VAL A O 1
ATOM 2723 N N . PRO A 1 350 ? 18.775 -5.851 -34.136 1.00 76.69 350 PRO A N 1
ATOM 2724 C CA . PRO A 1 350 ? 19.519 -5.549 -35.341 1.00 76.69 350 PRO A CA 1
ATOM 2725 C C . PRO A 1 350 ? 18.506 -5.389 -36.463 1.00 76.69 350 PRO A C 1
ATOM 2727 O O . PRO A 1 350 ? 17.765 -6.325 -36.774 1.00 76.69 350 PRO A O 1
ATOM 2730 N N . LYS A 1 351 ? 18.463 -4.206 -37.079 1.00 76.25 351 LYS A N 1
ATOM 2731 C CA . LYS A 1 351 ? 17.788 -4.033 -38.362 1.00 76.25 351 LYS A CA 1
ATOM 2732 C C . LYS A 1 351 ? 18.543 -4.926 -39.326 1.00 76.25 351 LYS A C 1
ATOM 2734 O O . LYS A 1 351 ? 19.549 -4.490 -39.878 1.00 76.25 351 LYS A O 1
ATOM 2739 N N . ILE A 1 352 ? 18.125 -6.189 -39.449 1.00 76.69 352 ILE A N 1
ATOM 2740 C CA . ILE A 1 352 ? 18.663 -7.112 -40.439 1.00 76.69 352 ILE A CA 1
ATOM 2741 C C . ILE A 1 352 ? 18.550 -6.329 -41.740 1.00 76.69 352 ILE A C 1
ATOM 2743 O O . ILE A 1 352 ? 17.424 -5.994 -42.129 1.00 76.69 352 ILE A O 1
ATOM 2747 N N . PRO A 1 353 ? 19.675 -5.927 -42.359 1.00 70.00 353 PRO A N 1
ATOM 2748 C CA . PRO A 1 353 ? 19.598 -5.237 -43.622 1.00 70.00 353 PRO A CA 1
ATOM 2749 C C . PRO A 1 353 ? 18.900 -6.231 -44.533 1.00 70.00 353 PRO A C 1
ATOM 2751 O O . PRO A 1 353 ? 19.431 -7.315 -44.783 1.00 70.00 353 PRO A O 1
ATOM 2754 N N . PHE A 1 354 ? 17.672 -5.909 -44.940 1.00 61.50 354 PHE A N 1
ATOM 2755 C CA . PHE A 1 354 ? 16.996 -6.618 -46.006 1.00 61.50 354 PHE A CA 1
ATOM 2756 C C . PHE A 1 354 ? 17.919 -6.478 -47.210 1.00 61.50 354 PHE A C 1
ATOM 2758 O O . PHE A 1 354 ? 17.903 -5.473 -47.922 1.00 61.50 354 PHE A O 1
ATOM 2765 N N . GLY A 1 355 ? 18.807 -7.460 -47.371 1.00 68.00 355 GLY A N 1
ATOM 2766 C CA . GLY A 1 355 ? 19.600 -7.609 -48.567 1.00 68.00 355 GLY A CA 1
ATOM 2767 C C . GLY A 1 355 ? 18.609 -7.619 -49.722 1.00 68.00 355 GLY A C 1
ATOM 2768 O O . GLY A 1 355 ? 17.549 -8.240 -49.585 1.00 68.00 355 GLY A O 1
ATOM 2769 N N . PRO A 1 356 ? 18.888 -6.893 -50.815 1.00 64.56 356 PRO A N 1
ATOM 2770 C CA . PRO A 1 356 ? 17.985 -6.848 -51.948 1.00 64.56 356 PRO A CA 1
ATOM 2771 C C . PRO A 1 356 ? 17.701 -8.290 -52.357 1.00 64.56 356 PRO A C 1
ATOM 2773 O O . PRO A 1 356 ? 18.605 -9.009 -52.785 1.00 64.56 356 PRO A O 1
ATOM 2776 N N . LEU A 1 357 ? 16.456 -8.724 -52.147 1.00 57.78 357 LEU A N 1
ATOM 2777 C CA . LEU A 1 357 ? 15.958 -9.993 -52.643 1.00 57.78 357 LEU A CA 1
ATOM 2778 C C . LEU A 1 357 ? 16.136 -9.936 -54.157 1.00 57.78 357 LEU A C 1
ATOM 2780 O O . LEU A 1 357 ? 15.364 -9.290 -54.866 1.00 57.78 357 LEU A O 1
ATOM 2784 N N . LEU A 1 358 ? 17.208 -10.565 -54.639 1.00 65.38 358 LEU A N 1
ATOM 2785 C CA . LEU A 1 358 ? 17.368 -10.880 -56.045 1.00 65.38 358 LEU A CA 1
ATOM 2786 C C . LEU A 1 358 ? 16.077 -11.582 -56.483 1.00 65.38 358 LEU A C 1
ATOM 2788 O O . LEU A 1 358 ? 15.645 -12.527 -55.812 1.00 65.38 358 LEU A O 1
ATOM 2792 N N . PRO A 1 359 ? 15.427 -11.110 -57.557 1.00 57.91 359 PRO A N 1
ATOM 2793 C CA . PRO A 1 359 ? 14.175 -11.688 -58.001 1.00 57.91 359 PRO A CA 1
ATOM 2794 C C . PRO A 1 359 ? 14.397 -13.175 -58.306 1.00 57.91 359 PRO A C 1
ATOM 2796 O O . PRO A 1 359 ? 15.384 -13.520 -58.964 1.00 57.91 359 PRO A O 1
ATOM 2799 N N . PRO A 1 360 ? 13.504 -14.074 -57.858 1.00 59.06 360 PRO A N 1
ATOM 2800 C CA . PRO A 1 360 ? 13.579 -15.465 -58.259 1.00 59.06 360 PRO A CA 1
ATOM 2801 C C . PRO A 1 360 ? 13.446 -15.522 -59.782 1.00 59.06 360 PRO A C 1
ATOM 2803 O O . PRO A 1 360 ? 12.472 -15.031 -60.356 1.00 59.06 360 PRO A O 1
ATOM 2806 N N . HIS A 1 361 ? 14.457 -16.097 -60.433 1.00 48.38 361 HIS A N 1
ATOM 2807 C CA . HIS A 1 361 ? 14.462 -16.395 -61.859 1.00 48.38 361 HIS A CA 1
ATOM 2808 C C . HIS A 1 361 ? 13.190 -17.177 -62.218 1.00 48.38 361 HIS A C 1
ATOM 2810 O O . HIS A 1 361 ? 13.063 -18.373 -61.955 1.00 48.38 361 HIS A O 1
ATOM 2816 N N . ARG A 1 362 ? 12.221 -16.478 -62.810 1.00 48.19 362 ARG A N 1
ATOM 2817 C CA . ARG A 1 362 ? 11.002 -17.058 -63.365 1.00 48.19 362 ARG A CA 1
ATOM 2818 C C . ARG A 1 362 ? 11.348 -17.602 -64.747 1.00 48.19 362 ARG A C 1
ATOM 2820 O O . ARG A 1 362 ? 11.552 -16.829 -65.679 1.00 48.19 362 ARG A O 1
ATOM 2827 N N . ASN A 1 363 ? 11.429 -18.925 -64.871 1.00 45.53 363 ASN A N 1
ATOM 2828 C CA . ASN A 1 363 ? 11.549 -19.595 -66.162 1.00 45.53 363 ASN A CA 1
ATOM 2829 C C . ASN A 1 363 ? 10.315 -19.274 -67.017 1.00 45.53 363 ASN A C 1
ATOM 2831 O O . ASN A 1 363 ? 9.192 -19.663 -66.695 1.00 45.53 363 ASN A O 1
ATOM 2835 N N . THR A 1 364 ? 10.538 -18.534 -68.098 1.00 42.41 364 THR A N 1
ATOM 2836 C CA . THR A 1 364 ? 9.562 -18.202 -69.131 1.00 42.41 364 THR A CA 1
ATOM 2837 C C . THR A 1 364 ? 9.476 -19.340 -70.143 1.00 42.41 364 THR A C 1
ATOM 2839 O O . THR A 1 364 ? 10.435 -19.644 -70.844 1.00 42.41 364 THR A O 1
ATOM 2842 N N . SER A 1 365 ? 8.297 -19.956 -70.245 1.00 45.72 365 SER A N 1
ATOM 2843 C CA . SER A 1 365 ? 7.852 -20.638 -71.461 1.00 45.72 365 SER A CA 1
ATOM 2844 C C . SER A 1 365 ? 6.794 -19.764 -72.128 1.00 45.72 365 SER A C 1
ATOM 2846 O O . SER A 1 365 ? 5.806 -19.362 -71.519 1.00 45.72 365 SER A O 1
ATOM 2848 N N . THR A 1 366 ? 7.104 -19.424 -73.367 1.00 43.94 366 THR A N 1
ATOM 2849 C CA . THR A 1 366 ? 6.414 -18.617 -74.371 1.00 43.94 366 THR A CA 1
ATOM 2850 C C . THR A 1 366 ? 4.948 -18.992 -74.584 1.00 43.94 366 THR A C 1
ATOM 2852 O O . THR A 1 366 ? 4.651 -20.163 -74.777 1.00 43.94 366 THR A O 1
ATOM 2855 N N . THR A 1 367 ? 4.058 -17.999 -74.708 1.00 49.22 367 THR A N 1
ATOM 2856 C CA . THR A 1 367 ? 3.053 -17.916 -75.791 1.00 49.22 367 THR A CA 1
ATOM 2857 C C . THR A 1 367 ? 2.590 -16.461 -75.950 1.00 49.22 367 THR A C 1
ATOM 2859 O O . THR A 1 367 ? 2.284 -15.766 -74.988 1.00 49.22 367 THR A O 1
ATOM 2862 N N . SER A 1 368 ? 2.616 -16.018 -77.201 1.00 48.50 368 SER A N 1
ATOM 2863 C CA . SER A 1 368 ? 2.262 -14.718 -77.774 1.00 48.50 368 SER A CA 1
ATOM 2864 C C . SER A 1 368 ? 0.811 -14.268 -77.553 1.00 48.50 368 SER A C 1
ATOM 2866 O O . SER A 1 368 ? -0.086 -15.080 -77.753 1.00 48.50 368 SER A O 1
ATOM 2868 N N . GLN A 1 369 ? 0.577 -12.965 -77.342 1.00 49.44 369 GLN A N 1
ATOM 2869 C CA . GLN A 1 369 ? -0.112 -12.081 -78.307 1.00 49.44 369 GLN A CA 1
ATOM 2870 C C . GLN A 1 369 ? -0.229 -10.617 -77.809 1.00 49.44 369 GLN A C 1
ATOM 2872 O O . GLN A 1 369 ? -0.119 -10.385 -76.606 1.00 49.44 369 GLN A O 1
ATOM 2877 N N . PRO A 1 370 ? -0.416 -9.636 -78.722 1.00 53.19 3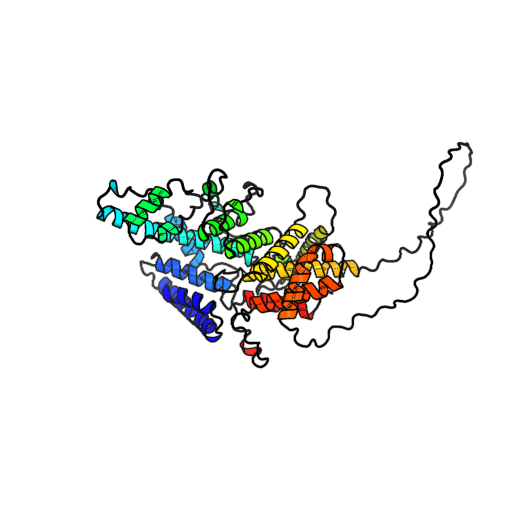70 PRO A N 1
ATOM 2878 C CA . PRO A 1 370 ? -0.384 -8.206 -78.421 1.00 53.19 370 PRO A CA 1
ATOM 2879 C C . PRO A 1 370 ? -1.786 -7.579 -78.405 1.00 53.19 370 PRO A C 1
ATOM 2881 O O . PRO A 1 370 ? -2.577 -7.872 -79.294 1.00 53.19 370 PRO A O 1
ATOM 2884 N N . VAL A 1 371 ? -2.055 -6.648 -77.483 1.00 47.06 371 VAL A N 1
ATOM 2885 C CA . VAL A 1 371 ? -2.996 -5.534 -77.711 1.00 47.06 371 VAL A CA 1
ATOM 2886 C C . VAL A 1 371 ? -2.547 -4.328 -76.882 1.00 47.06 371 VAL A C 1
ATOM 2888 O O . VAL A 1 371 ? -2.348 -4.425 -75.672 1.00 47.06 371 VAL A O 1
ATOM 2891 N N . ASP A 1 372 ? -2.387 -3.207 -77.580 1.00 37.19 372 ASP A N 1
ATOM 2892 C CA . ASP A 1 372 ? -2.157 -1.861 -77.068 1.00 37.19 372 ASP A CA 1
ATOM 2893 C C . ASP A 1 372 ? -3.222 -1.414 -76.064 1.00 37.19 372 ASP A C 1
ATOM 2895 O O . ASP A 1 372 ? -4.408 -1.655 -76.275 1.00 37.19 372 ASP A O 1
ATOM 2899 N N . SER A 1 373 ? -2.824 -0.657 -75.039 1.00 39.75 373 SER A N 1
ATOM 2900 C CA . SER A 1 373 ? -3.610 0.469 -74.511 1.00 39.75 373 SER A CA 1
ATOM 2901 C C . SER A 1 373 ? -2.766 1.303 -73.554 1.00 39.75 373 SER A C 1
ATOM 2903 O O . SER A 1 373 ? -2.388 0.894 -72.460 1.00 39.75 373 SER A O 1
ATOM 2905 N N . SER A 1 374 ? -2.476 2.502 -74.030 1.00 37.38 374 SER A N 1
ATOM 2906 C CA . SER A 1 374 ? -1.819 3.625 -73.385 1.00 37.38 374 SER A CA 1
ATOM 2907 C C . SER A 1 374 ? -2.621 4.196 -72.213 1.00 37.38 374 SER A C 1
ATOM 2909 O O . SER A 1 374 ? -3.748 4.640 -72.414 1.00 37.38 374 SER A O 1
ATOM 2911 N N . TYR A 1 375 ? -1.989 4.315 -71.042 1.00 41.47 375 TYR A N 1
ATOM 2912 C CA . TYR A 1 375 ? -2.341 5.317 -70.035 1.00 41.47 375 TYR A CA 1
ATOM 2913 C C . TYR A 1 375 ? -1.073 5.948 -69.456 1.00 41.47 375 TYR A C 1
ATOM 2915 O O . TYR A 1 375 ? -0.221 5.294 -68.861 1.00 41.47 375 TYR A O 1
ATOM 2923 N N . THR A 1 376 ? -0.963 7.252 -69.677 1.00 37.75 376 THR A N 1
ATOM 2924 C CA . THR A 1 376 ? -0.008 8.179 -69.077 1.00 37.75 376 THR A CA 1
ATOM 2925 C C . THR A 1 376 ? -0.384 8.452 -67.623 1.00 37.75 376 THR A C 1
ATOM 2927 O O . THR A 1 376 ? -1.444 9.021 -67.367 1.00 37.75 376 THR A O 1
ATOM 2930 N N . ALA A 1 377 ? 0.503 8.119 -66.685 1.00 36.75 377 ALA A N 1
ATOM 2931 C CA . ALA A 1 377 ? 0.481 8.657 -65.329 1.00 36.75 377 ALA A CA 1
ATOM 2932 C C . ALA A 1 377 ? 1.894 9.121 -64.951 1.00 36.75 377 ALA A C 1
ATOM 2934 O O . ALA A 1 377 ? 2.866 8.370 -64.983 1.00 36.75 377 ALA A O 1
ATOM 2935 N N . THR A 1 378 ? 1.978 10.414 -64.669 1.00 33.12 378 THR A N 1
ATOM 2936 C CA . THR A 1 378 ? 3.144 11.202 -64.278 1.00 33.12 378 THR A CA 1
ATOM 2937 C C . THR A 1 378 ? 3.768 10.704 -62.974 1.00 33.12 378 THR A C 1
ATOM 2939 O O . THR A 1 378 ? 3.152 10.785 -61.916 1.00 33.12 378 THR A O 1
ATOM 2942 N N . LEU A 1 379 ? 5.018 10.244 -63.062 1.00 30.45 379 LEU A N 1
ATOM 2943 C CA . LEU A 1 379 ? 5.928 10.022 -61.938 1.00 30.45 379 LEU A CA 1
ATOM 2944 C C . LEU A 1 379 ? 6.551 11.357 -61.507 1.00 30.45 379 LEU A C 1
ATOM 2946 O O . LEU A 1 379 ? 7.261 11.997 -62.282 1.00 30.45 379 LEU A O 1
ATOM 2950 N N . THR A 1 380 ? 6.315 11.762 -60.261 1.00 30.28 380 THR A N 1
ATOM 2951 C CA . THR A 1 380 ? 7.097 12.797 -59.576 1.00 30.28 380 THR A CA 1
ATOM 2952 C C . THR A 1 380 ? 8.342 12.167 -58.966 1.00 30.28 380 THR A C 1
ATOM 2954 O O . THR A 1 380 ? 8.281 11.436 -57.979 1.00 30.28 380 THR A O 1
ATOM 2957 N N . THR A 1 381 ? 9.476 12.462 -59.586 1.00 29.84 381 THR A N 1
ATOM 2958 C CA . THR A 1 381 ? 10.824 12.087 -59.169 1.00 29.84 381 THR A CA 1
ATOM 2959 C C . THR A 1 381 ? 11.252 12.949 -57.979 1.00 29.84 381 THR A C 1
ATOM 2961 O O . THR A 1 381 ? 11.606 14.112 -58.160 1.00 29.84 381 THR A O 1
ATOM 2964 N N . TYR A 1 382 ? 11.252 12.399 -56.763 1.00 29.81 382 TYR A N 1
ATOM 2965 C CA . TYR A 1 382 ? 12.013 12.982 -55.655 1.00 29.81 382 TYR A CA 1
ATOM 2966 C C . TYR A 1 382 ? 13.418 12.379 -55.645 1.00 29.81 382 TYR A C 1
ATOM 2968 O O . TYR A 1 382 ? 13.645 11.248 -55.227 1.00 29.81 382 TYR A O 1
ATOM 2976 N N . HIS A 1 383 ? 14.362 13.171 -56.146 1.00 31.09 383 HIS A N 1
ATOM 2977 C CA . HIS A 1 383 ? 15.789 13.021 -55.905 1.00 31.09 383 HIS A CA 1
ATOM 2978 C C . HIS A 1 383 ? 16.061 13.457 -54.456 1.00 31.09 383 HIS A C 1
ATOM 2980 O O . HIS A 1 383 ? 15.933 14.640 -54.143 1.00 31.09 383 HIS A O 1
ATOM 2986 N N . GLN A 1 384 ? 16.452 12.536 -53.575 1.00 29.91 384 GLN A N 1
ATOM 2987 C CA . GLN A 1 384 ? 17.134 12.896 -52.332 1.00 29.91 384 GLN A CA 1
ATOM 2988 C C . GLN A 1 384 ? 18.585 12.438 -52.412 1.00 29.91 384 GLN A C 1
ATOM 2990 O O . GLN A 1 384 ? 18.896 11.259 -52.568 1.00 29.91 384 GLN A O 1
ATOM 2995 N N . SER A 1 385 ? 19.459 13.440 -52.379 1.00 30.05 385 SER A N 1
ATOM 2996 C CA . SER A 1 385 ? 20.905 13.326 -52.418 1.00 30.05 385 SER A CA 1
ATOM 2997 C C . SER A 1 385 ? 21.432 12.500 -51.253 1.00 30.05 385 SER A C 1
ATOM 2999 O O . SER A 1 385 ? 21.287 12.867 -50.090 1.00 30.05 385 SER A O 1
ATOM 3001 N N . VAL A 1 386 ? 22.134 11.428 -51.601 1.00 33.41 386 VAL A N 1
ATOM 3002 C CA . VAL A 1 386 ? 23.065 10.728 -50.725 1.00 33.41 386 VAL A CA 1
ATOM 3003 C C . VAL A 1 386 ? 24.359 11.538 -50.707 1.00 33.41 386 VAL A C 1
ATOM 3005 O O . VAL A 1 386 ? 25.154 11.470 -51.640 1.00 33.41 386 VAL A O 1
ATOM 3008 N N . HIS A 1 387 ? 24.571 12.314 -49.648 1.00 32.31 387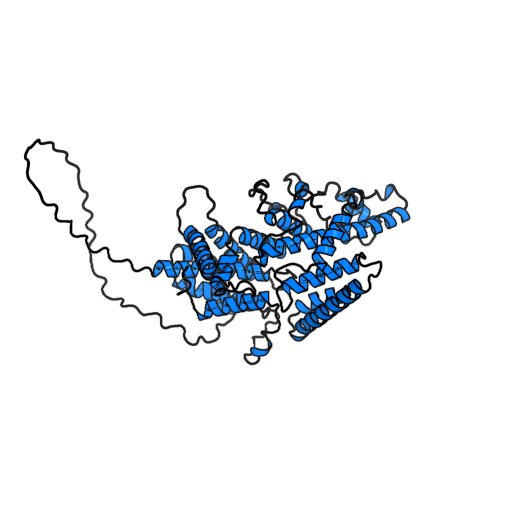 HIS A N 1
ATOM 3009 C CA . HIS A 1 387 ? 25.892 12.823 -49.298 1.00 32.31 387 HIS A CA 1
ATOM 3010 C C . HIS A 1 387 ? 26.205 12.476 -47.843 1.00 32.31 387 HIS A C 1
ATOM 3012 O O . HIS A 1 387 ? 25.677 13.074 -46.916 1.00 32.31 387 HIS A O 1
ATOM 3018 N N . GLY A 1 388 ? 27.074 11.473 -47.704 1.00 33.44 388 GLY A N 1
ATOM 3019 C CA . GLY A 1 388 ? 28.168 11.403 -46.737 1.00 33.44 388 GLY A CA 1
ATOM 3020 C C . GLY A 1 388 ? 27.887 11.749 -45.277 1.00 33.44 388 GLY A C 1
ATOM 3021 O O . GLY A 1 388 ? 28.058 12.891 -44.869 1.00 33.44 388 GLY A O 1
ATOM 3022 N N . LEU A 1 389 ? 27.693 10.712 -44.464 1.00 32.56 389 LEU A N 1
ATOM 3023 C CA . LEU A 1 389 ? 28.213 10.689 -43.098 1.00 32.56 389 LEU A CA 1
ATOM 3024 C C . LEU A 1 389 ? 28.921 9.349 -42.887 1.00 32.56 389 LEU A C 1
ATOM 3026 O O . LEU A 1 389 ? 28.321 8.336 -42.541 1.00 32.56 389 LEU A O 1
ATOM 3030 N N . MET A 1 390 ? 30.220 9.349 -43.191 1.00 36.41 390 MET A N 1
ATOM 3031 C CA . MET A 1 390 ? 31.147 8.378 -42.626 1.00 36.41 390 MET A CA 1
ATOM 3032 C C . MET A 1 390 ? 31.423 8.766 -41.172 1.00 36.41 390 MET A C 1
ATOM 3034 O O . MET A 1 390 ? 31.687 9.933 -40.894 1.00 36.41 390 MET A O 1
ATOM 3038 N N . GLY A 1 391 ? 31.473 7.762 -40.299 1.00 37.84 391 GLY A N 1
ATOM 3039 C CA . GLY A 1 391 ? 32.352 7.785 -39.133 1.00 37.84 391 GLY A CA 1
ATOM 3040 C C . GLY A 1 391 ? 31.746 8.309 -37.837 1.00 37.84 391 GLY A C 1
ATOM 3041 O O . GLY A 1 391 ? 32.138 9.365 -37.360 1.00 37.84 391 GLY A O 1
ATOM 3042 N N . LEU A 1 392 ? 30.888 7.506 -37.213 1.00 36.19 392 LEU A N 1
ATOM 3043 C CA . LEU A 1 392 ? 30.832 7.391 -35.753 1.00 36.19 392 LEU A CA 1
ATOM 3044 C C . LEU A 1 392 ? 30.794 5.893 -35.441 1.00 36.19 392 LEU A C 1
ATOM 3046 O O . LEU A 1 392 ? 29.743 5.298 -35.222 1.00 36.19 392 LEU A O 1
ATOM 3050 N N . GLU A 1 393 ? 31.967 5.266 -35.545 1.00 35.03 393 GLU A N 1
ATOM 3051 C CA . GLU A 1 393 ? 32.194 3.954 -34.949 1.00 35.03 393 GLU A CA 1
ATOM 3052 C C . GLU A 1 393 ? 31.970 4.065 -33.442 1.00 35.03 393 GLU A C 1
ATOM 3054 O O . GLU A 1 393 ? 32.405 5.019 -32.793 1.00 35.03 393 GLU A O 1
ATOM 3059 N N . GLY A 1 394 ? 31.204 3.107 -32.930 1.00 39.31 394 GLY A N 1
ATOM 3060 C CA . GLY A 1 394 ? 30.595 3.158 -31.619 1.00 39.31 394 GLY A CA 1
ATOM 3061 C C . GLY A 1 394 ? 31.613 3.230 -30.495 1.00 39.31 394 GLY A C 1
ATOM 3062 O O . GLY A 1 394 ? 32.434 2.334 -30.299 1.00 39.31 394 GLY A O 1
ATOM 3063 N N . THR A 1 395 ? 31.462 4.261 -29.673 1.00 33.91 395 THR A N 1
ATOM 3064 C CA . THR A 1 395 ? 31.851 4.199 -28.272 1.00 33.91 395 THR A CA 1
ATOM 3065 C C . THR A 1 395 ? 30.930 3.175 -27.615 1.00 33.91 395 THR A C 1
ATOM 3067 O O . THR A 1 395 ? 29.841 3.506 -27.156 1.00 33.91 395 THR A O 1
ATOM 3070 N N . LEU A 1 396 ? 31.332 1.903 -27.640 1.00 36.44 396 LEU A N 1
ATOM 3071 C CA . LEU A 1 396 ? 30.761 0.878 -26.774 1.00 36.44 396 LEU A CA 1
ATOM 3072 C C . LEU A 1 396 ? 30.780 1.450 -25.354 1.00 36.44 396 LEU A C 1
ATOM 3074 O O . LEU A 1 396 ? 31.855 1.767 -24.837 1.00 36.44 396 LEU A O 1
ATOM 3078 N N . CYS A 1 397 ? 29.596 1.651 -24.771 1.00 40.22 397 CYS A N 1
ATOM 3079 C CA . CYS A 1 397 ? 29.431 2.042 -23.379 1.00 40.22 397 CYS A CA 1
ATOM 3080 C C . CYS A 1 397 ? 30.258 1.083 -22.526 1.00 40.22 397 CYS A C 1
ATOM 3082 O O . CYS A 1 397 ? 29.901 -0.081 -22.353 1.00 40.22 397 CYS A O 1
ATOM 3084 N N . ALA A 1 398 ? 31.403 1.555 -22.033 1.00 38.94 398 ALA A N 1
ATOM 3085 C CA . ALA A 1 398 ? 32.164 0.806 -21.056 1.00 38.94 398 ALA A CA 1
ATOM 3086 C C . ALA A 1 398 ? 31.235 0.564 -19.854 1.00 38.94 398 ALA A C 1
ATOM 3088 O O . ALA A 1 398 ? 30.564 1.510 -19.423 1.00 38.94 398 ALA A O 1
ATOM 3089 N N . PRO A 1 399 ? 31.160 -0.669 -19.324 1.00 47.22 399 PRO A N 1
ATOM 3090 C CA . PRO A 1 399 ? 30.319 -0.965 -18.175 1.00 47.22 399 PRO A CA 1
ATOM 3091 C C . PRO A 1 399 ? 30.659 0.025 -17.062 1.00 47.22 399 PRO A C 1
ATOM 3093 O O . PRO A 1 399 ? 31.838 0.266 -16.792 1.00 47.22 399 PRO A O 1
ATOM 3096 N N . PHE A 1 400 ? 29.628 0.629 -16.462 1.00 49.75 400 PHE A N 1
ATOM 3097 C CA . PHE A 1 400 ? 29.714 1.567 -15.340 1.00 49.75 400 PHE A CA 1
ATOM 3098 C C . PHE A 1 400 ? 30.392 0.892 -14.131 1.00 49.75 400 PHE A C 1
ATOM 3100 O O . PHE A 1 400 ? 29.760 0.533 -13.142 1.00 49.75 400 PHE A O 1
ATOM 3107 N N . HIS A 1 401 ? 31.703 0.691 -14.187 1.00 44.16 401 HIS A N 1
ATOM 3108 C CA . HIS A 1 401 ? 32.468 0.091 -13.113 1.00 44.16 401 HIS A CA 1
ATOM 3109 C C . HIS A 1 401 ? 33.020 1.185 -12.200 1.00 44.16 401 HIS A C 1
ATOM 3111 O O . HIS A 1 401 ? 33.849 2.002 -12.592 1.00 44.16 401 HIS A O 1
ATOM 3117 N N . ARG A 1 402 ? 32.547 1.122 -10.946 1.00 47.19 402 ARG A N 1
ATOM 3118 C CA . ARG A 1 402 ? 32.892 1.943 -9.771 1.00 47.19 402 ARG A CA 1
ATOM 3119 C C . ARG A 1 402 ? 32.371 3.381 -9.811 1.00 47.19 402 ARG A C 1
ATOM 3121 O O . ARG A 1 402 ? 33.128 4.337 -9.957 1.00 47.19 402 ARG A O 1
ATOM 3128 N N . ARG A 1 403 ? 31.065 3.536 -9.573 1.00 54.00 403 ARG A N 1
ATOM 3129 C CA . ARG A 1 403 ? 30.471 4.838 -9.242 1.00 54.00 403 ARG A CA 1
ATOM 3130 C C . ARG A 1 403 ? 30.889 5.258 -7.832 1.00 54.00 403 ARG A C 1
ATOM 3132 O O . ARG A 1 403 ? 30.648 4.538 -6.865 1.00 54.00 403 ARG A O 1
ATOM 3139 N N . GLY A 1 404 ? 31.485 6.445 -7.716 1.00 74.25 404 GLY A N 1
ATOM 3140 C CA . GLY A 1 404 ? 31.432 7.195 -6.462 1.00 74.25 404 GLY A CA 1
ATOM 3141 C C . GLY A 1 404 ? 29.971 7.382 -6.038 1.00 74.25 404 GLY A C 1
ATOM 3142 O O . GLY A 1 404 ? 29.072 7.363 -6.878 1.00 74.25 404 GLY A O 1
ATOM 3143 N N . SER A 1 405 ? 29.716 7.522 -4.739 1.00 86.06 405 SER A N 1
ATOM 3144 C CA . SER A 1 405 ? 28.359 7.732 -4.226 1.00 86.06 405 SER A CA 1
ATOM 3145 C C . SER A 1 405 ? 27.739 8.982 -4.862 1.00 86.06 405 SER A C 1
ATOM 3147 O O . SER A 1 405 ? 28.229 10.087 -4.615 1.00 86.06 405 SER A O 1
ATOM 3149 N N . VAL A 1 406 ? 26.679 8.817 -5.661 1.00 91.19 406 VAL A N 1
ATOM 3150 C CA . VAL A 1 406 ? 25.927 9.944 -6.236 1.00 91.19 406 VAL A CA 1
ATOM 3151 C C . VAL A 1 406 ? 25.297 10.736 -5.082 1.00 91.19 406 VAL A C 1
ATOM 3153 O O . VAL A 1 406 ? 24.616 10.136 -4.242 1.00 91.19 406 VAL A O 1
ATOM 3156 N N . PRO A 1 407 ? 25.525 12.057 -4.980 1.00 92.94 407 PRO A N 1
ATOM 3157 C CA . PRO A 1 407 ? 24.914 12.880 -3.947 1.00 92.94 407 PRO A CA 1
ATOM 3158 C C . PRO A 1 407 ? 23.386 12.802 -3.990 1.00 92.94 407 PRO A C 1
ATOM 3160 O O . PRO A 1 407 ? 22.774 12.889 -5.049 1.00 92.94 407 PRO A O 1
ATOM 3163 N N . TYR A 1 408 ? 22.747 12.729 -2.825 1.00 91.38 408 TYR A N 1
ATOM 3164 C CA . TYR A 1 408 ? 21.287 12.618 -2.731 1.00 91.38 408 TYR A CA 1
ATOM 3165 C C . TYR A 1 408 ? 20.524 13.750 -3.445 1.00 91.38 408 TYR A C 1
ATOM 3167 O O . TYR A 1 408 ? 19.489 13.510 -4.057 1.00 91.38 408 TYR A O 1
ATOM 3175 N N . GLN A 1 409 ? 21.052 14.976 -3.412 1.00 93.94 409 GLN A N 1
ATOM 3176 C CA . GLN A 1 409 ? 20.455 16.115 -4.121 1.00 93.94 409 GLN A CA 1
ATOM 3177 C C . GLN A 1 409 ? 20.478 15.938 -5.643 1.00 93.94 409 GLN A C 1
ATOM 3179 O O . GLN A 1 409 ? 19.541 16.338 -6.329 1.00 93.94 409 GLN A O 1
ATOM 3184 N N . GLU A 1 410 ? 21.527 15.307 -6.168 1.00 96.00 410 GLU A N 1
ATOM 3185 C CA . GLU A 1 410 ? 21.620 14.982 -7.588 1.00 96.00 410 GLU A CA 1
ATOM 3186 C C . GLU A 1 410 ? 20.615 13.888 -7.958 1.00 96.00 410 GLU A C 1
ATOM 3188 O O . GLU A 1 410 ? 19.932 14.017 -8.970 1.00 96.00 410 GLU A O 1
ATOM 3193 N N . ILE A 1 411 ? 20.449 12.878 -7.093 1.00 95.62 411 ILE A N 1
ATOM 3194 C CA . ILE A 1 411 ? 19.421 11.842 -7.258 1.00 95.62 411 ILE A CA 1
ATOM 3195 C C . ILE A 1 411 ? 18.034 12.492 -7.356 1.00 95.62 411 ILE A C 1
ATOM 3197 O O . ILE A 1 411 ? 17.344 12.260 -8.340 1.00 95.62 411 ILE A O 1
ATOM 3201 N N . ILE A 1 412 ? 17.644 13.350 -6.401 1.00 95.25 412 ILE A N 1
ATOM 3202 C CA . ILE A 1 412 ? 16.346 14.049 -6.457 1.00 95.25 412 ILE A CA 1
ATOM 3203 C C . ILE A 1 412 ? 16.224 14.868 -7.742 1.00 95.25 412 ILE A C 1
ATOM 3205 O O . ILE A 1 412 ? 15.226 14.745 -8.444 1.00 95.25 412 ILE A O 1
ATOM 3209 N N . SER A 1 413 ? 17.226 15.692 -8.066 1.00 96.62 413 SER A N 1
ATOM 3210 C CA . SER A 1 413 ? 17.161 16.570 -9.239 1.00 96.62 413 SER A CA 1
ATOM 3211 C C . SER A 1 413 ? 16.976 15.784 -10.537 1.00 96.62 413 SER A C 1
ATOM 3213 O O . SER A 1 413 ? 16.180 16.186 -11.387 1.00 96.62 413 SER A O 1
ATOM 3215 N N . ASN A 1 414 ? 17.684 14.664 -10.684 1.00 97.25 414 ASN A N 1
ATOM 3216 C CA . ASN A 1 414 ? 17.571 13.802 -11.853 1.00 97.25 414 ASN A CA 1
ATOM 3217 C C . ASN A 1 414 ? 16.232 13.065 -11.884 1.00 97.25 414 ASN A C 1
ATOM 3219 O O . ASN A 1 414 ? 15.612 13.019 -12.942 1.00 97.25 414 ASN A O 1
ATOM 3223 N N . THR A 1 415 ? 15.756 12.561 -10.742 1.00 97.25 415 THR A N 1
ATOM 3224 C CA . THR A 1 415 ? 14.436 11.931 -10.626 1.00 97.25 415 THR A CA 1
ATOM 3225 C C . THR A 1 415 ? 13.331 12.909 -11.023 1.00 97.25 415 THR A C 1
ATOM 3227 O O . THR A 1 415 ? 12.552 12.603 -11.917 1.00 97.25 415 THR A O 1
ATOM 3230 N N . THR A 1 416 ? 13.288 14.113 -10.443 1.00 97.25 416 THR A N 1
ATOM 3231 C CA . THR A 1 416 ? 12.269 15.124 -10.774 1.00 97.25 416 THR A CA 1
ATOM 3232 C C . THR A 1 416 ? 12.312 15.516 -12.250 1.00 97.25 416 THR A C 1
ATOM 3234 O O . THR A 1 416 ? 11.268 15.583 -12.890 1.00 97.25 416 THR A O 1
ATOM 3237 N N . ARG A 1 417 ? 13.507 15.745 -12.815 1.00 97.38 417 ARG A N 1
ATOM 3238 C CA . ARG A 1 417 ? 13.652 16.092 -14.239 1.00 97.38 417 ARG A CA 1
ATOM 3239 C C . ARG A 1 417 ? 13.168 14.966 -15.152 1.00 97.38 417 ARG A C 1
ATOM 3241 O O . ARG A 1 417 ? 12.556 15.243 -16.177 1.00 97.38 417 ARG A O 1
ATOM 3248 N N . PHE A 1 418 ? 13.477 13.721 -14.800 1.00 97.88 418 PHE A N 1
ATOM 3249 C CA . PHE A 1 418 ? 13.067 12.566 -15.584 1.00 97.88 418 PHE A CA 1
ATOM 3250 C C . PHE A 1 418 ? 11.553 12.375 -15.551 1.00 97.88 418 PHE A C 1
ATOM 3252 O O . PHE A 1 418 ? 10.954 12.252 -16.608 1.00 97.88 418 PHE A O 1
ATOM 3259 N N . LEU A 1 419 ? 10.920 12.424 -14.374 1.00 97.56 419 LEU A N 1
ATOM 3260 C CA . LEU A 1 419 ? 9.473 12.207 -14.245 1.00 97.56 419 LEU A CA 1
ATOM 3261 C C . LEU A 1 419 ? 8.639 13.176 -15.098 1.00 97.56 419 LEU A C 1
ATOM 3263 O O . LEU A 1 419 ? 7.651 12.751 -15.687 1.00 97.56 419 LEU A O 1
ATOM 3267 N N . GLN A 1 420 ? 9.099 14.420 -15.265 1.00 97.44 420 GLN A N 1
ATOM 3268 C CA . GLN A 1 420 ? 8.441 15.426 -16.110 1.00 97.44 420 GLN A CA 1
ATOM 3269 C C . GLN A 1 420 ? 8.330 15.027 -17.589 1.00 97.44 420 GLN A C 1
ATOM 3271 O O . GLN A 1 420 ? 7.402 15.471 -18.257 1.00 97.44 420 GLN A O 1
ATOM 3276 N N . ASN A 1 421 ? 9.261 14.212 -18.098 1.00 97.31 421 ASN A N 1
ATOM 3277 C CA . ASN A 1 421 ? 9.319 13.824 -19.513 1.00 97.31 421 ASN A CA 1
ATOM 3278 C C . ASN A 1 421 ? 9.327 12.299 -19.716 1.00 97.31 421 ASN A C 1
ATOM 3280 O O . ASN A 1 421 ? 9.440 11.839 -20.847 1.00 97.31 421 ASN A O 1
ATOM 3284 N N . ALA A 1 422 ? 9.187 11.498 -18.651 1.00 95.62 422 ALA A N 1
ATOM 3285 C CA . ALA A 1 422 ? 9.439 10.056 -18.685 1.00 95.62 422 ALA A CA 1
ATOM 3286 C C . ALA A 1 422 ? 8.586 9.324 -19.730 1.00 95.62 422 ALA A C 1
ATOM 3288 O O . ALA A 1 422 ? 9.099 8.474 -20.452 1.00 95.62 422 ALA A O 1
ATOM 3289 N N . ALA A 1 423 ? 7.300 9.670 -19.846 1.00 95.25 423 ALA A N 1
ATOM 3290 C CA . ALA A 1 423 ? 6.413 9.061 -20.836 1.00 95.25 423 ALA A CA 1
ATOM 3291 C C . ALA A 1 423 ? 6.869 9.347 -22.281 1.00 95.25 423 ALA A C 1
ATOM 3293 O O . ALA A 1 423 ? 6.890 8.439 -23.110 1.00 95.25 423 ALA A O 1
ATOM 3294 N N . GLU A 1 424 ? 7.280 10.585 -22.573 1.00 96.44 424 GLU A N 1
ATOM 3295 C CA . GLU A 1 424 ? 7.775 10.983 -23.896 1.00 96.44 424 GLU A CA 1
ATOM 3296 C C . GLU A 1 424 ? 9.152 10.375 -24.189 1.00 96.44 424 GLU A C 1
ATOM 3298 O O . GLU A 1 424 ? 9.367 9.819 -25.267 1.00 96.44 424 GLU A O 1
ATOM 3303 N N . ASP A 1 425 ? 10.070 10.412 -23.221 1.00 95.38 425 ASP A N 1
ATOM 3304 C CA . ASP A 1 425 ? 11.413 9.844 -23.349 1.00 95.38 425 ASP A CA 1
ATOM 3305 C C . ASP A 1 425 ? 11.361 8.329 -23.622 1.00 95.38 425 ASP A C 1
ATOM 3307 O O . ASP A 1 425 ? 12.088 7.831 -24.484 1.00 95.38 425 ASP A O 1
ATOM 3311 N N . ILE A 1 426 ? 10.464 7.595 -22.952 1.00 94.12 426 ILE A N 1
ATOM 3312 C CA . ILE A 1 426 ? 10.256 6.154 -23.176 1.00 94.12 426 ILE A CA 1
ATOM 3313 C C . ILE A 1 426 ? 9.610 5.899 -24.545 1.00 94.12 426 ILE A C 1
ATOM 3315 O O . ILE A 1 426 ? 10.047 5.011 -25.282 1.00 94.12 426 ILE A O 1
ATOM 3319 N N . ALA A 1 427 ? 8.591 6.678 -24.918 1.00 93.69 427 ALA A N 1
ATOM 3320 C CA . ALA A 1 427 ? 7.907 6.520 -26.202 1.00 93.69 427 ALA A CA 1
ATOM 3321 C C . ALA A 1 427 ? 8.831 6.809 -27.400 1.00 93.69 427 ALA A C 1
ATOM 3323 O O . ALA A 1 427 ? 8.724 6.160 -28.441 1.00 93.69 427 ALA A O 1
ATOM 3324 N N . THR A 1 428 ? 9.755 7.760 -27.247 1.00 94.50 428 THR A N 1
ATOM 3325 C CA . THR A 1 428 ? 10.700 8.192 -28.290 1.00 94.50 428 THR A CA 1
ATOM 3326 C C . THR A 1 428 ? 12.046 7.465 -28.253 1.00 94.50 428 THR A C 1
ATOM 3328 O O . THR A 1 428 ? 12.908 7.741 -29.089 1.00 94.50 428 THR A O 1
ATOM 3331 N N . PHE A 1 429 ? 12.226 6.509 -27.334 1.00 94.06 429 PHE A N 1
ATOM 3332 C CA . PHE A 1 429 ? 13.477 5.770 -27.127 1.00 94.06 429 PHE A CA 1
ATOM 3333 C C . PHE A 1 429 ? 14.682 6.684 -26.833 1.00 94.06 429 PHE A C 1
ATOM 3335 O O . PHE A 1 429 ? 15.795 6.445 -27.309 1.00 94.06 429 PHE A O 1
ATOM 3342 N N . ASN A 1 430 ? 14.495 7.731 -26.025 1.00 95.69 430 ASN A N 1
ATOM 3343 C CA . ASN A 1 430 ? 15.587 8.561 -25.516 1.00 95.69 430 ASN A CA 1
ATOM 3344 C C . ASN A 1 430 ? 16.368 7.808 -24.421 1.00 95.69 430 ASN A C 1
ATOM 3346 O O . ASN A 1 430 ? 16.254 8.095 -23.226 1.00 95.69 430 ASN A O 1
ATOM 3350 N N . LEU A 1 431 ? 17.153 6.807 -24.837 1.00 95.19 431 LEU A N 1
ATOM 3351 C CA . LEU A 1 431 ? 17.794 5.843 -23.936 1.00 95.19 431 LEU A CA 1
ATOM 3352 C C . LEU A 1 431 ? 18.706 6.514 -22.904 1.00 95.19 431 LEU A C 1
ATOM 3354 O O . LEU A 1 431 ? 18.724 6.112 -21.749 1.00 95.19 431 LEU A O 1
ATOM 3358 N N . THR A 1 432 ? 19.418 7.583 -23.272 1.00 95.75 432 THR A N 1
ATOM 3359 C CA . THR A 1 432 ? 20.302 8.288 -22.329 1.00 95.75 432 THR A CA 1
ATOM 3360 C C . THR A 1 432 ? 19.523 8.959 -21.196 1.00 95.75 432 THR A C 1
ATOM 3362 O O . THR A 1 432 ? 19.940 8.881 -20.038 1.00 95.75 432 THR A O 1
ATOM 3365 N N . ALA A 1 433 ? 18.396 9.610 -21.507 1.00 95.44 433 ALA A N 1
ATOM 3366 C CA . ALA A 1 433 ? 17.539 10.206 -20.485 1.00 95.44 433 ALA A CA 1
ATOM 3367 C C . ALA A 1 433 ? 16.890 9.125 -19.613 1.00 95.44 433 ALA A C 1
ATOM 3369 O O . ALA A 1 433 ? 16.914 9.242 -18.385 1.00 95.44 433 ALA A O 1
ATOM 3370 N N . CYS A 1 434 ? 16.406 8.045 -20.237 1.00 96.06 434 CYS A N 1
ATOM 3371 C CA . CYS A 1 434 ? 15.817 6.909 -19.534 1.00 96.06 434 CYS A CA 1
ATOM 3372 C C . CYS A 1 434 ? 16.819 6.250 -18.576 1.00 96.06 434 CYS A C 1
ATOM 3374 O O . CYS A 1 434 ? 16.484 6.016 -17.420 1.00 96.06 434 CYS A O 1
ATOM 3376 N N . ASP A 1 435 ? 18.069 6.039 -18.992 1.00 95.56 435 ASP A N 1
ATOM 3377 C CA . ASP A 1 435 ? 19.104 5.413 -18.163 1.00 95.56 435 ASP A CA 1
ATOM 3378 C C . ASP A 1 435 ? 19.400 6.220 -16.905 1.00 95.56 435 ASP A C 1
ATOM 3380 O O . ASP A 1 435 ? 19.392 5.694 -15.788 1.00 95.56 435 ASP A O 1
ATOM 3384 N N . ILE A 1 436 ? 19.681 7.513 -17.080 1.00 96.06 436 ILE A N 1
ATOM 3385 C CA . ILE A 1 436 ? 20.030 8.414 -15.979 1.00 96.06 436 ILE A CA 1
ATOM 3386 C C . ILE A 1 436 ? 18.827 8.587 -15.051 1.00 96.06 436 ILE A C 1
ATOM 3388 O O . ILE A 1 436 ? 18.963 8.511 -13.824 1.00 96.06 436 ILE A O 1
ATOM 3392 N N . GLY A 1 437 ? 17.654 8.804 -15.640 1.00 96.50 437 GLY A N 1
ATOM 3393 C CA . GLY A 1 437 ? 16.400 9.036 -14.946 1.00 96.50 437 GLY A CA 1
ATOM 3394 C C . GLY A 1 437 ? 15.941 7.828 -14.146 1.00 96.50 437 GLY A C 1
ATOM 3395 O O . GLY A 1 437 ? 15.790 7.918 -12.929 1.00 96.50 437 GLY A O 1
ATOM 3396 N N . SER A 1 438 ? 15.807 6.680 -14.805 1.00 97.19 438 SER A N 1
ATOM 3397 C CA . SER A 1 438 ? 15.365 5.429 -14.194 1.00 97.19 438 SER A CA 1
ATOM 3398 C C . SER A 1 438 ? 16.360 4.929 -13.138 1.00 97.19 438 SER A C 1
ATOM 3400 O O . SER A 1 438 ? 15.951 4.537 -12.045 1.00 97.19 438 SER A O 1
ATOM 3402 N N . THR A 1 439 ? 17.678 5.082 -13.355 1.00 97.19 439 THR A N 1
ATOM 3403 C CA . THR A 1 439 ? 18.671 4.828 -12.288 1.00 97.19 439 THR A CA 1
ATOM 3404 C C . THR A 1 439 ? 18.433 5.722 -11.065 1.00 97.19 439 THR A C 1
ATOM 3406 O O . THR A 1 439 ? 18.509 5.257 -9.926 1.00 97.19 439 THR A O 1
ATOM 3409 N N . SER A 1 440 ? 18.156 7.012 -11.279 1.00 97.19 440 SER A N 1
ATOM 3410 C CA . SER A 1 440 ? 17.923 7.970 -10.190 1.00 97.19 440 SER A CA 1
ATOM 3411 C C . SER A 1 440 ? 16.621 7.666 -9.441 1.00 97.19 440 SER A C 1
ATOM 3413 O O . SER A 1 440 ? 16.618 7.687 -8.209 1.00 97.19 440 SER A O 1
ATOM 3415 N N . VAL A 1 441 ? 15.555 7.285 -10.156 1.00 97.56 441 VAL A N 1
ATOM 3416 C CA . VAL A 1 441 ? 14.283 6.814 -9.581 1.00 97.56 441 VAL A CA 1
ATOM 3417 C C . VAL A 1 441 ? 14.515 5.592 -8.695 1.00 97.56 441 VAL A C 1
ATOM 3419 O O . VAL A 1 441 ? 14.099 5.597 -7.538 1.00 97.56 441 VAL A O 1
ATOM 3422 N N . LEU A 1 442 ? 15.219 4.572 -9.193 1.00 97.44 442 LEU A N 1
ATOM 3423 C CA . LEU A 1 442 ? 15.508 3.347 -8.443 1.00 97.44 442 LEU A CA 1
ATOM 3424 C C . LEU A 1 442 ? 16.351 3.624 -7.190 1.00 97.44 442 LEU A C 1
ATOM 3426 O O . LEU A 1 442 ? 16.028 3.150 -6.098 1.00 97.44 442 LEU A O 1
ATOM 3430 N N . LEU A 1 443 ? 17.403 4.440 -7.307 1.00 95.88 443 LEU A N 1
ATOM 3431 C CA . LEU A 1 443 ? 18.216 4.850 -6.159 1.00 95.88 443 LEU A CA 1
ATOM 3432 C C . LEU A 1 443 ? 17.396 5.631 -5.126 1.00 95.88 443 LEU A C 1
ATOM 3434 O O . LEU A 1 443 ? 17.526 5.383 -3.926 1.00 95.88 443 LEU A O 1
ATOM 3438 N N . TRP A 1 444 ? 16.542 6.553 -5.573 1.00 95.38 444 TRP A N 1
ATOM 3439 C CA . TRP A 1 444 ? 15.651 7.303 -4.693 1.00 95.38 444 TRP A CA 1
ATOM 3440 C C . TRP A 1 444 ? 14.643 6.385 -3.991 1.00 95.38 444 TRP A C 1
ATOM 3442 O O . TRP A 1 444 ? 14.546 6.434 -2.765 1.00 95.38 444 TRP A O 1
ATOM 3452 N N . ALA A 1 445 ? 13.969 5.495 -4.726 1.00 95.00 445 ALA A N 1
ATOM 3453 C CA . ALA A 1 445 ? 13.003 4.545 -4.178 1.00 95.00 445 ALA A CA 1
ATOM 3454 C C . ALA A 1 445 ? 13.657 3.631 -3.131 1.00 95.00 445 ALA A C 1
ATOM 3456 O O . ALA A 1 445 ? 13.112 3.431 -2.047 1.00 95.00 445 ALA A O 1
ATOM 3457 N N . LYS A 1 446 ? 14.882 3.159 -3.388 1.00 94.06 446 LYS A N 1
ATOM 3458 C CA . LYS A 1 446 ? 15.686 2.404 -2.417 1.00 94.06 446 LYS A CA 1
ATOM 3459 C C . LYS A 1 446 ? 15.954 3.196 -1.133 1.00 94.06 446 LYS A C 1
ATOM 3461 O O . LYS A 1 446 ? 15.812 2.659 -0.034 1.00 94.06 446 LYS A O 1
ATOM 3466 N N . ILE A 1 447 ? 16.360 4.463 -1.248 1.00 91.06 447 ILE A N 1
ATOM 3467 C CA . ILE A 1 447 ? 16.606 5.337 -0.086 1.00 91.06 447 ILE A CA 1
ATOM 3468 C C . ILE A 1 447 ? 15.304 5.582 0.689 1.00 91.06 447 ILE A C 1
ATOM 3470 O O . ILE A 1 447 ? 15.313 5.549 1.924 1.00 91.06 447 ILE A O 1
ATOM 3474 N N . HIS A 1 448 ? 14.198 5.780 -0.030 1.00 89.94 448 HIS A N 1
ATOM 3475 C CA . HIS A 1 448 ? 12.863 5.967 0.526 1.00 89.94 448 HIS A CA 1
ATOM 3476 C C . HIS A 1 448 ? 12.409 4.732 1.321 1.00 89.94 448 HIS A C 1
ATOM 3478 O O . HIS A 1 448 ? 12.085 4.851 2.502 1.00 89.94 448 HIS A O 1
ATOM 3484 N N . LEU A 1 449 ? 12.512 3.534 0.734 1.00 89.81 449 LEU A N 1
ATOM 3485 C CA . LEU A 1 449 ? 12.163 2.250 1.359 1.00 89.81 449 LEU A CA 1
ATOM 3486 C C . LEU A 1 449 ? 12.970 1.950 2.632 1.00 89.81 449 LEU A C 1
ATOM 3488 O O . LEU A 1 449 ? 12.465 1.328 3.564 1.00 89.81 449 LEU A O 1
ATOM 3492 N N . ARG A 1 450 ? 14.224 2.415 2.714 1.00 88.00 450 ARG A N 1
ATOM 3493 C CA . ARG A 1 450 ? 15.062 2.270 3.919 1.00 88.00 450 ARG A CA 1
ATOM 3494 C C . ARG A 1 450 ? 14.673 3.219 5.058 1.00 88.00 450 ARG A C 1
ATOM 3496 O O . ARG A 1 450 ? 15.214 3.094 6.160 1.00 88.00 450 ARG A O 1
ATOM 3503 N N . GLY A 1 451 ? 13.810 4.207 4.810 1.00 82.06 451 GLY A N 1
ATOM 3504 C CA . GLY A 1 451 ? 13.417 5.219 5.796 1.00 82.06 451 GLY A CA 1
ATOM 3505 C C . GLY A 1 451 ? 14.572 6.116 6.271 1.00 82.06 451 GLY A C 1
ATOM 3506 O O . GLY A 1 451 ? 14.481 6.738 7.330 1.00 82.06 451 GLY A O 1
ATOM 3507 N N . SER A 1 452 ? 15.686 6.185 5.529 1.00 59.75 452 SER A N 1
ATOM 3508 C CA . SER A 1 452 ? 16.923 6.860 5.972 1.00 59.75 452 SER A CA 1
ATOM 3509 C C . SER A 1 452 ? 16.863 8.394 5.934 1.00 59.75 452 SER A C 1
ATOM 3511 O O . SER A 1 452 ? 17.757 9.056 6.453 1.00 59.75 452 SER A O 1
ATOM 3513 N N . PHE A 1 453 ? 15.811 8.984 5.364 1.00 56.22 453 PHE A N 1
ATOM 3514 C CA . PHE A 1 453 ? 15.729 10.429 5.116 1.00 56.22 453 PHE A CA 1
ATOM 3515 C C . PHE A 1 453 ? 15.519 11.288 6.379 1.00 56.22 453 PHE A C 1
ATOM 3517 O O . PHE A 1 453 ? 15.693 12.504 6.366 1.00 56.22 453 PHE A O 1
ATOM 3524 N N . ARG A 1 454 ? 15.157 10.678 7.509 1.00 58.38 454 ARG A N 1
ATOM 3525 C CA . ARG A 1 454 ? 14.407 11.403 8.541 1.00 58.38 454 ARG A CA 1
ATOM 3526 C C . ARG A 1 454 ? 15.224 12.330 9.458 1.00 58.38 454 ARG A C 1
ATOM 3528 O O . ARG A 1 454 ? 14.611 13.070 10.217 1.00 58.38 454 ARG A O 1
ATOM 3535 N N . ASN A 1 455 ? 16.562 12.342 9.380 1.00 55.16 455 ASN A N 1
ATOM 3536 C CA . ASN A 1 455 ? 17.410 13.134 10.294 1.00 55.16 455 ASN A CA 1
ATOM 3537 C C . ASN A 1 455 ? 18.399 14.113 9.634 1.00 55.16 455 ASN A C 1
ATOM 3539 O O . ASN A 1 455 ? 19.180 14.729 10.357 1.00 55.16 455 ASN A O 1
ATOM 3543 N N . GLY A 1 456 ? 18.432 14.258 8.302 1.00 59.41 456 GLY A N 1
ATOM 3544 C CA . GLY A 1 456 ? 19.371 15.174 7.619 1.00 59.41 456 GLY A CA 1
ATOM 3545 C C . GLY A 1 456 ? 20.868 14.887 7.850 1.00 59.41 456 GLY A C 1
ATOM 3546 O O . GLY A 1 456 ? 21.724 15.590 7.318 1.00 59.41 456 GLY A O 1
ATOM 3547 N N . GLN A 1 457 ? 21.206 13.856 8.627 1.00 58.78 457 GLN A N 1
ATOM 3548 C CA . GLN A 1 457 ? 22.567 13.382 8.812 1.00 58.78 457 GLN A CA 1
ATOM 3549 C C . GLN A 1 457 ? 22.919 12.494 7.627 1.00 58.78 457 GLN A C 1
ATOM 3551 O O . GLN A 1 457 ? 22.264 11.477 7.392 1.00 58.78 457 GLN A O 1
ATOM 3556 N N . GLN A 1 458 ? 23.943 12.895 6.872 1.00 59.25 458 GLN A N 1
ATOM 3557 C CA . GLN A 1 458 ? 24.504 12.054 5.823 1.00 59.25 458 GLN A CA 1
ATOM 3558 C C . GLN A 1 458 ? 24.860 10.678 6.406 1.00 59.25 458 GLN A C 1
ATOM 3560 O O . GLN A 1 458 ? 25.475 10.618 7.477 1.00 59.25 458 GLN A O 1
ATOM 3565 N N . PRO A 1 459 ? 24.494 9.579 5.725 1.00 57.53 459 PRO A N 1
ATOM 3566 C CA . PRO A 1 459 ? 24.877 8.245 6.152 1.00 57.53 459 PRO A CA 1
ATOM 3567 C C . PRO A 1 459 ? 26.405 8.153 6.157 1.00 57.53 459 PRO A C 1
ATOM 3569 O O . PRO A 1 459 ? 27.057 8.312 5.128 1.00 57.53 459 PRO A O 1
ATOM 3572 N N . THR A 1 460 ? 26.996 7.933 7.328 1.00 60.19 460 THR A N 1
ATOM 3573 C CA . THR A 1 460 ? 28.421 7.632 7.436 1.00 60.19 460 THR A CA 1
ATOM 3574 C C . THR A 1 460 ? 28.649 6.190 6.975 1.00 60.19 460 THR A C 1
ATOM 3576 O O . THR A 1 460 ? 27.975 5.264 7.423 1.00 60.19 460 THR A O 1
ATOM 3579 N N . ASN A 1 461 ? 29.598 5.992 6.056 1.00 57.94 461 ASN A N 1
ATOM 3580 C CA . ASN A 1 461 ? 29.826 4.745 5.304 1.00 57.94 461 ASN A CA 1
ATOM 3581 C C . ASN A 1 461 ? 30.256 3.511 6.138 1.00 57.94 461 ASN A C 1
ATOM 3583 O O . ASN A 1 461 ? 30.654 2.502 5.567 1.00 57.94 461 ASN A O 1
ATOM 3587 N N . THR A 1 462 ? 30.220 3.553 7.471 1.00 54.81 462 THR A N 1
ATOM 3588 C CA . THR A 1 462 ? 30.859 2.547 8.339 1.00 54.81 462 THR A CA 1
ATOM 3589 C C . THR A 1 462 ? 29.918 1.516 8.982 1.00 54.81 462 THR A C 1
ATOM 3591 O O . THR A 1 462 ? 30.393 0.731 9.795 1.00 54.81 462 THR A O 1
ATOM 3594 N N . SER A 1 463 ? 28.619 1.444 8.642 1.00 55.50 463 SER A N 1
ATOM 3595 C CA . SER A 1 463 ? 27.696 0.469 9.284 1.00 55.50 463 SER A CA 1
ATOM 3596 C C . SER A 1 463 ? 26.692 -0.257 8.369 1.00 55.50 463 SER A C 1
ATOM 3598 O O . SER A 1 463 ? 25.601 -0.613 8.812 1.00 55.50 463 SER A O 1
ATOM 3600 N N . ALA A 1 464 ? 27.049 -0.512 7.105 1.00 57.62 464 ALA A N 1
ATOM 3601 C CA . ALA A 1 464 ? 26.149 -1.149 6.134 1.00 57.62 464 ALA A CA 1
ATOM 3602 C C . ALA A 1 464 ? 25.553 -2.494 6.627 1.00 57.62 464 ALA A C 1
ATOM 3604 O O . ALA A 1 464 ? 24.335 -2.666 6.573 1.00 57.62 464 ALA A O 1
ATOM 3605 N N . ASP A 1 465 ? 26.361 -3.366 7.243 1.00 58.44 465 ASP A N 1
ATOM 3606 C CA . ASP A 1 465 ? 25.947 -4.736 7.609 1.00 58.44 465 ASP A CA 1
ATOM 3607 C C . ASP A 1 465 ? 24.896 -4.832 8.729 1.00 58.44 465 ASP A C 1
ATOM 3609 O O . ASP A 1 465 ? 24.171 -5.821 8.826 1.00 58.44 465 ASP A O 1
ATOM 3613 N N . ALA A 1 466 ? 24.774 -3.821 9.596 1.00 59.78 466 ALA A N 1
ATOM 3614 C CA . ALA A 1 466 ? 23.794 -3.857 10.689 1.00 59.78 466 ALA A CA 1
ATOM 3615 C C . ALA A 1 466 ? 22.400 -3.365 10.257 1.00 59.78 466 ALA A C 1
ATOM 3617 O O . ALA A 1 466 ? 21.417 -3.578 10.973 1.00 59.78 466 ALA A O 1
ATOM 3618 N N . SER A 1 467 ? 22.309 -2.684 9.110 1.00 60.09 467 SER A N 1
ATOM 3619 C CA . SER A 1 467 ? 21.089 -1.991 8.691 1.00 60.09 467 SER A CA 1
ATOM 3620 C C . SER A 1 467 ? 20.078 -2.893 7.971 1.00 60.09 467 SER A C 1
ATOM 3622 O O . SER A 1 467 ? 18.870 -2.697 8.139 1.00 60.09 467 SER A O 1
ATOM 3624 N N . ASP A 1 468 ? 20.543 -3.940 7.283 1.00 61.25 468 ASP A N 1
ATOM 3625 C CA . ASP A 1 468 ? 19.691 -4.824 6.472 1.00 61.25 468 ASP A CA 1
ATOM 3626 C C . ASP A 1 468 ? 18.743 -5.704 7.305 1.00 61.25 468 ASP A C 1
ATOM 3628 O O . ASP A 1 468 ? 17.686 -6.124 6.836 1.00 61.25 468 ASP A O 1
ATOM 3632 N N . GLN A 1 469 ? 19.023 -5.926 8.593 1.00 62.97 469 GLN A N 1
ATOM 3633 C CA . GLN A 1 469 ? 18.151 -6.737 9.459 1.00 62.97 469 GLN A CA 1
ATOM 3634 C C . GLN A 1 469 ? 16.925 -5.985 10.006 1.00 62.97 469 GLN A C 1
ATOM 3636 O O . GLN A 1 469 ? 16.177 -6.520 10.835 1.00 62.97 469 GLN A O 1
ATOM 3641 N N . LEU A 1 470 ? 16.730 -4.717 9.639 1.00 66.31 470 LEU A N 1
ATOM 3642 C CA . LEU A 1 470 ? 15.814 -3.842 10.369 1.00 66.31 470 LEU A CA 1
ATOM 3643 C C . LEU A 1 470 ? 14.464 -3.611 9.697 1.00 66.31 470 LEU A C 1
ATOM 3645 O O . LEU A 1 470 ? 13.511 -3.352 10.438 1.00 66.31 470 LEU A O 1
ATOM 3649 N N . ASN A 1 471 ? 14.348 -3.731 8.373 1.00 77.94 471 ASN A N 1
ATOM 3650 C CA . ASN A 1 471 ? 13.049 -3.613 7.701 1.00 77.94 471 ASN A CA 1
ATOM 3651 C C . ASN A 1 471 ? 12.283 -4.949 7.745 1.00 77.94 471 ASN A C 1
ATOM 3653 O O . ASN A 1 471 ? 12.849 -5.996 8.069 1.00 77.94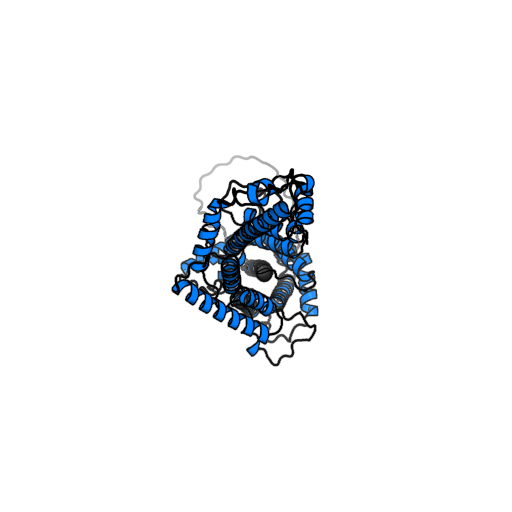 471 ASN A O 1
ATOM 3657 N N . GLY A 1 472 ? 10.975 -4.903 7.474 1.00 81.19 472 GLY A N 1
ATOM 3658 C CA . GLY A 1 472 ? 10.187 -6.108 7.206 1.00 81.19 472 GLY A CA 1
ATOM 3659 C C . GLY A 1 472 ? 10.706 -6.843 5.965 1.00 81.19 472 GLY A C 1
ATOM 3660 O O . GLY A 1 472 ? 11.322 -6.228 5.093 1.00 81.19 472 GLY A O 1
ATOM 3661 N N . GLU A 1 473 ? 10.465 -8.153 5.876 1.00 86.38 473 GLU A N 1
ATOM 3662 C CA . GLU A 1 473 ? 10.969 -8.989 4.771 1.00 86.38 473 GLU A CA 1
ATOM 3663 C C . GLU A 1 473 ? 10.491 -8.494 3.408 1.00 86.38 473 GLU A C 1
ATOM 3665 O O . GLU A 1 473 ? 11.283 -8.441 2.481 1.00 86.38 473 GLU A O 1
ATOM 3670 N N . VAL A 1 474 ? 9.235 -8.048 3.307 1.00 89.12 474 VAL A N 1
ATOM 3671 C CA . VAL A 1 474 ? 8.667 -7.534 2.051 1.00 89.12 474 VAL A CA 1
ATOM 3672 C C . VAL A 1 474 ? 9.452 -6.322 1.541 1.00 89.12 474 VAL A C 1
ATOM 3674 O O . VAL A 1 474 ? 9.810 -6.259 0.369 1.00 89.12 474 VAL A O 1
ATOM 3677 N N . ILE A 1 475 ? 9.773 -5.378 2.430 1.00 90.31 475 ILE A N 1
ATOM 3678 C CA . ILE A 1 475 ? 10.543 -4.177 2.080 1.00 90.31 475 ILE A CA 1
ATOM 3679 C C . ILE A 1 475 ? 12.001 -4.530 1.777 1.00 90.31 475 ILE A C 1
ATOM 3681 O O . ILE A 1 475 ? 12.585 -3.975 0.852 1.00 90.31 475 ILE A O 1
ATOM 3685 N N . ASN A 1 476 ? 12.592 -5.464 2.524 1.00 90.38 476 ASN A N 1
ATOM 3686 C CA . ASN A 1 476 ? 13.943 -5.946 2.243 1.00 90.38 476 ASN A CA 1
ATOM 3687 C C . ASN A 1 476 ? 14.031 -6.666 0.892 1.00 90.38 476 ASN A C 1
ATOM 3689 O O . ASN A 1 476 ? 14.985 -6.439 0.157 1.00 90.38 476 ASN A O 1
ATOM 3693 N N . GLU A 1 477 ? 13.033 -7.474 0.538 1.00 91.62 477 GLU A N 1
ATOM 3694 C CA . GLU A 1 477 ? 12.942 -8.117 -0.772 1.00 91.62 477 GLU A CA 1
ATOM 3695 C C . GLU A 1 477 ? 12.798 -7.068 -1.881 1.00 91.62 477 GLU A C 1
ATOM 3697 O O . GLU A 1 477 ? 13.532 -7.120 -2.863 1.00 91.62 477 GLU A O 1
ATOM 3702 N N . ALA A 1 478 ? 11.929 -6.066 -1.701 1.00 93.38 478 ALA A N 1
ATOM 3703 C CA . ALA A 1 478 ? 11.789 -4.955 -2.643 1.00 93.38 478 ALA A CA 1
ATOM 3704 C C . ALA A 1 478 ? 13.114 -4.192 -2.842 1.00 93.38 478 ALA A C 1
ATOM 3706 O O . ALA A 1 478 ? 13.521 -3.925 -3.972 1.00 93.38 478 ALA A O 1
ATOM 3707 N N . ILE A 1 479 ? 13.837 -3.897 -1.755 1.00 93.69 479 ILE A N 1
ATOM 3708 C CA . ILE A 1 479 ? 15.173 -3.282 -1.812 1.00 93.69 479 ILE A CA 1
ATOM 3709 C C . ILE A 1 479 ? 16.160 -4.185 -2.563 1.00 93.69 479 ILE A C 1
ATOM 3711 O O . ILE A 1 479 ? 16.889 -3.689 -3.420 1.00 93.69 479 ILE A O 1
ATOM 3715 N N . GLY A 1 480 ? 16.169 -5.489 -2.277 1.00 93.56 480 GLY A N 1
ATOM 3716 C CA . GLY A 1 480 ? 17.042 -6.456 -2.943 1.00 93.56 480 GLY A CA 1
ATOM 3717 C C . GLY A 1 480 ? 16.739 -6.606 -4.438 1.00 93.56 480 GLY A C 1
ATOM 3718 O O . GLY A 1 480 ? 17.651 -6.802 -5.238 1.00 93.56 480 GLY A O 1
ATOM 3719 N N . GLN A 1 481 ? 15.477 -6.466 -4.851 1.00 95.12 481 GLN A N 1
ATOM 3720 C CA . GLN A 1 481 ? 15.110 -6.387 -6.268 1.00 95.12 481 GLN A CA 1
ATOM 3721 C C . GLN A 1 481 ? 15.651 -5.113 -6.918 1.00 95.12 481 GLN A C 1
ATOM 3723 O O . GLN A 1 481 ? 16.257 -5.186 -7.982 1.00 95.12 481 GLN A O 1
ATOM 3728 N N . ILE A 1 482 ? 15.519 -3.956 -6.259 1.00 96.06 482 ILE A N 1
ATOM 3729 C CA . ILE A 1 482 ? 16.099 -2.703 -6.764 1.00 96.06 482 ILE A CA 1
ATOM 3730 C C . ILE A 1 482 ? 17.617 -2.805 -6.924 1.00 96.06 482 ILE A C 1
ATOM 3732 O O . ILE A 1 482 ? 18.158 -2.346 -7.926 1.00 96.06 482 ILE A O 1
ATOM 3736 N N . GLU A 1 483 ? 18.308 -3.413 -5.963 1.00 95.31 483 GLU A N 1
ATOM 3737 C CA . GLU A 1 483 ? 19.755 -3.633 -6.043 1.00 95.31 483 GLU A CA 1
ATOM 3738 C C . GLU A 1 483 ? 20.136 -4.499 -7.243 1.00 95.31 483 GLU A C 1
ATOM 3740 O O . GLU A 1 483 ? 20.982 -4.087 -8.031 1.00 95.31 483 GLU A O 1
ATOM 3745 N N . ARG A 1 484 ? 19.439 -5.619 -7.459 1.00 94.44 484 ARG A N 1
ATOM 3746 C CA . ARG A 1 484 ? 19.662 -6.468 -8.636 1.00 94.44 484 ARG A CA 1
ATOM 3747 C C . ARG A 1 484 ? 19.434 -5.727 -9.948 1.00 94.44 484 ARG A C 1
ATOM 3749 O O . ARG A 1 484 ? 20.248 -5.874 -10.855 1.00 94.44 484 ARG A O 1
ATOM 3756 N N . MET A 1 485 ? 18.380 -4.914 -10.040 1.00 95.31 485 MET A N 1
ATOM 3757 C CA . MET A 1 485 ? 18.106 -4.097 -11.228 1.00 95.31 485 MET A CA 1
ATOM 3758 C C . MET A 1 485 ? 19.226 -3.085 -11.498 1.00 95.31 485 MET A C 1
ATOM 3760 O O . MET A 1 485 ? 19.667 -2.933 -12.634 1.00 95.31 485 MET A O 1
ATOM 3764 N N . LEU A 1 486 ? 19.724 -2.426 -10.450 1.00 95.19 486 LEU A N 1
ATOM 3765 C CA . LEU A 1 486 ? 20.830 -1.472 -10.555 1.00 95.19 486 LEU A CA 1
ATOM 3766 C C . LEU A 1 486 ? 22.160 -2.141 -10.937 1.00 95.19 486 LEU A C 1
ATOM 3768 O O . LEU A 1 486 ? 22.955 -1.523 -11.646 1.00 95.19 486 LEU A O 1
ATOM 3772 N N . ASP A 1 487 ? 22.399 -3.370 -10.478 1.00 93.62 487 ASP A N 1
ATOM 3773 C CA . ASP A 1 487 ? 23.637 -4.112 -10.735 1.00 93.62 487 ASP A CA 1
ATOM 3774 C C . ASP A 1 487 ? 23.669 -4.745 -12.136 1.00 93.62 487 ASP A C 1
ATOM 3776 O O . ASP A 1 487 ? 24.711 -4.721 -12.794 1.00 93.62 487 ASP A O 1
ATOM 3780 N N . HIS A 1 488 ? 22.539 -5.286 -12.607 1.00 93.00 488 HIS A N 1
ATOM 3781 C CA . HIS A 1 488 ? 22.422 -5.885 -13.943 1.00 93.00 488 HIS A CA 1
ATOM 3782 C C . HIS A 1 488 ? 22.284 -4.837 -15.057 1.00 93.00 488 HIS A C 1
ATOM 3784 O O . HIS A 1 488 ? 22.722 -5.078 -16.180 1.00 93.00 488 HIS A O 1
ATOM 3790 N N . GLY A 1 489 ? 21.702 -3.670 -14.762 1.00 92.25 489 GLY A N 1
ATOM 3791 C CA . GLY A 1 489 ? 21.397 -2.650 -15.765 1.00 92.25 489 GLY A CA 1
ATOM 3792 C C . GLY A 1 489 ? 20.117 -2.956 -16.552 1.00 92.25 489 GLY A C 1
ATOM 3793 O O . GLY A 1 489 ? 19.163 -3.516 -16.010 1.00 92.25 489 GLY A O 1
ATOM 3794 N N . TRP A 1 490 ? 20.076 -2.558 -17.827 1.00 92.38 490 TRP A N 1
ATOM 3795 C CA . TRP A 1 490 ? 18.855 -2.568 -18.657 1.00 92.38 490 TRP A CA 1
ATOM 3796 C C . TRP A 1 490 ? 18.769 -3.727 -19.656 1.00 92.38 490 TRP A C 1
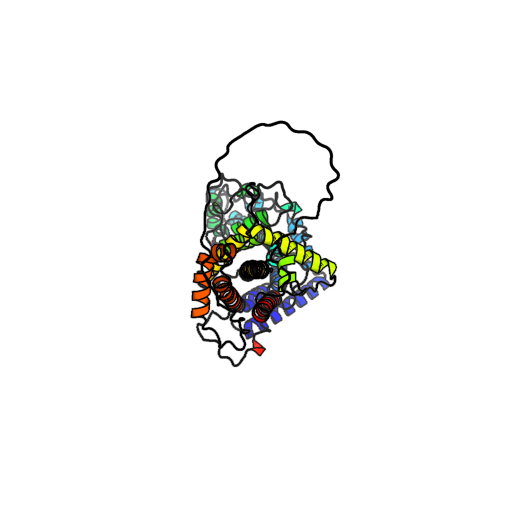ATOM 3798 O O . TRP A 1 490 ? 17.727 -3.920 -20.275 1.00 92.38 490 TRP A O 1
ATOM 3808 N N . GLU A 1 491 ? 19.838 -4.505 -19.815 1.00 90.19 491 GLU A N 1
ATOM 3809 C CA . GLU A 1 491 ? 19.930 -5.597 -20.790 1.00 90.19 491 GLU A CA 1
ATOM 3810 C C . GLU A 1 491 ? 19.725 -6.971 -20.129 1.00 90.19 491 GLU A C 1
ATOM 3812 O O . GLU A 1 491 ? 19.936 -7.135 -18.930 1.00 90.19 491 GLU A O 1
ATOM 3817 N N . GLY A 1 492 ? 19.345 -7.984 -20.918 1.00 86.94 492 GLY A N 1
ATOM 3818 C CA . GLY A 1 492 ? 19.318 -9.386 -20.467 1.00 86.94 492 GLY A CA 1
ATOM 3819 C C . GLY A 1 492 ? 18.105 -9.799 -19.624 1.00 86.94 492 GLY A C 1
ATOM 3820 O O . GLY A 1 492 ? 18.106 -10.883 -19.050 1.00 86.94 492 GLY A O 1
ATOM 3821 N N . TRP A 1 493 ? 17.066 -8.964 -19.561 1.00 88.69 493 TRP A N 1
ATOM 3822 C CA . TRP A 1 493 ? 15.827 -9.260 -18.827 1.00 88.69 493 TRP A CA 1
ATOM 3823 C C . TRP A 1 493 ? 14.803 -10.076 -19.625 1.00 88.69 493 TRP A C 1
ATOM 3825 O O . TRP A 1 493 ? 13.808 -10.531 -19.058 1.00 88.69 493 TRP A O 1
ATOM 3835 N N . ASP A 1 494 ? 15.053 -10.278 -20.923 1.00 85.94 494 ASP A N 1
ATOM 3836 C CA . ASP A 1 494 ? 14.161 -10.957 -21.865 1.00 85.94 494 ASP A CA 1
ATOM 3837 C C . ASP A 1 494 ? 12.734 -10.376 -21.871 1.00 85.94 494 ASP A C 1
ATOM 3839 O O . ASP A 1 494 ? 11.760 -11.128 -21.962 1.00 85.94 494 ASP A O 1
ATOM 3843 N N . ILE A 1 495 ? 12.583 -9.051 -21.783 1.00 87.62 495 ILE A N 1
ATOM 3844 C CA . ILE A 1 495 ? 11.289 -8.348 -21.871 1.00 87.62 495 ILE A CA 1
ATOM 3845 C C . ILE A 1 495 ? 11.270 -7.293 -22.959 1.00 87.62 495 ILE A C 1
ATOM 3847 O O . ILE A 1 495 ? 12.347 -6.737 -23.279 1.00 87.62 495 ILE A O 1
#

Secondary structure (DSSP, 8-state):
-HHHHHHHHHHHTSS-HHHHHHHHHHHHHHHHHHHHHHHTT-S-TT-HHHHHHHHHHHHHHHHTSSS--SS--HHHHHHHHHHHHGGGS-HHHHH-PPPTTTS-HHHHHHHHHHHHHHHHHHHHHHHHHHHHHHHHHHH------GGGGGGGGPBPPPPHHHHT-SSHHHHHHHHHHTTT--SBHHHHT-TT--S---HHHHHHHHHHHHH-TT-TTS-TT---TTTS---HHHHHHHHHHHHHHHS-HHHHHHHHTTTEETTEE---HHHHHHHHHHHHHHHHGGG----SS---HHHHHHHHHHHHHHHHHHS--S----TTHHHHHHHHHHHHHHHHHHHHHHHTS--------PPP-----------------------------------------------HHHHHHHHHHHHTTHHHHHHTT-HHHHHHHHHHHHHHHHHHHTTGGGG-PPPPTT-HHHHTTSS-HHHHHHHHHHHHHHHH-SSSS--

Organism: Epicoccum nigrum (NCBI:txid105696)

Foldseek 3Di:
DLVLLVQLLVLLPDLDLVSLVVSQVSLVVLVVVLVVVVVVVDPPCLPLSNLNSLLSSQLCQCFFAQDHDLDGDVVNVVSLVVLVVVPVPPLCLQQVQDQPVPDDQVVLQVSLVSNVVSLSSLLSNLSSLLVLLCCCLQQVHDPPDPCLVCLFVRFQHDAPVLVVDPGSNSSSVVSVVPPPPGGHLNSLLDPVDDDAGDASRLSSNLSSLLSHPVPPPPPPPRDCVNRYDPDLLSLLSNLSSLLSVLDPQVLLQCLLLVQDRLNDGDPDPVVNVVSLVVLLVLLVLLQDPDPDPPPSSLLVSLLSLLVLLVSVLPDPLPDDPNRSSLSSLLSSLSSLLSLLLVLVVVVPPPPPPPDPPDPPPDDDDDDDDDDDDDDDDDDDDDDDDDDDDDDDDDPPPDPPPDDDDDDLVLLSVLQVVCSVCSSVCSNVSVNVSSQSNSLSSLVVSLCVLLVVPPPPDDDDPPDPVSSLVRGHSSSSSSSVSSVSCNVVDSPDSSD